Protein AF-0000000075737651 (afdb_homodimer)

Solvent-accessible surface area (backbone atoms only — not comparable to full-atom values): 31346 Å² total; per-residue (Å²): 71,56,25,35,25,21,40,96,92,38,55,42,80,38,82,44,81,72,84,76,48,54,47,42,17,28,21,28,40,34,39,12,26,26,64,50,74,68,43,57,46,27,53,73,56,35,64,58,60,90,32,49,37,83,68,24,45,35,39,46,18,23,6,29,28,32,65,44,68,11,91,55,30,62,97,69,50,74,65,41,49,33,21,21,45,37,66,20,31,37,24,50,51,32,58,30,51,44,50,38,55,42,77,55,50,88,89,58,50,44,63,62,39,10,56,38,42,60,27,51,41,55,27,46,40,44,44,43,72,72,46,56,65,48,64,67,35,31,35,36,30,39,48,17,58,40,56,46,27,36,39,35,36,35,51,40,47,73,54,37,38,65,39,33,34,28,20,26,75,47,65,77,54,31,73,48,39,54,82,36,46,28,76,40,65,41,45,72,80,52,85,62,39,47,57,53,45,17,62,76,42,78,64,49,21,25,44,28,34,43,29,34,24,38,15,84,47,41,50,51,51,52,71,27,32,15,71,64,11,37,35,32,37,62,38,47,76,53,29,50,50,29,67,36,49,52,53,61,35,12,59,26,30,26,43,38,30,22,41,60,73,60,70,52,51,71,68,56,49,26,50,44,43,49,46,40,60,71,70,52,35,70,41,46,67,69,58,70,52,71,75,55,71,55,49,77,33,51,50,92,40,46,69,59,49,52,52,52,55,71,67,67,78,70,56,42,32,42,31,34,36,90,69,57,25,34,25,22,42,96,91,38,57,42,80,38,84,44,82,72,82,77,46,53,46,41,18,28,22,28,40,32,38,12,25,25,65,51,72,67,43,58,45,26,52,74,56,36,66,58,60,91,32,48,36,82,69,24,45,34,38,47,18,24,6,29,28,32,65,43,68,12,90,56,32,62,99,68,51,73,65,41,48,33,22,21,43,38,65,20,32,38,23,50,51,32,58,28,50,44,50,40,54,40,76,55,49,86,90,58,49,45,62,62,39,9,56,38,42,61,26,50,41,54,28,45,39,44,43,42,73,71,46,57,66,47,64,66,37,30,36,34,30,40,48,17,56,40,55,45,28,36,38,36,36,34,50,41,48,74,53,37,39,65,40,34,34,28,20,25,75,47,65,79,53,30,73,49,39,54,82,37,46,29,75,42,66,40,46,70,80,54,85,62,40,47,56,52,45,17,62,76,43,78,65,50,21,24,45,29,34,43,30,34,24,38,14,84,48,41,51,53,52,51,70,26,33,15,71,65,11,37,37,33,38,61,39,48,75,52,30,50,50,29,66,37,49,52,52,61,36,13,61,26,30,26,42,37,29,23,39,60,73,59,70,53,51,71,69,54,48,26,49,43,42,50,46,40,60,71,70,52,36,70,40,46,66,69,58,70,53,72,75,54,70,54,47,78,33,52,49,91,40,46,67,56,50,52,52,52,55,71,66,66,74,70,58,41,32,43,31,33,36,91

InterPro domains:
  IPR011032 GroES-like superfamily [SSF50129] (4-149)
  IPR013149 Alcohol dehydrogenase-like, C-terminal [PF00107] (147-271)
  IPR013154 Alcohol dehydrogenase-like, N-terminal [PF08240] (25-106)
  IPR020843 Enoylreductase domain [SM00829] (7-320)
  IPR036291 NAD(P)-binding domain superfamily [SSF51735] (107-282)

Sequence (644 aa):
MKAYVYGAGGAAITEVDKPAPKGPQVLIRVRACGLNRADLGMTKGHAHGAAGGLGAVLGMEFAGEVEALGDEAYGCKIGDRVMGSTAGAFGEYTLADHGRLLPIPDGLSFEEAATLPVALTTMHNAVVAIGKLRSGQSVLVQGASSGVGLMAMQIAKLKGARKVIGSSTDKSRRDKLHQFGADLAIDSSGDGWVDQVLAATGGAGVDLVIDQVSGKVANQNLAATRVLGRIVNVGRLGGTHADFNFDLHAARRIDYVGVTFRSRSVEEVREIFRQVRGDIWPAVEARSLKLPIDKVFPFAEIGAAFAHMEANRHLGKIVVTIMKAYVYGAGGAAITEVDKPAPKGPQVLIRVRACGLNRADLGMTKGHAHGAAGGLGAVLGMEFAGEVEALGDEAYGCKIGDRVMGSTAGAFGEYTLADHGRLLPIPDGLSFEEAATLPVALTTMHNAVVAIGKLRSGQSVLVQGASSGVGLMAMQIAKLKGARKVIGSSTDKSRRDKLHQFGADLAIDSSGDGWVDQVLAATGGAGVDLVIDQVSGKVANQNLAATRVLGRIVNVGRLGGTHADFNFDLHAARRIDYVGVTFRSRSVEEVREIFRQVRGDIWPAVEARSLKLPIDKVFPFAEIGAAFAHMEANRHLGKIVVTI

Structure (mmCIF, N/CA/C/O backbone):
data_AF-0000000075737651-model_v1
#
loop_
_entity.id
_entity.type
_entity.pdbx_description
1 polymer 'Quinone oxidoreductase'
#
loop_
_atom_site.group_PDB
_atom_site.id
_atom_site.type_symbol
_atom_site.label_atom_id
_atom_site.label_alt_id
_atom_site.label_comp_id
_atom_site.label_asym_id
_atom_site.label_entity_id
_atom_site.label_seq_id
_atom_site.pdbx_PDB_ins_code
_atom_site.Cartn_x
_atom_site.Cartn_y
_atom_site.Cartn_z
_atom_site.occupancy
_atom_site.B_iso_or_equiv
_atom_site.auth_seq_id
_atom_site.auth_comp_id
_atom_site.auth_asym_id
_atom_site.auth_atom_id
_atom_site.pdbx_PDB_model_num
ATOM 1 N N . MET A 1 1 ? -18.625 37.875 17.031 1 97.62 1 MET A N 1
ATOM 2 C CA . MET A 1 1 ? -17.172 37.844 16.922 1 97.62 1 MET A CA 1
ATOM 3 C C . MET A 1 1 ? -16.734 37.938 15.461 1 97.62 1 MET A C 1
ATOM 5 O O . MET A 1 1 ? -17.516 37.594 14.555 1 97.62 1 MET A O 1
ATOM 9 N N . LYS A 1 2 ? -15.547 38.438 15.281 1 98.31 2 LYS A N 1
ATOM 10 C CA . LYS A 1 2 ? -15 38.406 13.93 1 98.31 2 LYS A CA 1
ATOM 11 C C . LYS A 1 2 ? -14.445 37.031 13.57 1 98.31 2 LYS A C 1
ATOM 13 O O . LYS A 1 2 ? -13.812 36.375 14.391 1 98.31 2 LYS A O 1
ATOM 18 N N . ALA A 1 3 ? -14.734 36.562 12.359 1 98.5 3 ALA A N 1
ATOM 19 C CA . ALA A 1 3 ? -14.219 35.281 11.836 1 98.5 3 ALA A CA 1
ATOM 20 C C . ALA A 1 3 ? -14.031 35.375 10.32 1 98.5 3 ALA A C 1
ATOM 22 O O . ALA A 1 3 ? -14.617 36.219 9.656 1 98.5 3 ALA A O 1
ATOM 23 N N . TYR A 1 4 ? -13.133 34.625 9.805 1 98.38 4 TYR A N 1
ATOM 24 C CA . TYR A 1 4 ? -12.93 34.5 8.359 1 98.38 4 TYR A CA 1
ATOM 25 C C . TYR A 1 4 ? -13.812 33.406 7.773 1 98.38 4 TYR A C 1
ATOM 27 O O . TYR A 1 4 ? -13.602 32.219 8.031 1 98.38 4 TYR A O 1
ATOM 35 N N . VAL A 1 5 ? -14.828 33.781 7.02 1 97.88 5 VAL A N 1
ATOM 36 C CA . VAL A 1 5 ? -15.914 32.875 6.617 1 97.88 5 VAL A CA 1
ATOM 37 C C . VAL A 1 5 ? -15.977 32.812 5.09 1 97.88 5 VAL A C 1
ATOM 39 O O . VAL A 1 5 ? -15.805 33.812 4.402 1 97.88 5 VAL A O 1
ATOM 42 N N . TYR A 1 6 ? -16.156 31.594 4.59 1 97.31 6 TYR A N 1
ATOM 43 C CA . TYR A 1 6 ? -16.438 31.469 3.166 1 97.31 6 TYR A CA 1
ATOM 44 C C . TYR A 1 6 ? -17.922 31.688 2.885 1 97.31 6 TYR A C 1
ATOM 46 O O . TYR A 1 6 ? -18.766 30.906 3.32 1 97.31 6 TYR A O 1
ATOM 54 N N . GLY A 1 7 ? -18.172 32.75 2.129 1 94.56 7 GLY A N 1
ATOM 55 C CA . GLY A 1 7 ? -19.531 33.062 1.78 1 94.56 7 GLY A CA 1
ATOM 56 C C . GLY A 1 7 ? -19.781 33.062 0.284 1 94.56 7 GLY A C 1
ATOM 57 O O . GLY A 1 7 ? -18.938 32.656 -0.496 1 94.56 7 GLY A O 1
ATOM 58 N N . ALA A 1 8 ? -20.953 33.438 -0.091 1 92.44 8 ALA A N 1
ATOM 59 C CA . ALA A 1 8 ? -21.375 33.469 -1.489 1 92.44 8 ALA A CA 1
ATOM 60 C C . ALA A 1 8 ? -20.438 34.312 -2.338 1 92.44 8 ALA A C 1
ATOM 62 O O . ALA A 1 8 ? -20.203 34.031 -3.512 1 92.44 8 ALA A O 1
ATOM 63 N N . GLY A 1 9 ? -19.969 35.375 -1.746 1 93.69 9 GLY A N 1
ATOM 64 C CA . GLY A 1 9 ? -19.078 36.281 -2.463 1 93.69 9 GLY A CA 1
ATOM 65 C C . GLY A 1 9 ? -17.609 35.938 -2.26 1 93.69 9 GLY A C 1
ATOM 66 O O . GLY A 1 9 ? -16.734 36.75 -2.6 1 93.69 9 GLY A O 1
ATOM 67 N N . GLY A 1 10 ? -17.312 34.781 -1.653 1 95.31 10 GLY A N 1
ATOM 68 C CA . GLY A 1 10 ? -15.945 34.406 -1.333 1 95.31 10 GLY A CA 1
ATOM 69 C C . GLY A 1 10 ? -15.625 34.531 0.144 1 95.31 10 GLY A C 1
ATOM 70 O O . GLY A 1 10 ? -16.516 34.75 0.962 1 95.31 10 GLY A O 1
ATOM 71 N N . ALA A 1 11 ? -14.414 34.344 0.495 1 97.12 11 ALA A N 1
ATOM 72 C CA . ALA A 1 11 ? -13.984 34.406 1.891 1 97.12 11 ALA A CA 1
ATOM 73 C C . ALA A 1 11 ? -13.812 35.844 2.367 1 97.12 11 ALA A C 1
ATOM 75 O O . ALA A 1 11 ? -13.234 36.656 1.66 1 97.12 11 ALA A O 1
ATOM 76 N N . ALA A 1 12 ? -14.289 36.125 3.506 1 97.38 12 ALA A N 1
ATOM 77 C CA . ALA A 1 12 ? -14.203 37.469 4.062 1 97.38 12 ALA A CA 1
ATOM 78 C C . ALA A 1 12 ? -14.336 37.438 5.582 1 97.38 12 ALA A C 1
ATOM 80 O O . ALA A 1 12 ? -14.891 36.5 6.148 1 97.38 12 ALA A O 1
ATOM 81 N N . ILE A 1 13 ? -13.766 38.438 6.242 1 98.06 13 ILE A N 1
ATOM 82 C CA . ILE A 1 13 ? -14.008 38.594 7.668 1 98.06 13 ILE A CA 1
ATOM 83 C C . ILE A 1 13 ? -15.461 39.031 7.895 1 98.06 13 ILE A C 1
ATOM 85 O O . ILE A 1 13 ? -15.922 40.031 7.32 1 98.06 13 ILE A O 1
ATOM 89 N N . THR A 1 14 ? -16.125 38.312 8.656 1 97.12 14 THR A N 1
ATOM 90 C CA . THR A 1 14 ? -17.547 38.469 8.906 1 97.12 14 THR A CA 1
ATOM 91 C C . THR A 1 14 ? -17.844 38.375 10.406 1 97.12 14 THR A C 1
ATOM 93 O O . THR A 1 14 ? -17.172 37.656 11.141 1 97.12 14 THR A O 1
ATOM 96 N N . GLU A 1 15 ? -18.812 39.25 10.812 1 97.94 15 GLU A N 1
ATOM 97 C CA . GLU A 1 15 ? -19.297 39.094 12.18 1 97.94 15 GLU A CA 1
ATOM 98 C C . GLU A 1 15 ? -20.203 37.875 12.32 1 97.94 15 GLU A C 1
ATOM 100 O O . GLU A 1 15 ? -21.172 37.719 11.562 1 97.94 15 GLU A O 1
ATOM 105 N N . VAL A 1 16 ? -19.844 37 13.211 1 97.69 16 VAL A N 1
ATOM 106 C CA . VAL A 1 16 ? -20.656 35.812 13.477 1 97.69 16 VAL A CA 1
ATOM 107 C C . VAL A 1 16 ? -20.875 35.656 14.977 1 97.69 16 VAL A C 1
ATOM 109 O O . VAL A 1 16 ? -20.281 36.406 15.773 1 97.69 16 VAL A O 1
ATOM 112 N N . ASP A 1 17 ? -21.734 34.781 15.344 1 97.62 17 ASP A N 1
ATOM 113 C CA . ASP A 1 17 ? -21.969 34.531 16.766 1 97.62 17 ASP A CA 1
ATOM 114 C C . ASP A 1 17 ? -20.781 33.875 17.422 1 97.62 17 ASP A C 1
ATOM 116 O O . ASP A 1 17 ? -20.156 32.969 16.828 1 97.62 17 ASP A O 1
ATOM 120 N N . LYS A 1 18 ? -20.438 34.312 18.578 1 97.88 18 LYS A N 1
ATOM 121 C CA . LYS A 1 18 ? -19.453 33.594 19.391 1 97.88 18 LYS A CA 1
ATOM 122 C C . LYS A 1 18 ? -19.969 32.188 19.781 1 97.88 18 LYS A C 1
ATOM 124 O O . LYS A 1 18 ? -21.062 32.062 20.328 1 97.88 18 LYS A O 1
ATOM 129 N N . PRO A 1 19 ? -19.219 31.156 19.516 1 97.38 19 PRO A N 1
ATOM 130 C CA . PRO A 1 19 ? -19.719 29.812 19.875 1 97.38 19 PRO A CA 1
ATOM 131 C C . PRO A 1 19 ? -19.609 29.531 21.375 1 97.38 19 PRO A C 1
ATOM 133 O O . PRO A 1 19 ? -18.812 30.156 22.062 1 97.38 19 PRO A O 1
ATOM 136 N N . ALA A 1 20 ? -20.422 28.641 21.844 1 97.94 20 ALA A N 1
ATOM 137 C CA . ALA A 1 20 ? -20.375 28.141 23.203 1 97.94 20 ALA A CA 1
ATOM 138 C C . ALA A 1 20 ? -20.031 26.656 23.234 1 97.94 20 ALA A C 1
ATOM 140 O O . ALA A 1 20 ? -20.609 25.859 22.469 1 97.94 20 ALA A O 1
ATOM 141 N N . PRO A 1 21 ? -19.125 26.281 24.094 1 98.31 21 PRO A N 1
ATOM 142 C CA . PRO A 1 21 ? -18.688 24.875 24.078 1 98.31 21 PRO A CA 1
ATOM 143 C C . PRO A 1 21 ? -19.719 23.938 24.703 1 98.31 21 PRO A C 1
ATOM 145 O O . PRO A 1 21 ? -20.406 24.312 25.656 1 98.31 21 PRO A O 1
ATOM 148 N N . LYS A 1 22 ? -19.891 22.828 24.125 1 97.88 22 LYS A N 1
ATOM 149 C CA . LYS A 1 22 ? -20.734 21.75 24.656 1 97.88 22 LYS A CA 1
ATOM 150 C C . LYS A 1 22 ? -19.969 20.422 24.703 1 97.88 22 LYS A C 1
ATOM 152 O O . LYS A 1 22 ? -19.047 20.203 23.906 1 97.88 22 LYS A O 1
ATOM 157 N N . GLY A 1 23 ? -20.344 19.562 25.609 1 97.94 23 GLY A N 1
ATOM 158 C CA . GLY A 1 23 ? -19.734 18.234 25.672 1 97.94 23 GLY A CA 1
ATOM 159 C C . GLY A 1 23 ? -18.234 18.281 25.766 1 97.94 23 GLY A C 1
ATOM 160 O O . GLY A 1 23 ? -17.672 18.969 26.625 1 97.94 23 GLY A O 1
ATOM 161 N N . PRO A 1 24 ? -17.5 17.594 24.844 1 98.31 24 PRO A N 1
ATOM 162 C CA . PRO A 1 24 ? -16.031 17.516 24.906 1 98.31 24 PRO A CA 1
ATOM 163 C C . PRO A 1 24 ? -15.359 18.75 24.297 1 98.31 24 PRO A C 1
ATOM 165 O O . PRO A 1 24 ? -14.133 18.797 24.188 1 98.31 24 PRO A O 1
ATOM 168 N N . GLN A 1 25 ? -16.109 19.766 24.016 1 98.5 25 GLN A N 1
ATOM 169 C CA . GLN A 1 25 ? -15.586 20.938 23.312 1 98.5 25 GLN A CA 1
ATOM 170 C C . GLN A 1 25 ? -14.961 21.922 24.297 1 98.5 25 GLN A C 1
ATOM 172 O O . GLN A 1 25 ? -15.398 22.031 25.453 1 98.5 25 GLN A O 1
ATOM 177 N N . VAL A 1 26 ? -13.992 22.625 23.859 1 98.81 26 VAL A N 1
ATOM 178 C CA . VAL A 1 26 ? -13.297 23.688 24.562 1 98.81 26 VAL A CA 1
ATOM 179 C C . VAL A 1 26 ? -13.352 24.984 23.75 1 98.81 26 VAL A C 1
ATOM 181 O O . VAL A 1 26 ? -13.062 24.969 22.547 1 98.81 26 VAL A O 1
ATOM 184 N N . LEU A 1 27 ? -13.773 26.016 24.359 1 98.88 27 LEU A N 1
ATOM 185 C CA . LEU A 1 27 ? -13.727 27.312 23.703 1 98.88 27 LEU A CA 1
ATOM 186 C C . LEU A 1 27 ? -12.352 27.953 23.875 1 98.88 27 LEU A C 1
ATOM 188 O O . LEU A 1 27 ? -11.859 28.094 24.984 1 98.88 27 LEU A O 1
ATOM 192 N N . ILE A 1 28 ? -11.797 28.281 22.828 1 98.94 28 ILE A N 1
ATOM 193 C CA . ILE A 1 28 ? -10.461 28.875 22.812 1 98.94 28 ILE A CA 1
ATOM 194 C C . ILE A 1 28 ? -10.539 30.344 22.406 1 98.94 28 ILE A C 1
ATOM 196 O O . ILE A 1 28 ? -11.211 30.688 21.438 1 98.94 28 ILE A O 1
ATOM 200 N N . ARG A 1 29 ? -9.992 31.188 23.141 1 98.88 29 ARG A N 1
ATOM 201 C CA . ARG A 1 29 ? -9.656 32.531 22.656 1 98.88 29 ARG A CA 1
ATOM 202 C C . ARG A 1 29 ? -8.406 32.5 21.781 1 98.88 29 ARG A C 1
ATOM 204 O O . ARG A 1 29 ? -7.293 32.344 22.281 1 98.88 29 ARG A O 1
ATOM 211 N N . VAL A 1 30 ? -8.617 32.625 20.516 1 98.94 30 VAL A N 1
ATOM 212 C CA . VAL A 1 30 ? -7.527 32.406 19.562 1 98.94 30 VAL A CA 1
ATOM 213 C C . VAL A 1 30 ? -6.57 33.594 19.594 1 98.94 30 VAL A C 1
ATOM 215 O O . VAL A 1 30 ? -7.004 34.75 19.578 1 98.94 30 VAL A O 1
ATOM 218 N N . ARG A 1 31 ? -5.309 33.312 19.672 1 98.94 31 ARG A N 1
ATOM 219 C CA . ARG A 1 31 ? -4.293 34.344 19.656 1 98.94 31 ARG A CA 1
ATOM 220 C C . ARG A 1 31 ? -3.533 34.344 18.328 1 98.94 31 ARG A C 1
ATOM 222 O O . ARG A 1 31 ? -3.15 35.406 17.844 1 98.94 31 ARG A O 1
ATOM 229 N N . ALA A 1 32 ? -3.336 33.25 17.766 1 98.94 32 ALA A N 1
ATOM 230 C CA . ALA A 1 32 ? -2.645 33.094 16.484 1 98.94 32 ALA A CA 1
ATOM 231 C C . ALA A 1 32 ? -3.137 31.844 15.75 1 98.94 32 ALA A C 1
ATOM 233 O O . ALA A 1 32 ? -3.594 30.891 16.375 1 98.94 32 ALA A O 1
ATOM 234 N N . CYS A 1 33 ? -3.111 31.875 14.445 1 98.81 33 CYS A N 1
ATOM 235 C CA . CYS A 1 33 ? -3.449 30.766 13.578 1 98.81 33 CYS A CA 1
ATOM 236 C C . CYS A 1 33 ? -2.354 30.516 12.547 1 98.81 33 CYS A C 1
ATOM 238 O O . CYS A 1 33 ? -1.744 31.469 12.055 1 98.81 33 CYS A O 1
ATOM 240 N N . GLY A 1 34 ? -2.057 29.281 12.328 1 98.62 34 GLY A N 1
ATOM 241 C CA . GLY A 1 34 ? -1.213 28.938 11.195 1 98.62 34 GLY A CA 1
ATOM 242 C C . GLY A 1 34 ? -2 28.641 9.93 1 98.62 34 GLY A C 1
ATOM 243 O O . GLY A 1 34 ? -3.094 28.078 9.992 1 98.62 34 GLY A O 1
ATOM 244 N N . LEU A 1 35 ? -1.446 29.062 8.789 1 98.25 35 LEU A N 1
ATOM 245 C CA . LEU A 1 35 ? -2.072 28.719 7.512 1 98.25 35 LEU A CA 1
ATOM 246 C C . LEU A 1 35 ? -1.551 27.391 6.98 1 98.25 35 LEU A C 1
ATOM 248 O O . LEU A 1 35 ? -0.358 27.109 7.09 1 98.25 35 LEU A O 1
ATOM 252 N N . ASN A 1 36 ? -2.406 26.656 6.43 1 95.81 36 ASN A N 1
ATOM 253 C CA . ASN A 1 36 ? -2.094 25.406 5.727 1 95.81 36 ASN A CA 1
ATOM 254 C C . ASN A 1 36 ? -2.564 25.453 4.277 1 95.81 36 ASN A C 1
ATOM 256 O O . ASN A 1 36 ? -3.488 26.203 3.941 1 95.81 36 ASN A O 1
ATOM 260 N N . ARG A 1 37 ? -1.938 24.656 3.465 1 92.31 37 ARG A N 1
ATOM 261 C CA . ARG A 1 37 ? -2.328 24.625 2.059 1 92.31 37 ARG A CA 1
ATOM 262 C C . ARG A 1 37 ? -3.805 24.266 1.908 1 92.31 37 ARG A C 1
ATOM 264 O O . ARG A 1 37 ? -4.484 24.797 1.024 1 92.31 37 ARG A O 1
ATOM 271 N N . ALA A 1 38 ? -4.297 23.438 2.725 1 92.62 38 ALA A N 1
ATOM 272 C CA . ALA A 1 38 ? -5.707 23.062 2.707 1 92.62 38 ALA A CA 1
ATOM 273 C C . ALA A 1 38 ? -6.602 24.266 2.941 1 92.62 38 ALA A C 1
ATOM 275 O O . ALA A 1 38 ? -7.699 24.359 2.389 1 92.62 38 ALA A O 1
ATOM 276 N N . ASP A 1 39 ? -6.156 25.219 3.701 1 95.81 39 ASP A N 1
ATOM 277 C CA . ASP A 1 39 ? -6.902 26.453 3.922 1 95.81 39 ASP A CA 1
ATOM 278 C C . ASP A 1 39 ? -7.105 27.203 2.613 1 95.81 39 ASP A C 1
ATOM 280 O O . ASP A 1 39 ? -8.188 27.75 2.369 1 95.81 39 ASP A O 1
ATOM 284 N N . LEU A 1 40 ? -6.031 27.25 1.879 1 94 40 LEU A N 1
ATOM 285 C CA . LEU A 1 40 ? -6.094 27.953 0.605 1 94 40 LEU A CA 1
ATOM 286 C C . LEU A 1 40 ? -7.191 27.391 -0.283 1 94 40 LEU A C 1
ATOM 288 O O . LEU A 1 40 ? -7.973 28.141 -0.873 1 94 40 LEU A O 1
ATOM 292 N N . GLY A 1 41 ? -7.254 26.062 -0.344 1 92 41 GLY A N 1
ATOM 293 C CA . GLY A 1 41 ? -8.336 25.438 -1.091 1 92 41 GLY A CA 1
ATOM 294 C C . GLY A 1 41 ? -9.711 25.797 -0.567 1 92 41 GLY A C 1
ATOM 295 O O . GLY A 1 41 ? -10.633 26.031 -1.348 1 92 41 GLY A O 1
ATOM 296 N N . MET A 1 42 ? -9.852 25.891 0.647 1 93.12 42 MET A N 1
ATOM 297 C CA . MET A 1 42 ? -11.141 26.156 1.272 1 93.12 42 MET A CA 1
ATOM 298 C C . MET A 1 42 ? -11.57 27.594 1.039 1 93.12 42 MET A C 1
ATOM 300 O O . MET A 1 42 ? -12.766 27.891 0.975 1 93.12 42 MET A O 1
ATOM 304 N N . THR A 1 43 ? -10.633 28.5 0.917 1 95 43 THR A N 1
ATOM 305 C CA . THR A 1 43 ? -10.977 29.891 0.591 1 95 43 THR A CA 1
ATOM 306 C C . THR A 1 43 ? -11.57 29.984 -0.814 1 95 43 THR A C 1
ATOM 308 O O . THR A 1 43 ? -12.172 30.984 -1.173 1 95 43 THR A O 1
ATOM 311 N N . LYS A 1 44 ? -11.328 28.969 -1.615 1 92.81 44 LYS A N 1
ATOM 312 C CA . LYS A 1 44 ? -11.828 28.922 -2.988 1 92.81 44 LYS A CA 1
ATOM 313 C C . LYS A 1 44 ? -13.078 28.062 -3.094 1 92.81 44 LYS A C 1
ATOM 315 O O . LYS A 1 44 ? -13.523 27.734 -4.195 1 92.81 44 LYS A O 1
ATOM 320 N N . GLY A 1 45 ? -13.508 27.594 -1.968 1 90.5 45 GLY A N 1
ATOM 321 C CA . GLY A 1 45 ? -14.789 26.906 -1.927 1 90.5 45 GLY A CA 1
ATOM 322 C C . GLY A 1 45 ? -14.656 25.391 -1.879 1 90.5 45 GLY A C 1
ATOM 323 O O . GLY A 1 45 ? -15.656 24.672 -1.827 1 90.5 45 GLY A O 1
ATOM 324 N N . HIS A 1 46 ? -13.469 24.906 -1.876 1 87.31 46 HIS A N 1
ATOM 325 C CA . HIS A 1 46 ? -13.273 23.469 -1.798 1 87.31 46 HIS A CA 1
ATOM 326 C C . HIS A 1 46 ? -13.461 22.969 -0.372 1 87.31 46 HIS A C 1
ATOM 328 O O . HIS A 1 46 ? -13.156 23.672 0.589 1 87.31 46 HIS A O 1
ATOM 334 N N . ALA A 1 47 ? -13.977 21.781 -0.33 1 84.38 47 ALA A N 1
ATOM 335 C CA . ALA A 1 47 ? -14.102 21.156 0.979 1 84.38 47 ALA A CA 1
ATOM 336 C C . ALA A 1 47 ? -12.836 20.375 1.34 1 84.38 47 ALA A C 1
ATOM 338 O O . ALA A 1 47 ? -12.125 19.906 0.458 1 84.38 47 ALA A O 1
ATOM 339 N N . HIS A 1 48 ? -12.562 20.25 2.523 1 88 48 HIS A N 1
ATOM 340 C CA . HIS A 1 48 ? -11.531 19.406 3.121 1 88 48 HIS A CA 1
ATOM 341 C C . HIS A 1 48 ? -12.109 18.531 4.227 1 88 48 HIS A C 1
ATOM 343 O O . HIS A 1 48 ? -12.125 18.922 5.395 1 88 48 HIS A O 1
ATOM 349 N N . GLY A 1 49 ? -12.5 17.312 3.809 1 83.25 49 GLY A N 1
ATOM 350 C CA . GLY A 1 49 ? -13.289 16.516 4.73 1 83.25 49 GLY A CA 1
ATOM 351 C C . GLY A 1 49 ? -14.594 17.188 5.129 1 83.25 49 GLY A C 1
ATOM 352 O O . GLY A 1 49 ? -15.367 17.609 4.27 1 83.25 49 GLY A O 1
ATOM 353 N N . ALA A 1 50 ? -14.75 17.281 6.484 1 79.88 50 ALA A N 1
ATOM 354 C CA . ALA A 1 50 ? -15.977 17.891 7.02 1 79.88 50 ALA A CA 1
ATOM 355 C C . ALA A 1 50 ? -15.836 19.406 7.133 1 79.88 50 ALA A C 1
ATOM 357 O O . ALA A 1 50 ? -16.797 20.094 7.5 1 79.88 50 ALA A O 1
ATOM 358 N N . ALA A 1 51 ? -14.695 19.891 6.758 1 83.56 51 ALA A N 1
ATOM 359 C CA . ALA A 1 51 ? -14.453 21.328 6.891 1 83.56 51 ALA A CA 1
ATOM 360 C C . ALA A 1 51 ? -14.688 22.047 5.562 1 83.56 51 ALA A C 1
ATOM 362 O O . ALA A 1 51 ? -14.477 21.469 4.492 1 83.56 51 ALA A O 1
ATOM 363 N N . GLY A 1 52 ? -15.148 23.328 5.699 1 86.38 52 GLY A N 1
ATOM 364 C CA . GLY A 1 52 ? -15.336 24.156 4.516 1 86.38 52 GLY A CA 1
ATOM 365 C C . GLY A 1 52 ? -16.766 24.188 4.035 1 86.38 52 GLY A C 1
ATOM 366 O O . GLY A 1 52 ? -17.688 23.781 4.754 1 86.38 52 GLY A O 1
ATOM 367 N N . GLY A 1 53 ? -16.984 24.75 2.84 1 89.31 53 GLY A N 1
ATOM 368 C CA . GLY A 1 53 ? -18.312 24.938 2.277 1 89.31 53 GLY A CA 1
ATOM 369 C C . GLY A 1 53 ? -18.906 26.297 2.58 1 89.31 53 GLY A C 1
ATOM 370 O O . GLY A 1 53 ? -18.328 27.078 3.334 1 89.31 53 GLY A O 1
ATOM 371 N N . LEU A 1 54 ? -20 26.531 2.033 1 92.25 54 LEU A N 1
ATOM 372 C CA . LEU A 1 54 ? -20.656 27.828 2.182 1 92.25 54 LEU A CA 1
ATOM 373 C C . LEU A 1 54 ? -21.047 28.078 3.637 1 92.25 54 LEU A C 1
ATOM 375 O O . LEU A 1 54 ? -21.656 27.219 4.273 1 92.25 54 LEU A O 1
ATOM 379 N N . GLY A 1 55 ? -20.594 29.234 4.133 1 93.62 55 GLY A N 1
ATOM 380 C CA . GLY A 1 55 ? -20.953 29.656 5.477 1 93.62 55 GLY A CA 1
ATOM 381 C C . GLY A 1 55 ? -19.969 29.188 6.531 1 93.62 55 GLY A C 1
ATOM 382 O O . GLY A 1 55 ? -20.062 29.578 7.699 1 93.62 55 GLY A O 1
ATOM 383 N N . ALA A 1 56 ? -19.016 28.453 6.191 1 94.88 56 ALA A N 1
ATOM 384 C CA . ALA A 1 56 ? -18.094 27.859 7.16 1 94.88 56 ALA A CA 1
ATOM 385 C C . ALA A 1 56 ? -17.031 28.875 7.598 1 94.88 56 ALA A C 1
ATOM 387 O O . ALA A 1 56 ? -16.516 29.641 6.777 1 94.88 56 ALA A O 1
ATOM 388 N N . VAL A 1 57 ? -16.781 28.922 8.938 1 97.38 57 VAL A N 1
ATOM 389 C CA . VAL A 1 57 ? -15.57 29.578 9.406 1 97.38 57 VAL A CA 1
ATOM 390 C C . VAL A 1 57 ? -14.352 28.75 9 1 97.38 57 VAL A C 1
ATOM 392 O O . VAL A 1 57 ? -14.32 27.531 9.203 1 97.38 57 VAL A O 1
ATOM 395 N N . LEU A 1 58 ? -13.328 29.406 8.398 1 97.75 58 LEU A N 1
ATOM 396 C CA . LEU A 1 58 ? -12.18 28.703 7.836 1 97.75 58 LEU A CA 1
ATOM 397 C C . LEU A 1 58 ? -11.055 28.594 8.859 1 97.75 58 LEU A C 1
ATOM 399 O O . LEU A 1 58 ? -11.172 29.109 9.977 1 97.75 58 LEU A O 1
ATOM 403 N N . GLY A 1 59 ? -10.023 27.828 8.438 1 97.88 59 GLY A N 1
ATOM 404 C CA . GLY A 1 59 ? -8.867 27.641 9.305 1 97.88 59 GLY A CA 1
ATOM 405 C C . GLY A 1 59 ? -8.82 26.281 9.953 1 97.88 59 GLY A C 1
ATOM 406 O O . GLY A 1 59 ? -9.852 25.734 10.359 1 97.88 59 GLY A O 1
ATOM 407 N N . MET A 1 60 ? -7.551 25.797 10.242 1 97.5 60 MET A N 1
ATOM 408 C CA . MET A 1 60 ? -7.453 24.406 10.68 1 97.5 60 MET A CA 1
ATOM 409 C C . MET A 1 60 ? -6.586 24.281 11.93 1 97.5 60 MET A C 1
ATOM 411 O O . MET A 1 60 ? -6.543 23.234 12.57 1 97.5 60 MET A O 1
ATOM 415 N N . GLU A 1 61 ? -5.84 25.297 12.289 1 97.75 61 GLU A N 1
ATOM 416 C CA . GLU A 1 61 ? -4.922 25.172 13.422 1 97.75 61 GLU A CA 1
ATOM 417 C C . GLU A 1 61 ? -4.738 26.516 14.133 1 97.75 61 GLU A C 1
ATOM 419 O O . GLU A 1 61 ? -4.836 27.578 13.508 1 97.75 61 GLU A O 1
ATOM 424 N N . PHE A 1 62 ? -4.461 26.484 15.422 1 98.81 62 PHE A N 1
ATOM 425 C CA . PHE A 1 62 ? -4.477 27.703 16.234 1 98.81 62 PHE A CA 1
ATOM 426 C C . PHE A 1 62 ? -3.588 27.531 17.469 1 98.81 62 PHE A C 1
ATOM 428 O O . PHE A 1 62 ? -3.156 26.422 17.781 1 98.81 62 PHE A O 1
ATOM 435 N N . ALA A 1 63 ? -3.275 28.594 18.062 1 98.94 63 ALA A N 1
ATOM 436 C CA . ALA A 1 63 ? -2.785 28.703 19.438 1 98.94 63 ALA A CA 1
ATOM 437 C C . ALA A 1 63 ? -3.529 29.797 20.203 1 98.94 63 ALA A C 1
ATOM 439 O O . ALA A 1 63 ? -3.838 30.859 19.641 1 98.94 63 ALA A O 1
ATOM 440 N N . GLY A 1 64 ? -3.834 29.531 21.406 1 98.88 64 GLY A N 1
ATOM 441 C CA . GLY A 1 64 ? -4.574 30.5 22.188 1 98.88 64 GLY A CA 1
ATOM 442 C C . GLY A 1 64 ? -4.746 30.094 23.641 1 98.88 64 GLY A C 1
ATOM 443 O O . GLY A 1 64 ? -3.867 29.438 24.219 1 98.88 64 GLY A O 1
ATOM 444 N N . GLU A 1 65 ? -5.824 30.609 24.188 1 98.88 65 GLU A N 1
ATOM 445 C CA . GLU A 1 65 ? -6.098 30.359 25.594 1 98.88 65 GLU A CA 1
ATOM 446 C C . GLU A 1 65 ? -7.484 29.75 25.797 1 98.88 65 GLU A C 1
ATOM 448 O O . GLU A 1 65 ? -8.438 30.156 25.125 1 98.88 65 GLU A O 1
ATOM 453 N N . VAL A 1 66 ? -7.543 28.828 26.734 1 98.81 66 VAL A N 1
ATOM 454 C CA . VAL A 1 66 ? -8.836 28.234 27.062 1 98.81 66 VAL A CA 1
ATOM 455 C C . VAL A 1 66 ? -9.734 29.281 27.703 1 98.81 66 VAL A C 1
ATOM 457 O O . VAL A 1 66 ? -9.367 29.875 28.734 1 98.81 66 VAL A O 1
ATOM 460 N N . GLU A 1 67 ? -10.844 29.516 27.125 1 98.75 67 GLU A N 1
ATOM 461 C CA . GLU A 1 67 ? -11.781 30.531 27.594 1 98.75 67 GLU A CA 1
ATOM 462 C C . GLU A 1 67 ? -12.93 29.906 28.375 1 98.75 67 GLU A C 1
ATOM 464 O O . GLU A 1 67 ? -13.406 30.484 29.359 1 98.75 67 GLU A O 1
ATOM 469 N N . ALA A 1 68 ? -13.43 28.781 27.938 1 98.62 68 ALA A N 1
ATOM 470 C CA . ALA A 1 68 ? -14.539 28.062 28.547 1 98.62 68 ALA A CA 1
ATOM 471 C C . ALA A 1 68 ? -14.492 26.562 28.203 1 98.62 68 ALA A C 1
ATOM 473 O O . ALA A 1 68 ? -13.812 26.172 27.25 1 98.62 68 ALA A O 1
ATOM 474 N N . LEU A 1 69 ? -15.203 25.797 29.031 1 98.44 69 LEU A N 1
ATOM 475 C CA . LEU A 1 69 ? -15.188 24.344 28.859 1 98.44 69 LEU A CA 1
ATOM 476 C C . LEU A 1 69 ? -16.609 23.797 28.734 1 98.44 69 LEU A C 1
ATOM 478 O O . LEU A 1 69 ? -17.516 24.25 29.422 1 98.44 69 LEU A O 1
ATOM 482 N N . GLY A 1 70 ? -16.734 22.859 27.797 1 98.19 70 GLY A N 1
ATOM 483 C CA . GLY A 1 70 ? -17.922 22.031 27.844 1 98.19 70 GLY A CA 1
ATOM 484 C C . GLY A 1 70 ? -17.953 21.078 29.016 1 98.19 70 GLY A C 1
ATOM 485 O O . GLY A 1 70 ? -16.922 20.859 29.672 1 98.19 70 GLY A O 1
ATOM 486 N N . ASP A 1 71 ? -19.062 20.422 29.266 1 96.94 71 ASP A N 1
ATOM 487 C CA . ASP A 1 71 ? -19.281 19.656 30.484 1 96.94 71 ASP A CA 1
ATOM 488 C C . ASP A 1 71 ? -18.531 18.328 30.438 1 96.94 71 ASP A C 1
ATOM 490 O O . ASP A 1 71 ? -18.359 17.672 31.469 1 96.94 71 ASP A O 1
ATOM 494 N N . GLU A 1 72 ? -17.984 17.953 29.266 1 97.5 72 GLU A N 1
ATOM 495 C CA . GLU A 1 72 ? -17.234 16.703 29.141 1 97.5 72 GLU A CA 1
ATOM 496 C C . GLU A 1 72 ? -15.797 16.969 28.672 1 97.5 72 GLU A C 1
ATOM 498 O O . GLU A 1 72 ? -15.125 16.062 28.172 1 97.5 72 GLU A O 1
ATOM 503 N N . ALA A 1 73 ? -15.422 18.234 28.672 1 97.25 73 ALA A N 1
ATOM 504 C CA . ALA A 1 73 ? -14.047 18.578 28.297 1 97.25 73 ALA A CA 1
ATOM 505 C C . ALA A 1 73 ? -13.086 18.312 29.438 1 97.25 73 ALA A C 1
ATOM 507 O O . ALA A 1 73 ? -12.93 19.156 30.328 1 97.25 73 ALA A O 1
ATOM 508 N N . TYR A 1 74 ? -12.391 17.234 29.453 1 93.12 74 TYR A N 1
ATOM 509 C CA . TYR A 1 74 ? -11.516 16.844 30.547 1 93.12 74 TYR A CA 1
ATOM 510 C C . TYR A 1 74 ? -10.07 17.203 30.25 1 93.12 74 TYR A C 1
ATOM 512 O O . TYR A 1 74 ? -9.688 17.375 29.094 1 93.12 74 TYR A O 1
ATOM 520 N N . GLY A 1 75 ? -9.266 17.453 31.297 1 93.06 75 GLY A N 1
ATOM 521 C CA . GLY A 1 75 ? -7.836 17.641 31.141 1 93.06 75 GLY A CA 1
ATOM 522 C C . GLY A 1 75 ? -7.449 19.062 30.781 1 93.06 75 GLY A C 1
ATOM 523 O O . GLY A 1 75 ? -6.297 19.328 30.438 1 93.06 75 GLY A O 1
ATOM 524 N N . CYS A 1 76 ? -8.406 20.016 30.75 1 94.81 76 CYS A N 1
ATOM 525 C CA . CYS A 1 76 ? -8.172 21.422 30.422 1 94.81 76 CYS A CA 1
ATOM 526 C C . CYS A 1 76 ? -8.641 22.328 31.547 1 94.81 76 CYS A C 1
ATOM 528 O O . CYS A 1 76 ? -9.555 21.969 32.312 1 94.81 76 CYS A O 1
ATOM 530 N N . LYS A 1 77 ? -8.047 23.453 31.656 1 97.31 77 LYS A N 1
ATOM 531 C CA . LYS A 1 77 ? -8.445 24.5 32.594 1 97.31 77 LYS A CA 1
ATOM 532 C C . LYS A 1 77 ? -8.547 25.859 31.922 1 97.31 77 LYS A C 1
ATOM 534 O O . LYS A 1 77 ? -7.742 26.172 31.047 1 97.31 77 LYS A O 1
ATOM 539 N N . ILE A 1 78 ? -9.508 26.594 32.375 1 98.38 78 ILE A N 1
ATOM 540 C CA . ILE A 1 78 ? -9.633 27.953 31.875 1 98.38 78 ILE A CA 1
ATOM 541 C C . ILE A 1 78 ? -8.328 28.719 32.094 1 98.38 78 ILE A C 1
ATOM 543 O O . ILE A 1 78 ? -7.742 28.641 33.188 1 98.38 78 ILE A O 1
ATOM 547 N N . GLY A 1 79 ? -7.84 29.344 31.094 1 98.5 79 GLY A N 1
ATOM 548 C CA . GLY A 1 79 ? -6.598 30.094 31.203 1 98.5 79 GLY A CA 1
ATOM 549 C C . GLY A 1 79 ? -5.398 29.359 30.641 1 98.5 79 GLY A C 1
ATOM 550 O O . GLY A 1 79 ? -4.352 29.953 30.391 1 98.5 79 GLY A O 1
ATOM 551 N N . ASP A 1 80 ? -5.516 28.016 30.438 1 98.44 80 ASP A N 1
ATOM 552 C CA . ASP A 1 80 ? -4.43 27.234 29.844 1 98.44 80 ASP A CA 1
ATOM 553 C C . ASP A 1 80 ? -4.031 27.797 28.484 1 98.44 80 ASP A C 1
ATOM 555 O O . ASP A 1 80 ? -4.891 28.172 27.672 1 98.44 80 ASP A O 1
ATOM 559 N N . ARG A 1 81 ? -2.715 27.922 28.219 1 98.75 81 ARG A N 1
ATOM 560 C CA . ARG A 1 81 ? -2.201 28.188 26.875 1 98.75 81 ARG A CA 1
ATOM 561 C C . ARG A 1 81 ? -2.104 26.891 26.062 1 98.75 81 ARG A C 1
ATOM 563 O O . ARG A 1 81 ? -1.359 25.984 26.438 1 98.75 81 ARG A O 1
ATOM 570 N N . VAL A 1 82 ? -2.85 26.797 24.969 1 98.88 82 VAL A N 1
ATOM 571 C CA . VAL A 1 82 ? -2.91 25.547 24.219 1 98.88 82 VAL A CA 1
ATOM 572 C C . VAL A 1 82 ? -2.752 25.828 22.734 1 98.88 82 VAL A C 1
ATOM 574 O O . VAL A 1 82 ? -2.963 26.953 22.281 1 98.88 82 VAL A O 1
ATOM 577 N N . MET A 1 83 ? -2.311 24.938 22 1 98.88 83 MET A N 1
ATOM 578 C CA . MET A 1 83 ? -2.311 24.875 20.547 1 98.88 83 MET A CA 1
ATOM 579 C C . MET A 1 83 ? -3.049 23.625 20.047 1 98.88 83 MET A C 1
ATOM 581 O O . MET A 1 83 ? -3.148 22.641 20.781 1 98.88 83 MET A O 1
ATOM 585 N N . GLY A 1 84 ? -3.627 23.672 18.922 1 98.75 84 GLY A N 1
ATOM 586 C CA . GLY A 1 84 ? -4.383 22.531 18.422 1 98.75 84 GLY A CA 1
ATOM 587 C C . GLY A 1 84 ? -4.879 22.719 17 1 98.75 84 GLY A C 1
ATOM 588 O O . GLY A 1 84 ? -4.477 23.656 16.312 1 98.75 84 GLY A O 1
ATOM 589 N N . SER A 1 85 ? -5.578 21.75 16.531 1 98.12 85 SER A N 1
ATOM 590 C CA . SER A 1 85 ? -6.23 21.781 15.227 1 98.12 85 SER A CA 1
ATOM 591 C C . SER A 1 85 ? -7.746 21.703 15.367 1 98.12 85 SER A C 1
ATOM 593 O O . SER A 1 85 ? -8.258 21.25 16.391 1 98.12 85 SER A O 1
ATOM 595 N N . THR A 1 86 ? -8.445 22.203 14.461 1 97.19 86 THR A N 1
ATOM 596 C CA . THR A 1 86 ? -9.898 22.188 14.414 1 97.19 86 THR A CA 1
ATOM 597 C C . THR A 1 86 ? -10.406 22.656 13.055 1 97.19 86 THR A C 1
ATOM 599 O O . THR A 1 86 ? -9.609 22.969 12.164 1 97.19 86 THR A O 1
ATOM 602 N N . ALA A 1 87 ? -11.742 22.594 12.891 1 94.88 87 ALA A N 1
ATOM 603 C CA . ALA A 1 87 ? -12.391 23.359 11.82 1 94.88 87 ALA A CA 1
ATOM 604 C C . ALA A 1 87 ? -12.805 24.734 12.305 1 94.88 87 ALA A C 1
ATOM 606 O O . ALA A 1 87 ? -13.328 24.875 13.414 1 94.88 87 ALA A O 1
ATOM 607 N N . GLY A 1 88 ? -12.477 25.781 11.625 1 96.69 88 GLY A N 1
ATOM 608 C CA . GLY A 1 88 ? -12.938 27.125 11.945 1 96.69 88 GLY A CA 1
ATOM 609 C C . GLY A 1 88 ? -12.008 27.859 12.883 1 96.69 88 GLY A C 1
ATOM 610 O O . GLY A 1 88 ? -12.469 28.531 13.82 1 96.69 88 GLY A O 1
ATOM 611 N N . ALA A 1 89 ? -10.742 27.719 12.664 1 98.12 89 ALA A N 1
ATOM 612 C CA . ALA A 1 89 ? -9.75 28.312 13.555 1 98.12 89 ALA A CA 1
ATOM 613 C C . ALA A 1 89 ? -9.602 29.812 13.297 1 98.12 89 ALA A C 1
ATOM 615 O O . ALA A 1 89 ? -9.109 30.547 14.156 1 98.12 89 ALA A O 1
ATOM 616 N N . PHE A 1 90 ? -10 30.266 12.109 1 98.5 90 PHE A N 1
ATOM 617 C CA . PHE A 1 90 ? -9.828 31.672 11.766 1 98.5 90 PHE A CA 1
ATOM 618 C C . PHE A 1 90 ? -10.938 32.531 12.359 1 98.5 90 PHE A C 1
ATOM 620 O O . PHE A 1 90 ? -11.766 33.062 11.625 1 98.5 90 PHE A O 1
ATOM 627 N N . GLY A 1 91 ? -10.945 32.75 13.594 1 98.44 91 GLY A N 1
ATOM 628 C CA . GLY A 1 91 ? -11.867 33.594 14.352 1 98.44 91 GLY A CA 1
ATOM 629 C C . GLY A 1 91 ? -11.312 34.031 15.695 1 98.44 91 GLY A C 1
ATOM 630 O O . GLY A 1 91 ? -10.336 33.469 16.172 1 98.44 91 GLY A O 1
ATOM 631 N N . GLU A 1 92 ? -11.93 35 16.234 1 98.81 92 GLU A N 1
ATOM 632 C CA . GLU A 1 92 ? -11.5 35.438 17.562 1 98.81 92 GLU A CA 1
ATOM 633 C C . GLU A 1 92 ? -11.617 34.344 18.594 1 98.81 92 GLU A C 1
ATOM 635 O O . GLU A 1 92 ? -10.844 34.281 19.547 1 98.81 92 GLU A O 1
ATOM 640 N N . TYR A 1 93 ? -12.609 33.5 18.359 1 98.81 93 TYR A N 1
ATOM 641 C CA . TYR A 1 93 ? -12.82 32.281 19.172 1 98.81 93 TYR A CA 1
ATOM 642 C C . TYR A 1 93 ? -13.062 31.078 18.281 1 98.81 93 TYR A C 1
ATOM 644 O O . TYR A 1 93 ? -13.578 31.203 17.172 1 98.81 93 TYR A O 1
ATOM 652 N N . THR A 1 94 ? -12.719 29.906 18.75 1 98.56 94 THR A N 1
ATOM 653 C CA . THR A 1 94 ? -13.008 28.656 18.062 1 98.56 94 THR A CA 1
ATOM 654 C C . THR A 1 94 ? -13.305 27.531 19.062 1 98.56 94 THR A C 1
ATOM 656 O O . THR A 1 94 ? -13.031 27.688 20.266 1 98.56 94 THR A O 1
ATOM 659 N N . LEU A 1 95 ? -13.977 26.547 18.641 1 98.44 95 LEU A N 1
ATOM 660 C CA . LEU A 1 95 ? -14.211 25.328 19.422 1 98.44 95 LEU A CA 1
ATOM 661 C C . LEU A 1 95 ? -13.273 24.219 18.984 1 98.44 95 LEU A C 1
ATOM 663 O O . LEU A 1 95 ? -13.055 24.016 17.781 1 98.44 95 LEU A O 1
ATOM 667 N N . ALA A 1 96 ? -12.672 23.578 19.938 1 98.25 96 ALA A N 1
ATOM 668 C CA . ALA A 1 96 ? -11.852 22.391 19.656 1 98.25 96 ALA A CA 1
ATOM 669 C C . ALA A 1 96 ? -12.219 21.234 20.578 1 98.25 96 ALA A C 1
ATOM 671 O O . ALA A 1 96 ? -12.711 21.469 21.688 1 98.25 96 ALA A O 1
ATOM 672 N N . ASP A 1 97 ? -12.039 20.031 20.062 1 98.31 97 ASP A N 1
ATOM 673 C CA . ASP A 1 97 ? -12.148 18.859 20.938 1 98.31 97 ASP A CA 1
ATOM 674 C C . ASP A 1 97 ? -11.047 18.859 22 1 98.31 97 ASP A C 1
ATOM 676 O O . ASP A 1 97 ? -9.891 19.156 21.688 1 98.31 97 ASP A O 1
ATOM 680 N N . HIS A 1 98 ? -11.383 18.5 23.203 1 98.19 98 HIS A N 1
ATOM 681 C CA . HIS A 1 98 ? -10.406 18.547 24.281 1 98.19 98 HIS A CA 1
ATOM 682 C C . HIS A 1 98 ? -9.219 17.641 23.984 1 98.19 98 HIS A C 1
ATOM 684 O O . HIS A 1 98 ? -8.102 17.906 24.438 1 98.19 98 HIS A O 1
ATOM 690 N N . GLY A 1 99 ? -9.398 16.578 23.156 1 97.94 99 GLY A N 1
ATOM 691 C CA . GLY A 1 99 ? -8.344 15.633 22.844 1 97.94 99 GLY A CA 1
ATOM 692 C C . GLY A 1 99 ? -7.469 16.062 21.688 1 97.94 99 GLY A C 1
ATOM 693 O O . GLY A 1 99 ? -6.516 15.367 21.328 1 97.94 99 GLY A O 1
ATOM 694 N N . ARG A 1 100 ? -7.785 17.219 21.109 1 97.56 100 ARG A N 1
ATOM 695 C CA . ARG A 1 100 ? -7.016 17.75 19.984 1 97.56 100 ARG A CA 1
ATOM 696 C C . ARG A 1 100 ? -6.211 18.969 20.406 1 97.56 100 ARG A C 1
ATOM 698 O O . ARG A 1 100 ? -5.977 19.875 19.594 1 97.56 100 ARG A O 1
ATOM 705 N N . LEU A 1 101 ? -5.895 19.047 21.688 1 98.5 101 LEU A N 1
ATOM 706 C CA . LEU A 1 101 ? -5.145 20.172 22.234 1 98.5 101 LEU A CA 1
ATOM 707 C C . LEU A 1 101 ? -3.807 19.719 22.797 1 98.5 101 LEU A C 1
ATOM 709 O O . LEU A 1 101 ? -3.723 18.656 23.406 1 98.5 101 LEU A O 1
ATOM 713 N N . LEU A 1 102 ? -2.814 20.484 22.594 1 98.69 102 LEU A N 1
ATOM 714 C CA . LEU A 1 102 ? -1.49 20.359 23.188 1 98.69 102 LEU A CA 1
ATOM 715 C C . LEU A 1 102 ? -1.137 21.594 24 1 98.69 102 LEU A C 1
ATOM 717 O O . LEU A 1 102 ? -1.433 22.719 23.594 1 98.69 102 LEU A O 1
ATOM 721 N N . PRO A 1 103 ? -0.526 21.359 25.141 1 98.44 103 PRO A N 1
ATOM 722 C CA . PRO A 1 103 ? -0.093 22.531 25.906 1 98.44 103 PRO A CA 1
ATOM 723 C C . PRO A 1 103 ? 1.033 23.297 25.219 1 98.44 103 PRO A C 1
ATOM 725 O O . PRO A 1 103 ? 1.905 22.688 24.594 1 98.44 103 PRO A O 1
ATOM 728 N N . ILE A 1 104 ? 1.035 24.578 25.328 1 98.62 104 ILE A N 1
ATOM 729 C CA . ILE A 1 104 ? 2.135 25.375 24.797 1 98.62 104 ILE A CA 1
ATOM 730 C C . ILE A 1 104 ? 3.271 25.422 25.828 1 98.62 104 ILE A C 1
ATOM 732 O O . ILE A 1 104 ? 3.094 25.922 26.938 1 98.62 104 ILE A O 1
ATOM 736 N N . PRO A 1 105 ? 4.418 24.922 25.453 1 97.88 105 PRO A N 1
ATOM 737 C CA . PRO A 1 105 ? 5.551 24.984 26.375 1 97.88 105 PRO A CA 1
ATOM 738 C C . PRO A 1 105 ? 5.906 26.422 26.766 1 97.88 105 PRO A C 1
ATOM 740 O O . PRO A 1 105 ? 5.652 27.359 26 1 97.88 105 PRO A O 1
ATOM 743 N N . ASP A 1 106 ? 6.586 26.5 27.875 1 94.69 106 ASP A N 1
ATOM 744 C CA . ASP A 1 106 ? 7.055 27.812 28.328 1 94.69 106 ASP A CA 1
ATOM 745 C C . ASP A 1 106 ? 8.055 28.406 27.344 1 94.69 106 ASP A C 1
ATOM 747 O O . ASP A 1 106 ? 8.906 27.688 26.797 1 94.69 106 ASP A O 1
ATOM 751 N N . GLY A 1 107 ? 7.84 29.641 27.047 1 94.38 107 GLY A N 1
ATOM 752 C CA . GLY A 1 107 ? 8.789 30.328 26.188 1 94.38 107 GLY A CA 1
ATOM 753 C C . GLY A 1 107 ? 8.359 30.344 24.734 1 94.38 107 GLY A C 1
ATOM 754 O O . GLY A 1 107 ? 8.906 31.109 23.938 1 94.38 107 GLY A O 1
ATOM 755 N N . LEU A 1 108 ? 7.441 29.5 24.375 1 97.12 108 LEU A N 1
ATOM 756 C CA . LEU A 1 108 ? 6.941 29.5 23.016 1 97.12 108 LEU A CA 1
ATOM 757 C C . LEU A 1 108 ? 5.855 30.562 22.828 1 97.12 108 LEU A C 1
ATOM 759 O O . LEU A 1 108 ? 4.891 30.594 23.609 1 97.12 108 LEU A O 1
ATOM 763 N N . SER A 1 109 ? 6.035 31.422 21.891 1 98.62 109 SER A N 1
ATOM 764 C CA . SER A 1 109 ? 5.004 32.406 21.562 1 98.62 109 SER A CA 1
ATOM 765 C C . SER A 1 109 ? 3.779 31.75 20.953 1 98.62 109 SER A C 1
ATOM 767 O O . SER A 1 109 ? 3.848 30.594 20.5 1 98.62 109 SER A O 1
ATOM 769 N N . PHE A 1 110 ? 2.664 32.406 20.984 1 98.88 110 PHE A N 1
ATOM 770 C CA . PHE A 1 110 ? 1.467 31.906 20.328 1 98.88 110 PHE A CA 1
ATOM 771 C C . PHE A 1 110 ? 1.707 31.719 18.844 1 98.88 110 PHE A C 1
ATOM 773 O O . PHE A 1 110 ? 1.203 30.766 18.234 1 98.88 110 PHE A O 1
ATOM 780 N N . GLU A 1 111 ? 2.488 32.656 18.25 1 98.81 111 GLU A N 1
ATOM 781 C CA . GLU A 1 111 ? 2.803 32.562 16.828 1 98.81 111 GLU A CA 1
ATOM 782 C C . GLU A 1 111 ? 3.578 31.297 16.516 1 98.81 111 GLU A C 1
ATOM 784 O O . GLU A 1 111 ? 3.236 30.562 15.57 1 98.81 111 GLU A O 1
ATOM 789 N N . GLU A 1 112 ? 4.574 31.016 17.281 1 98.62 112 GLU A N 1
ATOM 790 C CA . GLU A 1 112 ? 5.363 29.797 17.094 1 98.62 112 GLU A CA 1
ATOM 791 C C . GLU A 1 112 ? 4.52 28.547 17.344 1 98.62 112 GLU A C 1
ATOM 793 O O . GLU A 1 112 ? 4.578 27.594 16.562 1 98.62 112 GLU A O 1
ATOM 798 N N . ALA A 1 113 ? 3.734 28.578 18.359 1 98.81 113 ALA A N 1
ATOM 799 C CA . ALA A 1 113 ? 2.908 27.438 18.75 1 98.81 113 ALA A CA 1
ATOM 800 C C . ALA A 1 113 ? 1.891 27.109 17.656 1 98.81 113 ALA A C 1
ATOM 802 O O . ALA A 1 113 ? 1.644 25.938 17.359 1 98.81 113 ALA A O 1
ATOM 803 N N . ALA A 1 114 ? 1.36 28.109 17 1 98.81 114 ALA A N 1
ATOM 804 C CA . ALA A 1 114 ? 0.303 27.938 16 1 98.81 114 ALA A CA 1
ATOM 805 C C . ALA A 1 114 ? 0.824 27.203 14.766 1 98.81 114 ALA A C 1
ATOM 807 O O . ALA A 1 114 ? 0.04 26.719 13.945 1 98.81 114 ALA A O 1
ATOM 808 N N . THR A 1 115 ? 2.146 27.125 14.617 1 98.69 115 THR A N 1
ATOM 809 C CA . THR A 1 115 ? 2.723 26.516 13.422 1 98.69 115 THR A CA 1
ATOM 810 C C . THR A 1 115 ? 2.85 25 13.586 1 98.69 115 THR A C 1
ATOM 812 O O . THR A 1 115 ? 3.127 24.281 12.625 1 98.69 115 THR A O 1
ATOM 815 N N . LEU A 1 116 ? 2.553 24.453 14.75 1 98.81 116 LEU A N 1
ATOM 816 C CA . LEU A 1 116 ? 3.109 23.141 15.086 1 98.81 116 LEU A CA 1
ATOM 817 C C . LEU A 1 116 ? 2.039 22.062 15.016 1 98.81 116 LEU A C 1
ATOM 819 O O . LEU A 1 116 ? 2.305 20.953 14.562 1 98.81 116 LEU A O 1
ATOM 823 N N . PRO A 1 117 ? 0.776 22.266 15.461 1 98.69 117 PRO A N 1
ATOM 824 C CA . PRO A 1 117 ? -0.155 21.172 15.695 1 98.69 117 PRO A CA 1
ATOM 825 C C . PRO A 1 117 ? -0.352 20.281 14.469 1 98.69 117 PRO A C 1
ATOM 827 O O . PRO A 1 117 ? -0.167 19.062 14.539 1 98.69 117 PRO A O 1
ATOM 830 N N . VAL A 1 118 ? -0.662 20.859 13.336 1 98.38 118 VAL A N 1
ATOM 831 C CA . VAL A 1 118 ? -0.934 20.078 12.133 1 98.38 118 VAL A CA 1
ATOM 832 C C . VAL A 1 118 ? 0.34 19.359 11.68 1 98.38 118 VAL A C 1
ATOM 834 O O . VAL A 1 118 ? 0.313 18.172 11.352 1 98.38 118 VAL A O 1
ATOM 837 N N . ALA A 1 119 ? 1.443 20.047 11.695 1 98.62 119 ALA A N 1
ATOM 838 C CA . ALA A 1 119 ? 2.707 19.469 11.25 1 98.62 119 ALA A CA 1
ATOM 839 C C . ALA A 1 119 ? 3.121 18.312 12.156 1 98.62 119 ALA A C 1
ATOM 841 O O . ALA A 1 119 ? 3.523 17.25 11.672 1 98.62 119 ALA A O 1
ATOM 842 N N . LEU A 1 120 ? 3.023 18.5 13.477 1 98.88 120 LEU A N 1
ATOM 843 C CA . LEU A 1 120 ? 3.428 17.469 14.438 1 98.88 120 LEU A CA 1
ATOM 844 C C . LEU A 1 120 ? 2.566 16.219 14.289 1 98.88 120 LEU A C 1
ATOM 846 O O . LEU A 1 120 ? 3.088 15.117 14.188 1 98.88 120 LEU A O 1
ATOM 850 N N . THR A 1 121 ? 1.271 16.406 14.273 1 98.81 121 THR A N 1
ATOM 851 C CA . THR A 1 121 ? 0.359 15.266 14.289 1 98.81 121 THR A CA 1
ATOM 852 C C . THR A 1 121 ? 0.379 14.539 12.953 1 98.81 121 THR A C 1
ATOM 854 O O . THR A 1 121 ? 0.44 13.305 12.906 1 98.81 121 THR A O 1
ATOM 857 N N . THR A 1 122 ? 0.394 15.289 11.867 1 98.56 122 THR A N 1
ATOM 858 C CA . THR A 1 122 ? 0.41 14.688 10.539 1 98.56 122 THR A CA 1
ATOM 859 C C . THR A 1 122 ? 1.697 13.898 10.32 1 98.56 122 THR A C 1
ATOM 861 O O . THR A 1 122 ? 1.661 12.766 9.844 1 98.56 122 THR A O 1
ATOM 864 N N . MET A 1 123 ? 2.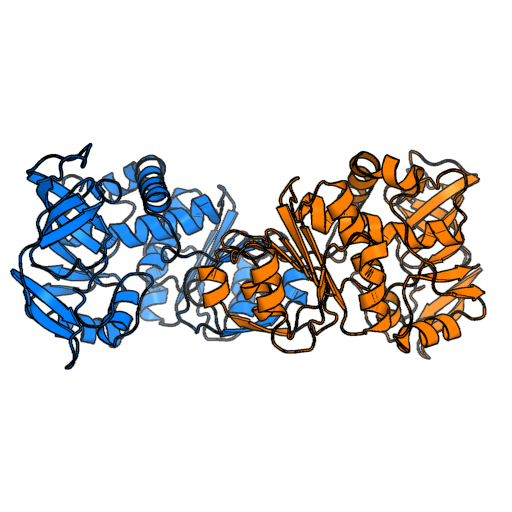807 14.422 10.742 1 98.88 123 MET A N 1
ATOM 865 C CA . MET A 1 123 ? 4.07 13.797 10.352 1 98.88 123 MET A CA 1
ATOM 866 C C . MET A 1 123 ? 4.508 12.758 11.375 1 98.88 123 MET A C 1
ATOM 868 O O . MET A 1 123 ? 5.227 11.82 11.047 1 98.88 123 MET A O 1
ATOM 872 N N . HIS A 1 124 ? 4.094 12.969 12.672 1 98.94 124 HIS A N 1
ATOM 873 C CA . HIS A 1 124 ? 4.262 11.836 13.57 1 98.94 124 HIS A CA 1
ATOM 874 C C . HIS A 1 124 ? 3.498 10.609 13.07 1 98.94 124 HIS A C 1
ATOM 876 O O . HIS A 1 124 ? 4.023 9.5 13.086 1 98.94 124 HIS A O 1
ATOM 882 N N . ASN A 1 125 ? 2.283 10.844 12.68 1 98.88 125 ASN A N 1
ATOM 883 C CA . ASN A 1 125 ? 1.483 9.75 12.133 1 98.88 125 ASN A CA 1
ATOM 884 C C . ASN A 1 125 ? 2.133 9.148 10.891 1 98.88 125 ASN A C 1
ATOM 886 O O . ASN A 1 125 ? 2.271 7.93 10.789 1 98.88 125 ASN A O 1
ATOM 890 N N . ALA A 1 126 ? 2.582 9.945 9.938 1 98.88 126 ALA A N 1
ATOM 891 C CA . ALA A 1 126 ? 3.104 9.484 8.656 1 98.88 126 ALA A CA 1
ATOM 892 C C . ALA A 1 126 ? 4.457 8.797 8.828 1 98.88 126 ALA A C 1
ATOM 894 O O . ALA A 1 126 ? 4.699 7.738 8.25 1 98.88 126 ALA A O 1
ATOM 895 N N . VAL A 1 127 ? 5.328 9.375 9.625 1 98.94 127 VAL A N 1
ATOM 896 C CA . VAL A 1 127 ? 6.703 8.906 9.719 1 98.94 127 VAL A CA 1
ATOM 897 C C . VAL A 1 127 ? 6.781 7.73 10.695 1 98.94 127 VAL A C 1
ATOM 899 O O . VAL A 1 127 ? 7.461 6.738 10.43 1 98.94 127 VAL A O 1
ATOM 902 N N . VAL A 1 128 ? 6.074 7.848 11.773 1 98.81 128 VAL A N 1
ATOM 903 C CA . VAL A 1 128 ? 6.285 6.906 12.867 1 98.81 128 VAL A CA 1
ATOM 904 C C . VAL A 1 128 ? 5.164 5.871 12.883 1 98.81 128 VAL A C 1
ATOM 906 O O . VAL A 1 128 ? 5.406 4.68 12.672 1 98.81 128 VAL A O 1
ATOM 909 N N . ALA A 1 129 ? 3.922 6.328 13.07 1 98.75 129 ALA A N 1
ATOM 910 C CA . ALA A 1 129 ? 2.834 5.383 13.305 1 98.75 129 ALA A CA 1
ATOM 911 C C . ALA A 1 129 ? 2.561 4.543 12.062 1 98.75 129 ALA A C 1
ATOM 913 O O . ALA A 1 129 ? 2.422 3.32 12.148 1 98.75 129 ALA A O 1
ATOM 914 N N . ILE A 1 130 ? 2.48 5.184 10.891 1 98.69 130 ILE A N 1
ATOM 915 C CA . ILE A 1 130 ? 2.162 4.488 9.648 1 98.69 130 ILE A CA 1
ATOM 916 C C . ILE A 1 130 ? 3.449 4.133 8.906 1 98.69 130 ILE A C 1
ATOM 918 O O . ILE A 1 130 ? 3.574 3.037 8.359 1 98.69 130 ILE A O 1
ATOM 922 N N . GLY A 1 131 ? 4.398 5.082 8.914 1 98.81 131 GLY A N 1
ATOM 923 C CA . GLY A 1 131 ? 5.664 4.883 8.227 1 98.81 131 GLY A CA 1
ATOM 924 C C . GLY A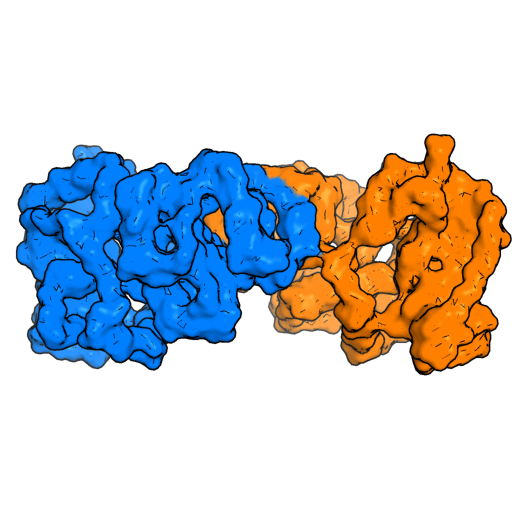 1 131 ? 6.547 3.842 8.891 1 98.81 131 GLY A C 1
ATOM 925 O O . GLY A 1 131 ? 7.422 3.26 8.25 1 98.81 131 GLY A O 1
ATOM 926 N N . LYS A 1 132 ? 6.398 3.691 10.234 1 98.69 132 LYS A N 1
ATOM 927 C CA . LYS A 1 132 ? 7.113 2.695 11.023 1 98.69 132 LYS A CA 1
ATOM 928 C C . LYS A 1 132 ? 8.625 2.865 10.891 1 98.69 132 LYS A C 1
ATOM 930 O O . LYS A 1 132 ? 9.359 1.88 10.797 1 98.69 132 LYS A O 1
ATOM 935 N N . LEU A 1 133 ? 9.055 4.059 10.75 1 98.81 133 LEU A N 1
ATOM 936 C CA . LEU A 1 133 ? 10.484 4.336 10.641 1 98.81 133 LEU A CA 1
ATOM 937 C C . LEU A 1 133 ? 11.242 3.74 11.82 1 98.81 133 LEU A C 1
ATOM 939 O O . LEU A 1 133 ? 10.82 3.887 12.969 1 98.81 133 LEU A O 1
ATOM 943 N N . ARG A 1 134 ? 12.344 3.039 11.547 1 98.44 134 ARG A N 1
ATOM 944 C CA . ARG A 1 134 ? 13.258 2.51 12.555 1 98.44 134 ARG A CA 1
ATOM 945 C C . ARG A 1 134 ? 14.617 3.195 12.477 1 98.44 134 ARG A C 1
ATOM 947 O O . ARG A 1 134 ? 15.047 3.611 11.398 1 98.44 134 ARG A O 1
ATOM 954 N N . SER A 1 135 ? 15.133 3.334 13.688 1 98.69 135 SER A N 1
ATOM 955 C CA . SER A 1 135 ? 16.484 3.865 13.719 1 98.69 135 SER A CA 1
ATOM 956 C C . SER A 1 135 ? 17.391 3.143 12.727 1 98.69 135 SER A C 1
ATOM 958 O O . SER A 1 135 ? 17.312 1.92 12.586 1 98.69 135 SER A O 1
ATOM 960 N N . GLY A 1 136 ? 18.25 3.93 12.016 1 98.75 136 GLY A N 1
ATOM 961 C CA . GLY A 1 136 ? 19.203 3.355 11.078 1 98.75 136 GLY A CA 1
ATOM 962 C C . GLY A 1 136 ? 18.672 3.289 9.656 1 98.75 136 GLY A C 1
ATOM 963 O O . GLY A 1 136 ? 19.422 2.992 8.727 1 98.75 136 GLY A O 1
ATOM 964 N N . GLN A 1 137 ? 17.422 3.576 9.375 1 98.88 137 GLN A N 1
ATOM 965 C CA . GLN A 1 137 ? 16.812 3.514 8.047 1 98.88 137 GLN A CA 1
ATOM 966 C C . GLN A 1 137 ? 16.938 4.848 7.32 1 98.88 137 GLN A C 1
ATOM 968 O O . GLN A 1 137 ? 17.297 5.859 7.93 1 98.88 137 GLN A O 1
ATOM 973 N N . SER A 1 138 ? 16.75 4.828 6.047 1 98.94 138 SER A N 1
ATOM 974 C CA . SER A 1 138 ? 16.766 6.023 5.211 1 98.94 138 SER A CA 1
ATOM 975 C C . SER A 1 138 ? 15.359 6.461 4.824 1 98.94 138 SER A C 1
ATOM 977 O O . SER A 1 138 ? 14.469 5.621 4.652 1 98.94 138 SER A O 1
ATOM 979 N N . VAL A 1 139 ? 15.195 7.805 4.719 1 98.94 139 VAL A N 1
ATOM 980 C CA . VAL A 1 139 ? 13.883 8.367 4.422 1 98.94 139 VAL A CA 1
ATOM 981 C C . VAL A 1 139 ? 14.016 9.422 3.324 1 98.94 139 VAL A C 1
ATOM 983 O O . VAL A 1 139 ? 14.961 10.211 3.32 1 98.94 139 VAL A O 1
ATOM 986 N N . LEU A 1 140 ? 13.133 9.359 2.359 1 98.94 140 LEU A N 1
ATOM 987 C CA . LEU A 1 140 ? 12.93 10.445 1.4 1 98.94 140 LEU A CA 1
ATOM 988 C C . LEU A 1 140 ? 11.648 11.203 1.702 1 98.94 140 LEU A C 1
ATOM 990 O O . LEU A 1 140 ? 10.562 10.617 1.73 1 98.94 140 LEU A O 1
ATOM 994 N N . VAL A 1 141 ? 11.766 12.438 1.995 1 98.94 141 VAL A N 1
ATOM 995 C CA . VAL A 1 141 ? 10.609 13.32 2.131 1 98.94 141 VAL A CA 1
ATOM 996 C C . VAL A 1 141 ? 10.383 14.086 0.827 1 98.94 141 VAL A C 1
ATOM 998 O O . VAL A 1 141 ? 11.102 15.047 0.534 1 98.94 141 VAL A O 1
ATOM 1001 N N . GLN A 1 142 ? 9.43 13.648 0.046 1 98.69 142 GLN A N 1
ATOM 1002 C CA . GLN A 1 142 ? 9.062 14.273 -1.219 1 98.69 142 GLN A CA 1
ATOM 1003 C C . GLN A 1 142 ? 8.203 15.516 -0.988 1 98.69 142 GLN A C 1
ATOM 1005 O O . GLN A 1 142 ? 7.121 15.43 -0.405 1 98.69 142 GLN A O 1
ATOM 1010 N N . GLY A 1 143 ? 8.633 16.672 -1.444 1 97.62 143 GLY A N 1
ATOM 1011 C CA . GLY A 1 143 ? 8.016 17.938 -1.043 1 97.62 143 GLY A CA 1
ATOM 1012 C C . GLY A 1 143 ? 8.469 18.406 0.325 1 97.62 143 GLY A C 1
ATOM 1013 O O . GLY A 1 143 ? 7.645 18.797 1.154 1 97.62 143 GLY A O 1
ATOM 1014 N N . ALA A 1 144 ? 9.758 18.438 0.518 1 98.5 144 ALA A N 1
ATOM 1015 C CA . ALA A 1 144 ? 10.336 18.594 1.852 1 98.5 144 ALA A CA 1
ATOM 1016 C C . ALA A 1 144 ? 10.273 20.047 2.311 1 98.5 144 ALA A C 1
ATOM 1018 O O . ALA A 1 144 ? 10.367 20.344 3.506 1 98.5 144 ALA A O 1
ATOM 1019 N N . SER A 1 145 ? 10.125 21 1.389 1 97.5 145 SER A N 1
ATOM 1020 C CA . SER A 1 145 ? 10.203 22.406 1.775 1 97.5 145 SER A CA 1
ATOM 1021 C C . SER A 1 145 ? 8.852 22.906 2.266 1 97.5 145 SER A C 1
ATOM 1023 O O . SER A 1 145 ? 8.727 24.078 2.662 1 97.5 145 SER A O 1
ATOM 1025 N N . SER A 1 146 ? 7.824 22.078 2.25 1 96.25 146 SER A N 1
ATOM 1026 C CA . SER A 1 146 ? 6.562 22.438 2.885 1 96.25 146 SER A CA 1
ATOM 1027 C C . SER A 1 146 ? 6.691 22.438 4.406 1 96.25 146 SER A C 1
ATOM 1029 O O . SER A 1 146 ? 7.652 21.906 4.953 1 96.25 146 SER A O 1
ATOM 1031 N N . GLY A 1 147 ? 5.707 23.109 5.098 1 96.31 147 GLY A N 1
ATOM 1032 C CA . GLY A 1 147 ? 5.707 23.078 6.551 1 96.31 147 GLY A CA 1
ATOM 1033 C C . GLY A 1 147 ? 5.727 21.672 7.121 1 96.31 147 GLY A C 1
ATOM 1034 O O . GLY A 1 147 ? 6.547 21.359 7.984 1 96.31 147 GLY A O 1
ATOM 1035 N N . VAL A 1 148 ? 4.867 20.797 6.621 1 97.75 148 VAL A N 1
ATOM 1036 C CA . VAL A 1 148 ? 4.82 19.422 7.105 1 97.75 148 VAL A CA 1
ATOM 1037 C C . VAL A 1 148 ? 6.062 18.656 6.641 1 97.75 148 VAL A C 1
ATOM 1039 O O . VAL A 1 148 ? 6.57 17.797 7.352 1 97.75 148 VAL A O 1
ATOM 1042 N N . GLY A 1 149 ? 6.594 19.016 5.48 1 98.56 149 GLY A N 1
ATOM 1043 C CA . GLY A 1 149 ? 7.82 18.375 5.012 1 98.56 149 GLY A CA 1
ATOM 1044 C C . GLY A 1 149 ? 9.016 18.656 5.898 1 98.56 149 GLY A C 1
ATOM 1045 O O . GLY A 1 149 ? 9.797 17.766 6.207 1 98.56 149 GLY A O 1
ATOM 1046 N N . LEU A 1 150 ? 9.148 19.938 6.254 1 98.81 150 LEU A N 1
ATOM 1047 C CA . LEU A 1 150 ? 10.211 20.312 7.176 1 98.81 150 LEU A CA 1
ATOM 1048 C C . LEU A 1 150 ? 10.109 19.531 8.484 1 98.81 150 LEU A C 1
ATOM 1050 O O . LEU A 1 150 ? 11.117 19.047 9 1 98.81 150 LEU A O 1
ATOM 1054 N N . MET A 1 151 ? 8.93 19.391 8.977 1 98.88 151 MET A N 1
ATOM 1055 C CA . MET A 1 151 ? 8.703 18.672 10.234 1 98.88 151 MET A CA 1
ATOM 1056 C C . MET A 1 151 ? 8.992 17.188 10.07 1 98.88 151 MET A C 1
ATOM 1058 O O . MET A 1 151 ? 9.531 16.547 10.969 1 98.88 151 MET A O 1
ATOM 1062 N N . ALA A 1 152 ? 8.648 16.609 8.914 1 98.94 152 ALA A N 1
ATOM 1063 C CA . ALA A 1 152 ? 8.914 15.195 8.656 1 98.94 152 ALA A CA 1
ATOM 1064 C C . ALA A 1 152 ? 10.406 14.891 8.766 1 98.94 152 ALA A C 1
ATOM 1066 O O . ALA A 1 152 ? 10.797 13.883 9.359 1 98.94 152 ALA A O 1
ATOM 1067 N N . MET A 1 153 ? 11.227 15.766 8.148 1 98.94 153 MET A N 1
ATOM 1068 C CA . MET A 1 153 ? 12.672 15.547 8.195 1 98.94 153 MET A CA 1
ATOM 1069 C C . MET A 1 153 ? 13.18 15.609 9.633 1 98.94 153 MET A C 1
ATOM 1071 O O . MET A 1 153 ? 14 14.781 10.039 1 98.94 153 MET A O 1
ATOM 1075 N N . GLN A 1 154 ? 12.672 16.531 10.398 1 98.94 154 GLN A N 1
ATOM 1076 C CA . GLN A 1 154 ? 13.102 16.688 11.781 1 98.94 154 GLN A CA 1
ATOM 1077 C C . GLN A 1 154 ? 12.688 15.484 12.625 1 98.94 154 GLN A C 1
ATOM 1079 O O . GLN A 1 154 ? 13.484 14.977 13.43 1 98.94 154 GLN A O 1
ATOM 1084 N N . ILE A 1 155 ? 11.461 14.992 12.445 1 98.94 155 ILE A N 1
ATOM 1085 C CA . ILE A 1 155 ? 10.992 13.828 13.18 1 98.94 155 ILE A CA 1
ATOM 1086 C C . ILE A 1 155 ? 11.805 12.602 12.773 1 98.94 155 ILE A C 1
ATOM 1088 O O . ILE A 1 155 ? 12.164 11.773 13.617 1 98.94 155 ILE A O 1
ATOM 1092 N N . ALA A 1 156 ? 12.086 12.469 11.477 1 98.94 156 ALA A N 1
ATOM 1093 C CA . ALA A 1 156 ? 12.906 11.352 11.016 1 98.94 156 ALA A CA 1
ATOM 1094 C C . ALA A 1 156 ? 14.266 11.352 11.703 1 98.94 156 ALA A C 1
ATOM 1096 O O . ALA A 1 156 ? 14.727 10.305 12.172 1 98.94 156 ALA A O 1
ATOM 1097 N N . LYS A 1 157 ? 14.883 12.562 11.789 1 98.81 157 LYS A N 1
ATOM 1098 C CA . LYS A 1 157 ? 16.172 12.68 12.469 1 98.81 157 LYS A CA 1
ATOM 1099 C C . LYS A 1 157 ? 16.031 12.32 13.953 1 98.81 157 LYS A C 1
ATOM 1101 O O . LYS A 1 157 ? 16.875 11.594 14.492 1 98.81 157 LYS A O 1
ATOM 1106 N N . LEU A 1 158 ? 15.039 12.828 14.562 1 98.81 158 LEU A N 1
ATOM 1107 C CA . LEU A 1 158 ? 14.781 12.57 15.977 1 98.81 158 LEU A CA 1
ATOM 1108 C C . LEU A 1 158 ? 14.656 11.07 16.234 1 98.81 158 LEU A C 1
ATOM 1110 O O . LEU A 1 158 ? 15.094 10.586 17.281 1 98.81 158 LEU A O 1
ATOM 1114 N N . LYS A 1 159 ? 14.086 10.328 15.266 1 98.75 159 LYS A N 1
ATOM 1115 C CA . LYS A 1 159 ? 13.812 8.898 15.445 1 98.75 159 LYS A CA 1
ATOM 1116 C C . LYS A 1 159 ? 14.992 8.055 14.969 1 98.75 159 LYS A C 1
ATOM 1118 O O . LYS A 1 159 ? 14.891 6.828 14.906 1 98.75 159 LYS A O 1
ATOM 1123 N N . GLY A 1 160 ? 16.062 8.68 14.547 1 98.69 160 GLY A N 1
ATOM 1124 C CA . GLY A 1 160 ? 17.312 7.965 14.344 1 98.69 160 GLY A CA 1
ATOM 1125 C C . GLY A 1 160 ? 17.531 7.555 12.898 1 98.69 160 GLY A C 1
ATOM 1126 O O . GLY A 1 160 ? 18.297 6.629 12.617 1 98.69 160 GLY A O 1
ATOM 1127 N N . ALA A 1 161 ? 16.891 8.195 11.969 1 98.81 161 ALA A N 1
ATOM 1128 C CA . ALA A 1 161 ? 17.172 7.918 10.562 1 98.81 161 ALA A CA 1
ATOM 1129 C C . ALA A 1 161 ? 18.641 8.117 10.242 1 98.81 161 ALA A C 1
ATOM 1131 O O . ALA A 1 161 ? 19.25 9.117 10.656 1 98.81 161 ALA A O 1
ATOM 1132 N N . ARG A 1 162 ? 19.188 7.188 9.539 1 98.31 162 ARG A N 1
ATOM 1133 C CA . ARG A 1 162 ? 20.594 7.27 9.164 1 98.31 162 ARG A CA 1
ATOM 1134 C C . ARG A 1 162 ? 20.797 8.25 8.008 1 98.31 162 ARG A C 1
ATOM 1136 O O . ARG A 1 162 ? 21.828 8.922 7.93 1 98.31 162 ARG A O 1
ATOM 1143 N N . LYS A 1 163 ? 19.922 8.273 7.129 1 98.69 163 LYS A N 1
ATOM 1144 C CA . LYS A 1 163 ? 19.953 9.141 5.953 1 98.69 163 LYS A CA 1
ATOM 1145 C C . LYS A 1 163 ? 18.578 9.773 5.707 1 98.69 163 LYS A C 1
ATOM 1147 O O . LYS A 1 163 ? 17.578 9.062 5.551 1 98.69 163 LYS A O 1
ATOM 1152 N N . VAL A 1 164 ? 18.5 11.086 5.73 1 98.94 164 VAL A N 1
ATOM 1153 C CA . VAL A 1 164 ? 17.297 11.844 5.426 1 98.94 164 VAL A CA 1
ATOM 1154 C C . VAL A 1 164 ? 17.5 12.648 4.141 1 98.94 164 VAL A C 1
ATOM 1156 O O . VAL A 1 164 ? 18.391 13.5 4.07 1 98.94 164 VAL A O 1
ATOM 1159 N N . ILE A 1 165 ? 16.719 12.359 3.125 1 98.94 165 ILE A N 1
ATOM 1160 C CA . ILE A 1 165 ? 16.75 13.055 1.839 1 98.94 165 ILE A CA 1
ATOM 1161 C C . ILE A 1 165 ? 15.484 13.898 1.676 1 98.94 165 ILE A C 1
ATOM 1163 O O . ILE A 1 165 ? 14.375 13.422 1.925 1 98.94 165 ILE A O 1
ATOM 1167 N N . GLY A 1 166 ? 15.633 15.164 1.351 1 98.81 166 GLY A N 1
ATOM 1168 C CA . GLY A 1 166 ? 14.508 16.047 1.112 1 98.81 166 GLY A CA 1
ATOM 1169 C C . GLY A 1 166 ? 14.477 16.609 -0.294 1 98.81 166 GLY A C 1
ATOM 1170 O O . GLY A 1 166 ? 15.516 16.953 -0.852 1 98.81 166 GLY A O 1
ATOM 1171 N N . SER A 1 167 ? 13.281 16.703 -0.852 1 98.56 167 SER A N 1
ATOM 1172 C CA . SER A 1 167 ? 13.188 17.281 -2.191 1 98.56 167 SER A CA 1
ATOM 1173 C C . SER A 1 167 ? 12.516 18.641 -2.162 1 98.56 167 SER A C 1
ATOM 1175 O O . SER A 1 167 ? 11.633 18.891 -1.337 1 98.56 167 SER A O 1
ATOM 1177 N N . SER A 1 168 ? 12.922 19.547 -2.965 1 97.5 168 SER A N 1
ATOM 1178 C CA . SER A 1 168 ? 12.312 20.828 -3.283 1 97.5 168 SER A CA 1
ATOM 1179 C C . SER A 1 168 ? 12.688 21.281 -4.688 1 97.5 168 SER A C 1
ATOM 1181 O O . SER A 1 168 ? 13.852 21.203 -5.086 1 97.5 168 SER A O 1
ATOM 1183 N N . THR A 1 169 ? 11.68 21.766 -5.414 1 95.88 169 THR A N 1
ATOM 1184 C CA . THR A 1 169 ? 11.969 22.203 -6.773 1 95.88 169 THR A CA 1
ATOM 1185 C C . THR A 1 169 ? 12.531 23.609 -6.777 1 95.88 169 THR A C 1
ATOM 1187 O O . THR A 1 169 ? 13.078 24.062 -7.785 1 95.88 169 THR A O 1
ATOM 1190 N N . ASP A 1 170 ? 12.391 24.344 -5.691 1 95.94 170 ASP A N 1
ATOM 1191 C CA . ASP A 1 170 ? 12.938 25.688 -5.547 1 95.94 170 ASP A CA 1
ATOM 1192 C C . ASP A 1 170 ? 14.344 25.641 -4.949 1 95.94 170 ASP A C 1
ATOM 1194 O O . ASP A 1 170 ? 14.539 25.156 -3.836 1 95.94 170 ASP A O 1
ATOM 1198 N N . LYS A 1 171 ? 15.273 26.203 -5.652 1 96.31 171 LYS A N 1
ATOM 1199 C CA . LYS A 1 171 ? 16.672 26.109 -5.246 1 96.31 171 LYS A CA 1
ATOM 1200 C C . LYS A 1 171 ? 16.906 26.797 -3.91 1 96.31 171 LYS A C 1
ATOM 1202 O O . LYS A 1 171 ? 17.641 26.297 -3.059 1 96.31 171 LYS A O 1
ATOM 1207 N N . SER A 1 172 ? 16.328 27.969 -3.787 1 97.44 172 SER A N 1
ATOM 1208 C CA . SER A 1 172 ? 16.547 28.734 -2.566 1 97.44 172 SER A CA 1
ATOM 1209 C C . SER A 1 172 ? 16.047 27.984 -1.34 1 97.44 172 SER A C 1
ATOM 1211 O O . SER A 1 172 ? 16.703 27.984 -0.296 1 97.44 172 SER A O 1
ATOM 1213 N N . ARG A 1 173 ? 14.945 27.281 -1.456 1 97.69 173 ARG A N 1
ATOM 1214 C CA . ARG A 1 173 ? 14.398 26.484 -0.361 1 97.69 173 ARG A CA 1
ATOM 1215 C C . ARG A 1 173 ? 15.18 25.188 -0.177 1 97.69 173 ARG A C 1
ATOM 1217 O O . ARG A 1 173 ? 15.477 24.797 0.952 1 97.69 173 ARG A O 1
ATOM 1224 N N . ARG A 1 174 ? 15.469 24.609 -1.292 1 97 174 ARG A N 1
ATOM 1225 C CA . ARG A 1 174 ? 16.219 23.359 -1.271 1 97 174 ARG A CA 1
ATOM 1226 C C . ARG A 1 174 ? 17.547 23.516 -0.54 1 97 174 ARG A C 1
ATOM 1228 O O . ARG A 1 174 ? 17.938 22.641 0.235 1 97 174 ARG A O 1
ATOM 1235 N N . ASP A 1 175 ? 18.219 24.656 -0.703 1 97.94 175 ASP A N 1
ATOM 1236 C CA . ASP A 1 175 ? 19.516 24.938 -0.113 1 97.94 175 ASP A CA 1
ATOM 1237 C C . ASP A 1 175 ? 19.422 25.062 1.407 1 97.94 175 ASP A C 1
ATOM 1239 O O . ASP A 1 175 ? 20.438 24.984 2.105 1 97.94 175 ASP A O 1
ATOM 1243 N N . LYS A 1 176 ? 18.219 25.203 1.913 1 98.31 176 LYS A N 1
ATOM 1244 C CA . LYS A 1 176 ? 18.031 25.422 3.346 1 98.31 176 LYS A CA 1
ATOM 1245 C C . LYS A 1 176 ? 17.562 24.141 4.035 1 98.31 176 LYS A C 1
ATOM 1247 O O . LYS A 1 176 ? 17.453 24.094 5.262 1 98.31 176 LYS A O 1
ATOM 1252 N N . LEU A 1 177 ? 17.344 23.062 3.312 1 98.69 177 LEU A N 1
ATOM 1253 C CA . LEU A 1 177 ? 16.734 21.875 3.873 1 98.69 177 LEU A CA 1
ATOM 1254 C C . LEU A 1 177 ? 17.641 21.219 4.902 1 98.69 177 LEU A C 1
ATOM 1256 O O . LEU A 1 177 ? 17.172 20.562 5.836 1 98.69 177 LEU A O 1
ATOM 1260 N N . HIS A 1 178 ? 18.953 21.422 4.785 1 98.38 178 HIS A N 1
ATOM 1261 C CA . HIS A 1 178 ? 19.906 20.859 5.734 1 98.38 178 HIS A CA 1
ATOM 1262 C C . HIS A 1 178 ? 19.688 21.406 7.137 1 98.38 178 HIS A C 1
ATOM 1264 O O . HIS A 1 178 ? 19.953 20.734 8.125 1 98.38 178 HIS A O 1
ATOM 1270 N N . GLN A 1 179 ? 19.109 22.594 7.223 1 98.12 179 GLN A N 1
ATOM 1271 C CA . GLN A 1 179 ? 18.828 23.219 8.508 1 98.12 179 GLN A CA 1
ATOM 1272 C C . GLN A 1 179 ? 17.734 22.484 9.25 1 98.12 179 GLN A C 1
ATOM 1274 O O . GLN A 1 179 ? 17.547 22.672 10.453 1 98.12 179 GLN A O 1
ATOM 1279 N N . PHE A 1 180 ? 17.078 21.656 8.516 1 98.19 180 PHE A N 1
ATOM 1280 C CA . PHE A 1 180 ? 15.922 20.984 9.102 1 98.19 180 PHE A CA 1
ATOM 1281 C C . PHE A 1 180 ? 16.109 19.469 9.102 1 98.19 180 PHE A C 1
ATOM 1283 O O . PHE A 1 180 ? 15.156 18.703 9.242 1 98.19 180 PHE A O 1
ATOM 1290 N N . GLY A 1 181 ? 17.312 19.016 8.859 1 98.12 181 GLY A N 1
ATOM 1291 C CA . GLY A 1 181 ? 17.609 17.609 9.086 1 98.12 181 GLY A CA 1
ATOM 1292 C C . GLY A 1 181 ? 18.016 16.859 7.828 1 98.12 181 GLY A C 1
ATOM 1293 O O . GLY A 1 181 ? 18.453 15.711 7.891 1 98.12 181 GLY A O 1
ATOM 1294 N N . ALA A 1 182 ? 17.953 17.469 6.664 1 98.75 182 ALA A N 1
ATOM 1295 C CA . ALA A 1 182 ? 18.297 16.781 5.426 1 98.75 182 ALA A CA 1
ATOM 1296 C C . ALA A 1 182 ? 19.797 16.516 5.324 1 98.75 182 ALA A C 1
ATOM 1298 O O . ALA A 1 182 ? 20.594 17.438 5.488 1 98.75 182 ALA A O 1
ATOM 1299 N N . ASP A 1 183 ? 20.109 15.32 5.066 1 98.81 183 ASP A N 1
ATOM 1300 C CA . ASP A 1 183 ? 21.5 14.984 4.738 1 98.81 183 ASP A CA 1
ATOM 1301 C C . ASP A 1 183 ? 21.797 15.25 3.266 1 98.81 183 ASP A C 1
ATOM 1303 O O . ASP A 1 183 ? 22.953 15.492 2.895 1 98.81 183 ASP A O 1
ATOM 1307 N N . LEU A 1 184 ? 20.781 15.141 2.471 1 98.69 184 LEU A N 1
ATOM 1308 C CA . LEU A 1 184 ? 20.828 15.367 1.03 1 98.69 184 LEU A CA 1
ATOM 1309 C C . LEU A 1 184 ? 19.562 16.062 0.546 1 98.69 184 LEU A C 1
ATOM 1311 O O . LEU A 1 184 ? 18.453 15.703 0.973 1 98.69 184 LEU A O 1
ATOM 1315 N N . ALA A 1 185 ? 19.719 17.094 -0.226 1 98.5 185 ALA A N 1
ATOM 1316 C CA . ALA A 1 185 ? 18.594 17.781 -0.854 1 98.5 185 ALA A CA 1
ATOM 1317 C C . ALA A 1 185 ? 18.594 17.578 -2.367 1 98.5 185 ALA A C 1
ATOM 1319 O O . ALA A 1 185 ? 19.641 17.703 -3.008 1 98.5 185 ALA A O 1
ATOM 1320 N N . ILE A 1 186 ? 17.453 17.25 -2.918 1 98.38 186 ILE A N 1
ATOM 1321 C CA . ILE A 1 186 ? 17.406 16.953 -4.344 1 98.38 186 ILE A CA 1
ATOM 1322 C C . ILE A 1 186 ? 16.297 17.766 -5.008 1 98.38 186 ILE A C 1
ATOM 1324 O O . ILE A 1 186 ? 15.375 18.234 -4.336 1 98.38 186 ILE A O 1
ATOM 1328 N N . ASP A 1 187 ? 16.422 18.016 -6.32 1 98 187 ASP A N 1
ATOM 1329 C CA . ASP A 1 187 ? 15.406 18.625 -7.168 1 98 187 ASP A CA 1
ATOM 1330 C C . ASP A 1 187 ? 14.602 17.547 -7.906 1 98 187 ASP A C 1
ATOM 1332 O O . ASP A 1 187 ? 15.094 16.953 -8.859 1 98 187 ASP A O 1
ATOM 1336 N N . SER A 1 188 ? 13.375 17.344 -7.492 1 95.94 188 SER A N 1
ATOM 1337 C CA . SER A 1 188 ? 12.586 16.25 -8.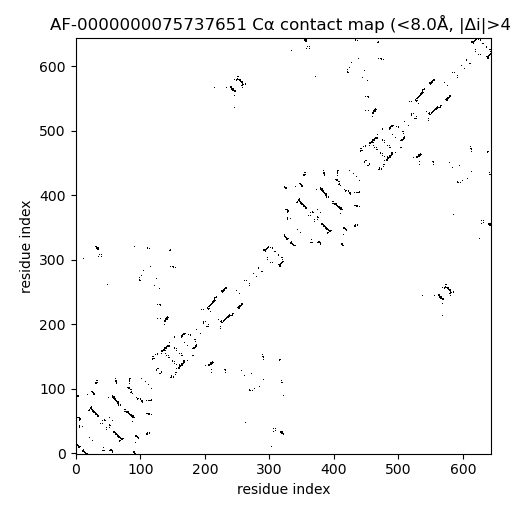047 1 95.94 188 SER A CA 1
ATOM 1338 C C . SER A 1 188 ? 11.836 16.688 -9.297 1 95.94 188 SER A C 1
ATOM 1340 O O . SER A 1 188 ? 10.969 15.969 -9.789 1 95.94 188 SER A O 1
ATOM 1342 N N . SER A 1 189 ? 12.047 17.922 -9.797 1 91.81 189 SER A N 1
ATOM 1343 C CA . SER A 1 189 ? 11.406 18.375 -11.031 1 91.81 189 SER A CA 1
ATOM 1344 C C . SER A 1 189 ? 12.141 17.859 -12.258 1 91.81 189 SER A C 1
ATOM 1346 O O . SER A 1 189 ? 11.578 17.828 -13.359 1 91.81 189 SER A O 1
ATOM 1348 N N . GLY A 1 190 ? 13.367 17.547 -12.102 1 79.69 190 GLY A N 1
ATOM 1349 C CA . GLY A 1 190 ? 14.156 17.141 -13.258 1 79.69 190 GLY A CA 1
ATOM 1350 C C . GLY A 1 190 ? 14.469 15.656 -13.273 1 79.69 190 GLY A C 1
ATOM 1351 O O . GLY A 1 190 ? 13.922 14.891 -12.469 1 79.69 190 GLY A O 1
ATOM 1352 N N . ASP A 1 191 ? 15.227 15.375 -14.312 1 85.06 191 ASP A N 1
ATOM 1353 C CA . ASP A 1 191 ? 15.656 13.992 -14.484 1 85.06 191 ASP A CA 1
ATOM 1354 C C . ASP A 1 191 ? 16.812 13.656 -13.547 1 85.06 191 ASP A C 1
ATOM 1356 O O . ASP A 1 191 ? 17.5 14.547 -13.055 1 85.06 191 ASP A O 1
ATOM 1360 N N . GLY A 1 192 ? 16.922 12.5 -13.047 1 94.19 192 GLY A N 1
ATOM 1361 C CA . GLY A 1 192 ? 18.141 11.984 -12.43 1 94.19 192 GLY A CA 1
ATOM 1362 C C . GLY A 1 192 ? 18.062 11.945 -10.914 1 94.19 192 GLY A C 1
ATOM 1363 O O . GLY A 1 192 ? 18.969 11.43 -10.258 1 94.19 192 GLY A O 1
ATOM 1364 N N . TRP A 1 193 ? 17.016 12.578 -10.297 1 97.44 193 TRP A N 1
ATOM 1365 C CA . TRP A 1 193 ? 17.016 12.656 -8.836 1 97.44 193 TRP A CA 1
ATOM 1366 C C . TRP A 1 193 ? 16.875 11.266 -8.219 1 97.44 193 TRP A C 1
ATOM 1368 O O . TRP A 1 193 ? 17.359 11.031 -7.109 1 97.44 193 TRP A O 1
ATOM 1378 N N . VAL A 1 194 ? 16.25 10.328 -8.961 1 98.56 194 VAL A N 1
ATOM 1379 C CA . VAL A 1 194 ? 16.156 8.961 -8.469 1 98.56 194 VAL A CA 1
ATOM 1380 C C . VAL A 1 194 ? 17.562 8.359 -8.352 1 98.56 194 VAL A C 1
ATOM 1382 O O . VAL A 1 194 ? 17.875 7.691 -7.367 1 98.56 194 VAL A O 1
ATOM 1385 N N . ASP A 1 195 ? 18.375 8.586 -9.367 1 98.5 195 ASP A N 1
ATOM 1386 C CA . ASP A 1 195 ? 19.75 8.094 -9.352 1 98.5 195 ASP A CA 1
ATOM 1387 C C . ASP A 1 195 ? 20.516 8.648 -8.148 1 98.5 195 ASP A C 1
ATOM 1389 O O . ASP A 1 195 ? 21.344 7.949 -7.551 1 98.5 195 ASP A O 1
ATOM 1393 N N . GLN A 1 196 ? 20.297 9.922 -7.812 1 98.44 196 GLN A N 1
ATOM 1394 C CA . GLN A 1 196 ? 20.938 10.523 -6.645 1 98.44 196 GLN A CA 1
ATOM 1395 C C . GLN A 1 196 ? 20.516 9.805 -5.363 1 98.44 196 GLN A C 1
ATOM 1397 O O . GLN A 1 196 ? 21.359 9.547 -4.496 1 98.44 196 GLN A O 1
ATOM 1402 N N . VAL A 1 197 ? 19.281 9.461 -5.254 1 98.75 197 VAL A N 1
ATOM 1403 C CA . VAL A 1 197 ? 18.766 8.734 -4.09 1 98.75 197 VAL A CA 1
ATOM 1404 C C . VAL A 1 197 ? 19.406 7.355 -4.02 1 98.75 197 VAL A C 1
ATOM 1406 O O . VAL A 1 197 ? 19.859 6.926 -2.955 1 98.75 197 VAL A O 1
ATOM 1409 N N . LEU A 1 198 ? 19.406 6.637 -5.168 1 98.69 198 LEU A N 1
ATOM 1410 C CA . LEU A 1 198 ? 20 5.305 -5.211 1 98.69 198 LEU A CA 1
ATOM 1411 C C . LEU A 1 198 ? 21.484 5.359 -4.84 1 98.69 198 LEU A C 1
ATOM 1413 O O . LEU A 1 198 ? 21.969 4.527 -4.07 1 98.69 198 LEU A O 1
ATOM 1417 N N . ALA A 1 199 ? 22.188 6.34 -5.387 1 98.56 199 ALA A N 1
ATOM 1418 C CA . ALA A 1 199 ? 23.609 6.504 -5.051 1 98.56 199 ALA A CA 1
ATOM 1419 C C . ALA A 1 199 ? 23.797 6.742 -3.557 1 98.56 199 ALA A C 1
ATOM 1421 O O . ALA A 1 199 ? 24.688 6.168 -2.938 1 98.56 199 ALA A O 1
ATOM 1422 N N . ALA A 1 200 ? 22.922 7.516 -2.953 1 98.56 200 ALA A N 1
ATOM 1423 C CA . ALA A 1 200 ? 23.031 7.895 -1.546 1 98.56 200 ALA A CA 1
ATOM 1424 C C . ALA A 1 200 ? 22.672 6.723 -0.637 1 98.56 200 ALA A C 1
ATOM 1426 O O . ALA A 1 200 ? 22.922 6.762 0.569 1 98.56 200 ALA A O 1
ATOM 1427 N N . THR A 1 201 ? 22.078 5.703 -1.178 1 98.5 201 THR A N 1
ATOM 1428 C CA . THR A 1 201 ? 21.609 4.578 -0.376 1 98.5 201 THR A CA 1
ATOM 1429 C C . THR A 1 201 ? 22.266 3.279 -0.832 1 98.5 201 THR A C 1
ATOM 1431 O O . THR A 1 201 ? 21.703 2.195 -0.644 1 98.5 201 THR A O 1
ATOM 1434 N N . GLY A 1 202 ? 23.391 3.402 -1.527 1 98 202 GLY A N 1
ATOM 1435 C CA . GLY A 1 202 ? 24.141 2.234 -1.944 1 98 202 GLY A CA 1
ATOM 1436 C C . GLY A 1 202 ? 23.453 1.42 -3.016 1 98 202 GLY A C 1
ATOM 1437 O O . GLY A 1 202 ? 23.609 0.201 -3.088 1 98 202 GLY A O 1
ATOM 1438 N N . GLY A 1 203 ? 22.578 2.025 -3.723 1 98.31 203 GLY A N 1
ATOM 1439 C CA . GLY A 1 203 ? 21.891 1.383 -4.836 1 98.31 203 GLY A CA 1
ATOM 1440 C C . GLY A 1 203 ? 20.578 0.742 -4.445 1 98.31 203 GLY A C 1
ATOM 1441 O O . GLY A 1 203 ? 19.797 0.343 -5.309 1 98.31 203 GLY A O 1
ATOM 1442 N N . ALA A 1 204 ? 20.188 0.673 -3.223 1 97.69 204 ALA A N 1
ATOM 1443 C CA . ALA A 1 204 ? 19.031 -0.098 -2.74 1 97.69 204 ALA A CA 1
ATOM 1444 C C . ALA A 1 204 ? 17.75 0.722 -2.811 1 97.69 204 ALA A C 1
ATOM 1446 O O . ALA A 1 204 ? 16.672 0.17 -2.988 1 97.69 204 ALA A O 1
ATOM 1447 N N . GLY A 1 205 ? 17.844 2.082 -2.623 1 98.81 205 GLY A N 1
ATOM 1448 C CA . GLY A 1 205 ? 16.703 2.949 -2.404 1 98.81 205 GLY A CA 1
ATOM 1449 C C . GLY A 1 205 ? 16.422 3.201 -0.935 1 98.81 205 GLY A C 1
ATOM 1450 O O . GLY A 1 205 ? 17.047 2.605 -0.062 1 98.81 205 GLY A O 1
ATOM 1451 N N . VAL A 1 206 ? 15.516 4.055 -0.696 1 98.94 206 VAL A N 1
ATOM 1452 C CA . VAL A 1 206 ? 15.211 4.422 0.683 1 98.94 206 VAL A CA 1
ATOM 1453 C C . VAL A 1 206 ? 14.242 3.406 1.284 1 98.94 206 VAL A C 1
ATOM 1455 O O . VAL A 1 206 ? 13.477 2.76 0.559 1 98.94 206 VAL A O 1
ATOM 1458 N N . ASP A 1 207 ? 14.25 3.326 2.621 1 98.94 207 ASP A N 1
ATOM 1459 C CA . ASP A 1 207 ? 13.344 2.451 3.361 1 98.94 207 ASP A CA 1
ATOM 1460 C C . ASP A 1 207 ? 11.93 3.016 3.377 1 98.94 207 ASP A C 1
ATOM 1462 O O . ASP A 1 207 ? 10.953 2.262 3.35 1 98.94 207 ASP A O 1
ATOM 1466 N N . LEU A 1 208 ? 11.82 4.355 3.404 1 98.94 208 LEU A N 1
ATOM 1467 C CA . LEU A 1 208 ? 10.547 5.035 3.59 1 98.94 208 LEU A CA 1
ATOM 1468 C C . LEU A 1 208 ? 10.477 6.305 2.742 1 98.94 208 LEU A C 1
ATOM 1470 O O . LEU A 1 208 ? 11.438 7.074 2.689 1 98.94 208 LEU A O 1
ATOM 1474 N N . VAL A 1 209 ? 9.414 6.453 2.033 1 98.94 209 VAL A N 1
ATOM 1475 C CA . VAL A 1 209 ? 9.094 7.715 1.375 1 98.94 209 VAL A CA 1
ATOM 1476 C C . VAL A 1 209 ? 7.871 8.352 2.027 1 98.94 209 VAL A C 1
ATOM 1478 O O . VAL A 1 209 ? 6.848 7.688 2.215 1 98.94 209 VAL A O 1
ATOM 1481 N N . ILE A 1 210 ? 8 9.555 2.459 1 98.94 210 ILE A N 1
ATOM 1482 C CA . ILE A 1 210 ? 6.863 10.406 2.803 1 98.94 210 ILE A CA 1
ATOM 1483 C C . ILE A 1 210 ? 6.508 11.297 1.615 1 98.94 210 ILE A C 1
ATOM 1485 O O . ILE A 1 210 ? 7.242 12.234 1.295 1 98.94 210 ILE A O 1
ATOM 1489 N N . ASP A 1 211 ? 5.402 11.047 1.034 1 98.88 211 ASP A N 1
ATOM 1490 C CA . ASP A 1 211 ? 5.094 11.672 -0.249 1 98.88 211 ASP A CA 1
ATOM 1491 C C . ASP A 1 211 ? 4.031 12.758 -0.089 1 98.88 211 ASP A C 1
ATOM 1493 O O . ASP A 1 211 ? 2.854 12.453 0.111 1 98.88 211 ASP A O 1
ATOM 1497 N N . GLN A 1 212 ? 4.434 14.008 -0.248 1 97.69 212 GLN A N 1
ATOM 1498 C CA . GLN A 1 212 ? 3.514 15.141 -0.187 1 97.69 212 GLN A CA 1
ATOM 1499 C C . GLN A 1 212 ? 3.084 15.57 -1.585 1 97.69 212 GLN A C 1
ATOM 1501 O O . GLN A 1 212 ? 2.281 16.5 -1.733 1 97.69 212 GLN A O 1
ATOM 1506 N N . VAL A 1 213 ? 3.564 14.93 -2.586 1 97 213 VAL A N 1
ATOM 1507 C CA . VAL A 1 213 ? 3.463 15.477 -3.932 1 97 213 VAL A CA 1
ATOM 1508 C C . VAL A 1 213 ? 2.523 14.617 -4.773 1 97 213 VAL A C 1
ATOM 1510 O O . VAL A 1 213 ? 1.578 15.133 -5.379 1 97 213 VAL A O 1
ATOM 1513 N N . SER A 1 214 ? 2.688 13.305 -4.781 1 97.38 214 SER A N 1
ATOM 1514 C CA . SER A 1 214 ? 1.976 12.383 -5.656 1 97.38 214 SER A CA 1
ATOM 1515 C C . SER A 1 214 ? 2.174 12.75 -7.125 1 97.38 214 SER A C 1
ATOM 1517 O O . SER A 1 214 ? 3.271 13.141 -7.527 1 97.38 214 SER A O 1
ATOM 1519 N N . GLY A 1 215 ? 1.177 12.484 -7.941 1 95.06 215 GLY A N 1
ATOM 1520 C CA . GLY A 1 215 ? 1.2 12.93 -9.328 1 95.06 215 GLY A CA 1
ATOM 1521 C C . GLY A 1 215 ? 2.408 12.422 -10.094 1 95.06 215 GLY A C 1
ATOM 1522 O O . GLY A 1 215 ? 2.691 11.219 -10.094 1 95.06 215 GLY A O 1
ATOM 1523 N N . LYS A 1 216 ? 3.145 13.336 -10.672 1 91.38 216 LYS A N 1
ATOM 1524 C CA . LYS A 1 216 ? 4.152 13.008 -11.68 1 91.38 216 LYS A CA 1
ATOM 1525 C C . LYS A 1 216 ? 5.336 12.281 -11.055 1 91.38 216 LYS A C 1
ATOM 1527 O O . LYS A 1 216 ? 6.105 11.617 -11.75 1 91.38 216 LYS A O 1
ATOM 1532 N N . VAL A 1 217 ? 5.484 12.375 -9.742 1 96.88 217 VAL A N 1
ATOM 1533 C CA . VAL A 1 217 ? 6.668 11.773 -9.148 1 96.88 217 VAL A CA 1
ATOM 1534 C C . VAL A 1 217 ? 6.332 10.375 -8.625 1 96.88 217 VAL A C 1
ATOM 1536 O O . VAL A 1 217 ? 7.199 9.68 -8.094 1 96.88 217 VAL A O 1
ATOM 1539 N N . ALA A 1 218 ? 5.102 9.977 -8.789 1 97.25 218 ALA A N 1
ATOM 1540 C CA . ALA A 1 218 ? 4.633 8.742 -8.172 1 97.25 218 ALA A CA 1
ATOM 1541 C C . ALA A 1 218 ? 5.512 7.559 -8.57 1 97.25 218 ALA A C 1
ATOM 1543 O O . ALA A 1 218 ? 6.012 6.828 -7.711 1 97.25 218 ALA A O 1
ATOM 1544 N N . ASN A 1 219 ? 5.75 7.363 -9.836 1 98.06 219 ASN A N 1
ATOM 1545 C CA . ASN A 1 219 ? 6.523 6.223 -10.312 1 98.06 219 ASN A CA 1
ATOM 1546 C C . ASN A 1 219 ? 8.008 6.371 -9.977 1 98.06 219 ASN A C 1
ATOM 1548 O O . ASN A 1 219 ? 8.695 5.383 -9.727 1 98.06 219 ASN A O 1
ATOM 1552 N N . GLN A 1 220 ? 8.5 7.574 -9.977 1 98.44 220 GLN A N 1
ATOM 1553 C CA . GLN A 1 220 ? 9.875 7.82 -9.555 1 98.44 220 GLN A CA 1
ATOM 1554 C C . GLN A 1 220 ? 10.055 7.523 -8.062 1 98.44 220 GLN A C 1
ATOM 1556 O O . GLN A 1 220 ? 11.102 7.039 -7.645 1 98.44 220 GLN A O 1
ATOM 1561 N N . ASN A 1 221 ? 9.023 7.848 -7.238 1 98.75 221 ASN A N 1
ATOM 1562 C CA . ASN A 1 221 ? 9.047 7.438 -5.84 1 98.75 221 ASN A CA 1
ATOM 1563 C C . ASN A 1 221 ? 9.172 5.926 -5.699 1 98.75 221 ASN A C 1
ATOM 1565 O O . ASN A 1 221 ? 9.914 5.434 -4.852 1 98.75 221 ASN A O 1
ATOM 1569 N N . LEU A 1 222 ? 8.438 5.18 -6.535 1 98.75 222 LEU A N 1
ATOM 1570 C CA . LEU A 1 222 ? 8.57 3.727 -6.52 1 98.75 222 LEU A CA 1
ATOM 1571 C C . LEU A 1 222 ? 10.008 3.307 -6.797 1 98.75 222 LEU A C 1
ATOM 1573 O O . LEU A 1 222 ? 10.562 2.467 -6.082 1 98.75 222 LEU A O 1
ATOM 1577 N N . ALA A 1 223 ? 10.602 3.898 -7.789 1 98.56 223 ALA A N 1
ATOM 1578 C CA . ALA A 1 223 ? 11.945 3.545 -8.234 1 98.56 223 ALA A CA 1
ATOM 1579 C C . ALA A 1 223 ? 12.984 3.9 -7.168 1 98.56 223 ALA A C 1
ATOM 1581 O O . ALA A 1 223 ? 14.039 3.268 -7.086 1 98.56 223 ALA A O 1
ATOM 1582 N N . ALA A 1 224 ? 12.664 4.871 -6.309 1 98.81 224 ALA A N 1
ATOM 1583 C CA . ALA A 1 224 ? 13.594 5.355 -5.293 1 98.81 224 ALA A CA 1
ATOM 1584 C C . ALA A 1 224 ? 13.422 4.59 -3.984 1 98.81 224 ALA A C 1
ATOM 1586 O O . ALA A 1 224 ? 14.164 4.816 -3.023 1 98.81 224 ALA A O 1
ATOM 1587 N N . THR A 1 225 ? 12.453 3.74 -3.936 1 98.88 225 THR A N 1
ATOM 1588 C CA . THR A 1 225 ? 12.156 2.977 -2.727 1 98.88 225 THR A CA 1
ATOM 1589 C C . THR A 1 225 ? 12.758 1.576 -2.812 1 98.88 225 THR A C 1
ATOM 1591 O O . THR A 1 225 ? 12.688 0.926 -3.857 1 98.88 225 THR A O 1
ATOM 1594 N N . ARG A 1 226 ? 13.391 1.102 -1.783 1 98.69 226 ARG A N 1
ATOM 1595 C CA . ARG A 1 226 ? 14.023 -0.214 -1.812 1 98.69 226 ARG A CA 1
ATOM 1596 C C . ARG A 1 226 ? 12.977 -1.323 -1.838 1 98.69 226 ARG A C 1
ATOM 1598 O O . ARG A 1 226 ? 11.812 -1.098 -1.489 1 98.69 226 ARG A O 1
ATOM 1605 N N . VAL A 1 227 ? 13.344 -2.531 -2.209 1 98.44 227 VAL A N 1
ATOM 1606 C CA . VAL A 1 227 ? 12.477 -3.701 -2.117 1 98.44 227 VAL A CA 1
ATOM 1607 C C . VAL A 1 227 ? 11.969 -3.854 -0.688 1 98.44 227 VAL A C 1
ATOM 1609 O O . VAL A 1 227 ? 12.734 -3.75 0.269 1 98.44 227 VAL A O 1
ATOM 1612 N N . LEU A 1 228 ? 10.672 -3.984 -0.512 1 98.44 228 LEU A N 1
ATOM 1613 C CA . LEU A 1 228 ? 9.977 -4.148 0.76 1 98.44 228 LEU A CA 1
ATOM 1614 C C . LEU A 1 228 ? 9.906 -2.824 1.516 1 98.44 228 LEU A C 1
ATOM 1616 O O . LEU A 1 228 ? 9.586 -2.801 2.707 1 98.44 228 LEU A O 1
ATOM 1620 N N . GLY A 1 229 ? 10.297 -1.713 0.81 1 98.81 229 GLY A N 1
ATOM 1621 C CA . GLY A 1 229 ? 10.148 -0.403 1.425 1 98.81 229 GLY A CA 1
ATOM 1622 C C . GLY A 1 229 ? 8.703 0.036 1.55 1 98.81 229 GLY A C 1
ATOM 1623 O O . GLY A 1 229 ? 7.789 -0.701 1.17 1 98.81 229 GLY A O 1
ATOM 1624 N N . ARG A 1 230 ? 8.555 1.19 2.07 1 98.81 230 ARG A N 1
ATOM 1625 C CA . ARG A 1 230 ? 7.223 1.726 2.344 1 98.81 230 ARG A CA 1
ATOM 1626 C C . ARG A 1 230 ? 7.086 3.15 1.819 1 98.81 230 ARG A C 1
ATOM 1628 O O . ARG A 1 230 ? 8.008 3.957 1.951 1 98.81 230 ARG A O 1
ATOM 1635 N N . ILE A 1 231 ? 5.969 3.492 1.229 1 98.94 231 ILE A N 1
ATOM 1636 C CA . ILE A 1 231 ? 5.605 4.848 0.836 1 98.94 231 ILE A CA 1
ATOM 1637 C C . ILE A 1 231 ? 4.316 5.262 1.544 1 98.94 231 ILE A C 1
ATOM 1639 O O . ILE A 1 231 ? 3.299 4.574 1.449 1 98.94 231 ILE A O 1
ATOM 1643 N N . VAL A 1 232 ? 4.371 6.297 2.271 1 98.94 232 VAL A N 1
ATOM 1644 C CA . VAL A 1 232 ? 3.191 6.902 2.881 1 98.94 232 VAL A CA 1
ATOM 1645 C C . VAL A 1 232 ? 2.758 8.117 2.066 1 98.94 232 VAL A C 1
ATOM 1647 O O . VAL A 1 232 ? 3.465 9.133 2.021 1 98.94 232 VAL A O 1
ATOM 1650 N N . ASN A 1 233 ? 1.651 7.984 1.419 1 98.69 233 ASN A N 1
ATOM 1651 C CA . ASN A 1 233 ? 1.102 9.047 0.587 1 98.69 233 ASN A CA 1
ATOM 1652 C C . ASN A 1 233 ? 0.247 10.016 1.404 1 98.69 233 ASN A C 1
ATOM 1654 O O . ASN A 1 233 ? -0.843 9.656 1.854 1 98.69 233 ASN A O 1
ATOM 1658 N N . VAL A 1 234 ? 0.729 11.242 1.537 1 98 234 VAL A N 1
ATOM 1659 C CA . VAL A 1 234 ? 0.119 12.219 2.436 1 98 234 VAL A CA 1
ATOM 1660 C C . VAL A 1 234 ? -0.542 13.328 1.62 1 98 234 VAL A C 1
ATOM 1662 O O . VAL A 1 234 ? -1.696 13.688 1.868 1 98 234 VAL A O 1
ATOM 1665 N N . GLY A 1 235 ? 0.186 13.875 0.686 1 96.56 235 GLY A N 1
ATOM 1666 C CA . GLY A 1 235 ? -0.318 15.055 -0.006 1 96.56 235 GLY A CA 1
ATOM 1667 C C . GLY A 1 235 ? -0.478 14.844 -1.5 1 96.56 235 GLY A C 1
ATOM 1668 O O . GLY A 1 235 ? -0.186 13.758 -2.016 1 96.56 235 GLY A O 1
ATOM 1669 N N . ARG A 1 236 ? -1.009 15.875 -2.195 1 95.75 236 ARG A N 1
ATOM 1670 C CA . ARG A 1 236 ? -1.323 15.859 -3.621 1 95.75 236 ARG A CA 1
ATOM 1671 C C . ARG A 1 236 ? -0.809 17.125 -4.309 1 95.75 236 ARG A C 1
ATOM 1673 O O . ARG A 1 236 ? -1.479 17.672 -5.18 1 95.75 236 ARG A O 1
ATOM 1680 N N . LEU A 1 237 ? 0.312 17.625 -3.854 1 92.81 237 LEU A N 1
ATOM 1681 C CA . LEU A 1 237 ? 0.831 18.875 -4.379 1 92.81 237 LEU A CA 1
ATOM 1682 C C . LEU A 1 237 ? 1.032 18.797 -5.887 1 92.81 237 LEU A C 1
ATOM 1684 O O . LEU A 1 237 ? 0.905 19.797 -6.59 1 92.81 237 LEU A O 1
ATOM 1688 N N . GLY A 1 238 ? 1.352 17.578 -6.348 1 92.88 238 GLY A N 1
ATOM 1689 C CA . GLY A 1 238 ? 1.599 17.391 -7.77 1 92.88 238 GLY A CA 1
ATOM 1690 C C . GLY A 1 238 ? 0.378 16.906 -8.531 1 92.88 238 GLY A C 1
ATOM 1691 O O . GLY A 1 238 ? 0.451 16.656 -9.734 1 92.88 238 GLY A O 1
ATOM 1692 N N . GLY A 1 239 ? -0.723 16.688 -7.797 1 94.31 239 GLY A N 1
ATOM 1693 C CA . GLY A 1 239 ? -1.946 16.234 -8.438 1 94.31 239 GLY A CA 1
ATOM 1694 C C . GLY A 1 239 ? -2.57 15.031 -7.762 1 94.31 239 GLY A C 1
ATOM 1695 O O . GLY A 1 239 ? -1.871 14.227 -7.133 1 94.31 239 GLY A O 1
ATOM 1696 N N . THR A 1 240 ? -3.875 14.906 -8.039 1 96.06 240 THR A N 1
ATOM 1697 C CA . THR A 1 240 ? -4.637 13.844 -7.379 1 96.06 240 THR A CA 1
ATOM 1698 C C . THR A 1 240 ? -4.598 12.562 -8.203 1 96.06 240 THR A C 1
ATOM 1700 O O . THR A 1 240 ? -4.965 11.492 -7.711 1 96.06 240 THR A O 1
ATOM 1703 N N . HIS A 1 241 ? -4.137 12.664 -9.461 1 97.44 241 HIS A N 1
ATOM 1704 C CA . HIS A 1 241 ? -4.066 11.523 -10.375 1 97.44 241 HIS A CA 1
ATOM 1705 C C . HIS A 1 241 ? -2.744 11.508 -11.133 1 97.44 241 HIS A C 1
ATOM 1707 O O . HIS A 1 241 ? -2.156 12.562 -11.383 1 97.44 241 HIS A O 1
ATOM 1713 N N . ALA A 1 242 ? -2.367 10.336 -11.492 1 98 242 ALA A N 1
ATOM 1714 C CA . ALA A 1 242 ? -1.263 10.156 -12.438 1 98 242 ALA A CA 1
ATOM 1715 C C . ALA A 1 242 ? -1.136 8.703 -12.867 1 98 242 ALA A C 1
ATOM 1717 O O . ALA A 1 242 ? -1.85 7.832 -12.359 1 98 242 ALA A O 1
ATOM 1718 N N . ASP A 1 243 ? -0.312 8.516 -13.844 1 97.88 243 ASP A N 1
ATOM 1719 C CA . ASP A 1 243 ? 0.072 7.16 -14.234 1 97.88 243 ASP A CA 1
ATOM 1720 C C . ASP A 1 243 ? 0.711 6.414 -13.062 1 97.88 243 ASP A C 1
ATOM 1722 O O . ASP A 1 243 ? 1.505 6.984 -12.312 1 97.88 243 ASP A O 1
ATOM 1726 N N . PHE A 1 244 ? 0.363 5.199 -12.859 1 98.5 244 PHE A N 1
ATOM 1727 C CA . PHE A 1 244 ? 0.937 4.344 -11.828 1 98.5 244 PHE A CA 1
ATOM 1728 C C . PHE A 1 244 ? 1.465 3.047 -12.43 1 98.5 244 PHE A C 1
ATOM 1730 O O . PHE A 1 244 ? 0.753 2.365 -13.172 1 98.5 244 PHE A O 1
ATOM 1737 N N . ASN A 1 245 ? 2.717 2.699 -12.156 1 98.62 245 ASN A N 1
ATOM 1738 C CA . ASN A 1 245 ? 3.385 1.503 -12.656 1 98.62 245 ASN A CA 1
ATOM 1739 C C . ASN A 1 245 ? 3.211 0.324 -11.703 1 98.62 245 ASN A C 1
ATOM 1741 O O . ASN A 1 245 ? 4.031 0.121 -10.805 1 98.62 245 ASN A O 1
ATOM 1745 N N . PHE A 1 246 ? 2.219 -0.521 -11.977 1 98.44 246 PHE A N 1
ATOM 1746 C CA . PHE A 1 246 ? 1.881 -1.641 -11.102 1 98.44 246 PHE A CA 1
ATOM 1747 C C . PHE A 1 246 ? 2.994 -2.682 -11.102 1 98.44 246 PHE A C 1
ATOM 1749 O O . PHE A 1 246 ? 3.199 -3.377 -10.109 1 98.44 246 PHE A O 1
ATOM 1756 N N . ASP A 1 247 ? 3.668 -2.828 -12.18 1 96.94 247 ASP A N 1
ATOM 1757 C CA . ASP A 1 247 ? 4.727 -3.826 -12.289 1 96.94 247 ASP A CA 1
ATOM 1758 C C . ASP A 1 247 ? 5.93 -3.445 -11.422 1 96.94 247 ASP A C 1
ATOM 1760 O O . ASP A 1 247 ? 6.488 -4.289 -10.719 1 96.94 247 ASP A O 1
ATOM 1764 N N . LEU A 1 248 ? 6.312 -2.162 -11.492 1 98 248 LEU A N 1
ATOM 1765 C CA . LEU A 1 248 ? 7.41 -1.685 -10.664 1 98 248 LEU A CA 1
ATOM 1766 C C . LEU A 1 248 ? 7.039 -1.756 -9.18 1 98 248 LEU A C 1
ATOM 1768 O O . LEU A 1 248 ? 7.859 -2.162 -8.352 1 98 248 LEU A O 1
ATOM 1772 N N . HIS A 1 249 ? 5.82 -1.406 -8.859 1 98.62 249 HIS A N 1
ATOM 1773 C CA . HIS A 1 249 ? 5.309 -1.5 -7.496 1 98.62 249 HIS A CA 1
ATOM 1774 C C . HIS A 1 249 ? 5.418 -2.924 -6.965 1 98.62 249 HIS A C 1
ATOM 1776 O O . HIS A 1 249 ? 5.93 -3.141 -5.863 1 98.62 249 HIS A O 1
ATOM 1782 N N . ALA A 1 250 ? 5.008 -3.885 -7.727 1 97.88 250 ALA A N 1
ATOM 1783 C CA . ALA A 1 250 ? 5.059 -5.293 -7.34 1 97.88 250 ALA A CA 1
ATOM 1784 C C . ALA A 1 250 ? 6.5 -5.793 -7.289 1 97.88 250 ALA A C 1
ATOM 1786 O O . ALA A 1 250 ? 6.879 -6.527 -6.371 1 97.88 250 ALA A O 1
ATOM 1787 N N . ALA A 1 251 ? 7.312 -5.387 -8.273 1 96.88 251 ALA A N 1
ATOM 1788 C CA . ALA A 1 251 ? 8.703 -5.828 -8.344 1 96.88 251 ALA A CA 1
ATOM 1789 C C . ALA A 1 251 ? 9.477 -5.41 -7.098 1 96.88 251 ALA A C 1
ATOM 1791 O O . ALA A 1 251 ? 10.367 -6.133 -6.645 1 96.88 251 ALA A O 1
ATOM 1792 N N . ARG A 1 252 ? 9.047 -4.266 -6.562 1 98.06 252 ARG A N 1
ATOM 1793 C CA . ARG A 1 252 ? 9.719 -3.752 -5.375 1 98.06 252 ARG A CA 1
ATOM 1794 C C . ARG A 1 252 ? 8.992 -4.184 -4.105 1 98.06 252 ARG A C 1
ATOM 1796 O O . ARG A 1 252 ? 9.492 -3.979 -2.996 1 98.06 252 ARG A O 1
ATOM 1803 N N . ARG A 1 253 ? 7.84 -4.77 -4.289 1 98.56 253 ARG A N 1
ATOM 1804 C CA . ARG A 1 253 ? 7.062 -5.281 -3.166 1 98.56 253 ARG A CA 1
ATOM 1805 C C . ARG A 1 253 ? 6.859 -4.203 -2.107 1 98.56 253 ARG A C 1
ATOM 1807 O O . ARG A 1 253 ? 7.074 -4.445 -0.917 1 98.56 253 ARG A O 1
ATOM 1814 N N . ILE A 1 254 ? 6.41 -3.041 -2.547 1 98.81 254 ILE A N 1
ATOM 1815 C CA . ILE A 1 254 ? 6.289 -1.845 -1.72 1 98.81 254 ILE A CA 1
ATOM 1816 C C . ILE A 1 254 ? 4.941 -1.848 -1.002 1 98.81 254 ILE A C 1
ATOM 1818 O O . ILE A 1 254 ? 3.916 -2.184 -1.597 1 98.81 254 ILE A O 1
ATOM 1822 N N . ASP A 1 255 ? 4.938 -1.5 0.281 1 98.75 255 ASP A N 1
ATOM 1823 C CA . ASP A 1 255 ? 3.73 -1.111 1.008 1 98.75 255 ASP A CA 1
ATOM 1824 C C . ASP A 1 255 ? 3.387 0.355 0.756 1 98.75 255 ASP A C 1
ATOM 1826 O O . ASP A 1 255 ? 4.078 1.253 1.243 1 98.75 255 ASP A O 1
ATOM 1830 N N . TYR A 1 256 ? 2.457 0.587 -0.055 1 98.88 256 TYR A N 1
ATOM 1831 C CA . TYR A 1 256 ? 1.994 1.922 -0.414 1 98.88 256 TYR A CA 1
ATOM 1832 C C . TYR A 1 256 ? 0.735 2.291 0.362 1 98.88 256 TYR A C 1
ATOM 1834 O O . TYR A 1 256 ? -0.348 1.771 0.083 1 98.88 256 TYR A O 1
ATOM 1842 N N . VAL A 1 257 ? 0.797 3.248 1.341 1 98.88 257 VAL A N 1
ATOM 1843 C CA . VAL A 1 257 ? -0.3 3.5 2.27 1 98.88 257 VAL A CA 1
ATOM 1844 C C . VAL A 1 257 ? -0.814 4.926 2.088 1 98.88 257 VAL A C 1
ATOM 1846 O O . VAL A 1 257 ? -0.028 5.875 2.043 1 98.88 257 VAL A O 1
ATOM 1849 N N . GLY A 1 258 ? -2.09 5.031 1.911 1 98.31 258 GLY A N 1
ATOM 1850 C CA . GLY A 1 258 ? -2.709 6.348 1.918 1 98.31 258 GLY A CA 1
ATOM 1851 C C . GLY A 1 258 ? -3.057 6.836 3.312 1 98.31 258 GLY A C 1
ATOM 1852 O O . GLY A 1 258 ? -3.553 6.066 4.137 1 98.31 258 GLY A O 1
ATOM 1853 N N . VAL A 1 259 ? -2.787 8.133 3.57 1 97.5 259 VAL A N 1
ATOM 1854 C CA . VAL A 1 259 ? -3.148 8.664 4.879 1 97.5 259 VAL A CA 1
ATOM 1855 C C . VAL A 1 259 ? -3.867 10 4.715 1 97.5 259 VAL A C 1
ATOM 1857 O O . VAL A 1 259 ? -3.605 10.742 3.766 1 97.5 259 VAL A O 1
ATOM 1860 N N . THR A 1 260 ? -4.746 10.258 5.562 1 96.75 260 THR A N 1
ATOM 1861 C CA . THR A 1 260 ? -5.457 11.531 5.656 1 96.75 260 THR A CA 1
ATOM 1862 C C . THR A 1 260 ? -6.086 11.695 7.039 1 96.75 260 THR A C 1
ATOM 1864 O O . THR A 1 260 ? -6.285 10.711 7.758 1 96.75 260 THR A O 1
ATOM 1867 N N . PHE A 1 261 ? -6.285 12.875 7.422 1 95.69 261 PHE A N 1
ATOM 1868 C CA . PHE A 1 261 ? -7.055 13.141 8.633 1 95.69 261 PHE A CA 1
ATOM 1869 C C . PHE A 1 261 ? -8.539 13.305 8.312 1 95.69 261 PHE A C 1
ATOM 1871 O O . PHE A 1 261 ? -9.383 13.289 9.211 1 95.69 261 PHE A O 1
ATOM 1878 N N . ARG A 1 262 ? -8.906 13.406 7.055 1 93.25 262 ARG A N 1
ATOM 1879 C CA . ARG A 1 262 ? -10.242 13.805 6.598 1 93.25 262 ARG A CA 1
ATOM 1880 C C . ARG A 1 262 ? -11.258 12.703 6.875 1 93.25 262 ARG A C 1
ATOM 1882 O O . ARG A 1 262 ? -12.461 12.977 6.977 1 93.25 262 ARG A O 1
ATOM 1889 N N . SER A 1 263 ? -10.781 11.477 6.973 1 94 263 SER A N 1
ATOM 1890 C CA . SER A 1 263 ? -11.711 10.367 7.164 1 94 263 SER A CA 1
ATOM 1891 C C . SER A 1 263 ? -11.539 9.734 8.539 1 94 263 SER A C 1
ATOM 1893 O O . SER A 1 263 ? -11.969 8.602 8.766 1 94 263 SER A O 1
ATOM 1895 N N . ARG A 1 264 ? -10.898 10.477 9.422 1 96.81 264 ARG A N 1
ATOM 1896 C CA . ARG A 1 264 ? -10.664 9.922 10.75 1 96.81 264 ARG A CA 1
ATOM 1897 C C . ARG A 1 264 ? -11.773 10.336 11.719 1 96.81 264 ARG A C 1
ATOM 1899 O O . ARG A 1 264 ? -12.273 11.461 11.648 1 96.81 264 ARG A O 1
ATOM 1906 N N . SER A 1 265 ? -12.094 9.469 12.625 1 96.62 265 SER A N 1
ATOM 1907 C CA . SER A 1 265 ? -13.023 9.766 13.711 1 96.62 265 SER A CA 1
ATOM 1908 C C . SER A 1 265 ? -12.375 10.672 14.75 1 96.62 265 SER A C 1
ATOM 1910 O O . SER A 1 265 ? -11.148 10.828 14.773 1 96.62 265 SER A O 1
ATOM 1912 N N . VAL A 1 266 ? -13.188 11.219 15.57 1 96.81 266 VAL A N 1
ATOM 1913 C CA . VAL A 1 266 ? -12.703 12.055 16.672 1 96.81 266 VAL A CA 1
ATOM 1914 C C . VAL A 1 266 ? -11.75 11.25 17.547 1 96.81 266 VAL A C 1
ATOM 1916 O O . VAL A 1 266 ? -10.703 11.742 17.953 1 96.81 266 VAL A O 1
ATOM 1919 N N . GLU A 1 267 ? -12.117 9.977 17.766 1 98 267 GLU A N 1
ATOM 1920 C CA . GLU A 1 267 ? -11.305 9.117 18.625 1 98 267 GLU A CA 1
ATOM 1921 C C . GLU A 1 267 ? -9.945 8.836 18 1 98 267 GLU A C 1
ATOM 1923 O O . GLU A 1 267 ? -8.93 8.797 18.703 1 98 267 GLU A O 1
ATOM 1928 N N . GLU A 1 268 ? -9.93 8.625 16.719 1 98.06 268 GLU A N 1
ATOM 1929 C CA . GLU A 1 268 ? -8.672 8.391 16.031 1 98.06 268 GLU A CA 1
ATOM 1930 C C . GLU A 1 268 ? -7.758 9.617 16.125 1 98.06 268 GLU A C 1
ATOM 1932 O O . GLU A 1 268 ? -6.555 9.484 16.344 1 98.06 268 GLU A O 1
ATOM 1937 N N . VAL A 1 269 ? -8.336 10.789 15.922 1 98.06 269 VAL A N 1
ATOM 1938 C CA . VAL A 1 269 ? -7.555 12.016 15.984 1 98.06 269 VAL A CA 1
ATOM 1939 C C . VAL A 1 269 ? -7.035 12.227 17.406 1 98.06 269 VAL A C 1
ATOM 1941 O O . VAL A 1 269 ? -5.871 12.586 17.594 1 98.06 269 VAL A O 1
ATOM 1944 N N . ARG A 1 270 ? -7.895 11.969 18.438 1 98.38 270 ARG A N 1
ATOM 1945 C CA . ARG A 1 270 ? -7.453 12.047 19.828 1 98.38 270 ARG A CA 1
ATOM 1946 C C . ARG A 1 270 ? -6.23 11.164 20.062 1 98.38 270 ARG A C 1
ATOM 1948 O O . ARG A 1 270 ? -5.277 11.578 20.719 1 98.38 270 ARG A O 1
ATOM 1955 N N . GLU A 1 271 ? -6.293 9.992 19.516 1 98.69 271 GLU A N 1
ATOM 1956 C CA . GLU A 1 271 ? -5.203 9.047 19.703 1 98.69 271 GLU A CA 1
ATOM 1957 C C . GLU A 1 271 ? -3.91 9.555 19.062 1 98.69 271 GLU A C 1
ATOM 1959 O O . GLU A 1 271 ? -2.826 9.383 19.625 1 98.69 271 GLU A O 1
ATOM 1964 N N . ILE A 1 272 ? -3.994 10.172 17.922 1 98.75 272 ILE A N 1
ATOM 1965 C CA . ILE A 1 272 ? -2.816 10.727 17.25 1 98.75 272 ILE A CA 1
ATOM 1966 C C . ILE A 1 272 ? -2.201 11.82 18.125 1 98.75 272 ILE A C 1
ATOM 1968 O O . ILE A 1 272 ? -0.982 11.867 18.297 1 98.75 272 ILE A O 1
ATOM 1972 N N . PHE A 1 273 ? -3.023 12.703 18.656 1 98.69 273 PHE A N 1
ATOM 1973 C CA . PHE A 1 273 ? -2.531 13.75 19.547 1 98.69 273 PHE A CA 1
ATOM 1974 C C . PHE A 1 273 ? -1.886 13.141 20.781 1 98.69 273 PHE A C 1
ATOM 1976 O O . PHE A 1 273 ? -0.843 13.617 21.234 1 98.69 273 PHE A O 1
ATOM 1983 N N . ARG A 1 274 ? -2.514 12.117 21.312 1 98.5 274 ARG A N 1
ATOM 1984 C CA . ARG A 1 274 ? -1.939 11.422 22.453 1 98.5 274 ARG A CA 1
ATOM 1985 C C . ARG A 1 274 ? -0.569 10.844 22.109 1 98.5 274 ARG A C 1
ATOM 1987 O O . ARG A 1 274 ? 0.359 10.914 22.922 1 98.5 274 ARG A O 1
ATOM 1994 N N . GLN A 1 275 ? -0.409 10.297 20.969 1 98.81 275 GLN A N 1
ATOM 1995 C CA . GLN A 1 275 ? 0.857 9.711 20.531 1 98.81 275 GLN A CA 1
ATOM 1996 C C . GLN A 1 275 ? 1.936 10.781 20.391 1 98.81 275 GLN A C 1
ATOM 1998 O O . GLN A 1 275 ? 3.084 10.57 20.781 1 98.81 275 GLN A O 1
ATOM 2003 N N . VAL A 1 276 ? 1.561 11.883 19.844 1 98.81 276 VAL A N 1
ATOM 2004 C CA . VAL A 1 276 ? 2.498 13 19.719 1 98.81 276 VAL A CA 1
ATOM 2005 C C . VAL A 1 276 ? 2.975 13.43 21.109 1 98.81 276 VAL A C 1
ATOM 2007 O O . VAL A 1 276 ? 4.18 13.547 21.344 1 98.81 276 VAL A O 1
ATOM 2010 N N . ARG A 1 277 ? 2.076 13.594 22 1 97.94 277 ARG A N 1
ATOM 2011 C CA . ARG A 1 277 ? 2.387 14.008 23.359 1 97.94 277 ARG A CA 1
ATOM 2012 C C . ARG A 1 277 ? 3.26 12.977 24.062 1 97.94 277 ARG A C 1
ATOM 2014 O O . ARG A 1 277 ? 4.164 13.328 24.812 1 97.94 277 ARG A O 1
ATOM 2021 N N . GLY A 1 278 ? 2.99 11.742 23.781 1 98.06 278 GLY A N 1
ATOM 2022 C CA . GLY A 1 278 ? 3.674 10.672 24.484 1 98.06 278 GLY A CA 1
ATOM 2023 C C . GLY A 1 278 ? 5.023 10.328 23.875 1 98.06 278 GLY A C 1
ATOM 2024 O O . GLY A 1 278 ? 5.906 9.82 24.562 1 98.06 278 GLY A O 1
ATOM 2025 N N . ASP A 1 279 ? 5.219 10.648 22.656 1 98.69 279 ASP A N 1
ATOM 2026 C CA . ASP A 1 279 ? 6.371 10.094 21.953 1 98.69 279 ASP A CA 1
ATOM 2027 C C . ASP A 1 279 ? 7.406 11.18 21.656 1 98.69 279 ASP A C 1
ATOM 2029 O O . ASP A 1 279 ? 8.586 11.016 21.969 1 98.69 279 ASP A O 1
ATOM 2033 N N . ILE A 1 280 ? 6.977 12.391 21.141 1 98.69 280 ILE A N 1
ATOM 2034 C CA . ILE A 1 280 ? 7.988 13.312 20.641 1 98.69 280 ILE A CA 1
ATOM 2035 C C . ILE A 1 280 ? 7.867 14.648 21.375 1 98.69 280 ILE A C 1
ATOM 2037 O O . ILE A 1 280 ? 8.578 15.609 21.047 1 98.69 280 ILE A O 1
ATOM 2041 N N . TRP A 1 281 ? 7.133 14.789 22.375 1 98.44 281 TRP A N 1
ATOM 2042 C CA . TRP A 1 281 ? 6.805 16.047 23.031 1 98.44 281 TRP A CA 1
ATOM 2043 C C . TRP A 1 281 ? 8.039 16.656 23.688 1 98.44 281 TRP A C 1
ATOM 2045 O O . TRP A 1 281 ? 8.219 17.891 23.672 1 98.44 281 TRP A O 1
ATOM 2055 N N . PRO A 1 282 ? 8.953 15.844 24.312 1 98.38 282 PRO A N 1
ATOM 2056 C CA . PRO A 1 282 ? 10.156 16.453 24.875 1 98.38 282 PRO A CA 1
ATOM 2057 C C . PRO A 1 282 ? 10.961 17.25 23.844 1 98.38 282 PRO A C 1
ATOM 2059 O O . PRO A 1 282 ? 11.57 18.266 24.188 1 98.38 282 PRO A O 1
ATOM 2062 N N . ALA A 1 283 ? 10.938 16.797 22.625 1 98.56 283 ALA A N 1
ATOM 2063 C CA . ALA A 1 283 ? 11.656 17.5 21.562 1 98.56 283 ALA A CA 1
ATOM 2064 C C . ALA A 1 283 ? 10.984 18.828 21.234 1 98.56 283 ALA A C 1
ATOM 2066 O O . ALA A 1 283 ? 11.648 19.781 20.828 1 98.56 283 ALA A O 1
ATOM 2067 N N . VAL A 1 284 ? 9.664 18.906 21.359 1 98.5 284 VAL A N 1
ATOM 2068 C CA . VAL A 1 284 ? 8.938 20.172 21.172 1 98.5 284 VAL A CA 1
ATOM 2069 C C . VAL A 1 284 ? 9.281 21.141 22.312 1 98.5 284 VAL A C 1
ATOM 2071 O O . VAL A 1 284 ? 9.562 22.312 22.062 1 98.5 284 VAL A O 1
ATOM 2074 N N . GLU A 1 285 ? 9.328 20.625 23.516 1 97.94 285 GLU A N 1
ATOM 2075 C CA . GLU A 1 285 ? 9.68 21.438 24.672 1 97.94 285 GLU A CA 1
ATOM 2076 C C . GLU A 1 285 ? 11.102 21.953 24.578 1 97.94 285 GLU A C 1
ATOM 2078 O O . GLU A 1 285 ? 11.383 23.094 24.969 1 97.94 285 GLU A O 1
ATOM 2083 N N . ALA A 1 286 ? 11.961 21.141 24.047 1 97.38 286 ALA A N 1
ATOM 2084 C CA . ALA A 1 286 ? 13.367 21.516 23.906 1 97.38 286 ALA A CA 1
ATOM 2085 C C . ALA A 1 286 ? 13.586 22.359 22.656 1 97.38 286 ALA A C 1
ATOM 2087 O O . ALA A 1 286 ? 14.703 22.797 22.375 1 97.38 286 ALA A O 1
ATOM 2088 N N . ARG A 1 287 ? 12.562 22.578 21.828 1 96.31 287 ARG A N 1
ATOM 2089 C CA . ARG A 1 287 ? 12.547 23.391 20.609 1 96.31 287 ARG A CA 1
ATOM 2090 C C . ARG A 1 287 ? 13.445 22.781 19.531 1 96.31 287 ARG A C 1
ATOM 2092 O O . ARG A 1 287 ? 14.039 23.516 18.734 1 96.31 287 ARG A O 1
ATOM 2099 N N . SER A 1 288 ? 13.586 21.484 19.656 1 96.88 288 SER A N 1
ATOM 2100 C CA . SER A 1 288 ? 14.305 20.812 18.578 1 96.88 288 SER A CA 1
ATOM 2101 C C . SER A 1 288 ? 13.383 20.469 17.422 1 96.88 288 SER A C 1
ATOM 2103 O O . SER A 1 288 ? 13.836 20.25 16.297 1 96.88 288 SER A O 1
ATOM 2105 N N . LEU A 1 289 ? 12.141 20.359 17.672 1 98.56 289 LEU A N 1
ATOM 2106 C CA . LEU A 1 289 ? 11.117 20.344 16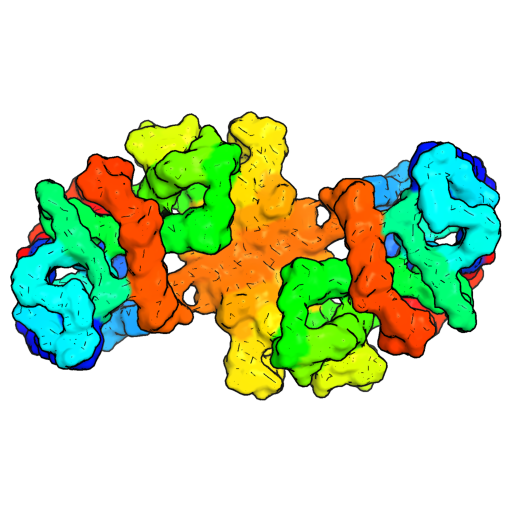.625 1 98.56 289 LEU A CA 1
ATOM 2107 C C . LEU A 1 289 ? 10.461 21.719 16.5 1 98.56 289 LEU A C 1
ATOM 2109 O O . LEU A 1 289 ? 9.742 22.156 17.391 1 98.56 289 LEU A O 1
ATOM 2113 N N . LYS A 1 290 ? 10.703 22.344 15.438 1 97.88 290 LYS A N 1
ATOM 2114 C CA . LYS A 1 290 ? 10.227 23.703 15.242 1 97.88 290 LYS A CA 1
ATOM 2115 C C . LYS A 1 290 ? 10.094 24.031 13.758 1 97.88 290 LYS A C 1
ATOM 2117 O O . LYS A 1 290 ? 10.711 23.391 12.914 1 97.88 290 LYS A O 1
ATOM 2122 N N . LEU A 1 291 ? 9.305 24.984 13.453 1 98.5 291 LEU A N 1
ATOM 2123 C CA . LEU A 1 291 ? 9.125 25.453 12.086 1 98.5 291 LEU A CA 1
ATOM 2124 C C . LEU A 1 291 ? 9.445 26.953 11.992 1 98.5 291 LEU A C 1
ATOM 2126 O O . LEU A 1 291 ? 9.109 27.719 12.891 1 98.5 291 LEU A O 1
ATOM 2130 N N . PRO A 1 292 ? 10.117 27.297 10.938 1 98 292 PRO A N 1
ATOM 2131 C CA . PRO A 1 292 ? 10.305 28.75 10.734 1 98 292 PRO A CA 1
ATOM 2132 C C . PRO A 1 292 ? 9.008 29.469 10.375 1 98 292 PRO A C 1
ATOM 2134 O O . PRO A 1 292 ? 8.156 28.906 9.688 1 98 292 PRO A O 1
ATOM 2137 N N . ILE A 1 293 ? 8.859 30.641 10.883 1 98.62 293 ILE A N 1
ATOM 2138 C CA . ILE A 1 293 ? 7.77 31.516 10.469 1 98.62 293 ILE A CA 1
ATOM 2139 C C . ILE A 1 293 ? 8.234 32.406 9.32 1 98.62 293 ILE A C 1
ATOM 2141 O O . ILE A 1 293 ? 9.18 33.188 9.477 1 98.62 293 ILE A O 1
ATOM 2145 N N . ASP A 1 294 ? 7.637 32.25 8.203 1 98.56 294 ASP A N 1
ATOM 2146 C CA . ASP A 1 294 ? 7.969 33.062 7.047 1 98.56 294 ASP A CA 1
ATOM 2147 C C . ASP A 1 294 ? 7.508 34.531 7.258 1 98.56 294 ASP A C 1
ATOM 2149 O O . ASP A 1 294 ? 8.281 35.469 7.047 1 98.56 294 ASP A O 1
ATOM 2153 N N . LYS A 1 295 ? 6.25 34.719 7.688 1 98.62 295 LYS A N 1
ATOM 2154 C CA . LYS A 1 295 ? 5.668 36.031 7.891 1 98.62 295 LYS A CA 1
ATOM 2155 C C . LYS A 1 295 ? 4.461 35.969 8.82 1 98.62 295 LYS A C 1
ATOM 2157 O O . LYS A 1 295 ? 3.754 34.969 8.859 1 98.62 295 LYS A O 1
ATOM 2162 N N . VAL A 1 296 ? 4.266 37.031 9.609 1 98.88 296 VAL A N 1
ATOM 2163 C CA . VAL A 1 296 ? 3.111 37.188 10.484 1 98.88 296 VAL A CA 1
ATOM 2164 C C . VAL A 1 296 ? 2.23 38.312 9.977 1 98.88 296 VAL A C 1
ATOM 2166 O O . VAL A 1 296 ? 2.73 39.406 9.648 1 98.88 296 VAL A O 1
ATOM 2169 N N . PHE A 1 297 ? 0.976 38.094 9.844 1 98.88 297 PHE A N 1
ATOM 2170 C CA . PHE A 1 297 ? -0.01 39.094 9.453 1 98.88 297 PHE A CA 1
ATOM 2171 C C . PHE A 1 297 ? -1.021 39.344 10.57 1 98.88 297 PHE A C 1
ATOM 2173 O O . PHE A 1 297 ? -1.368 38.406 11.305 1 98.88 297 PHE A O 1
ATOM 2180 N N . PRO A 1 298 ? -1.544 40.531 10.688 1 98.69 298 PRO A N 1
ATOM 2181 C CA . PRO A 1 298 ? -2.723 40.688 11.547 1 98.69 298 PRO A CA 1
ATOM 2182 C C . PRO A 1 298 ? -3.984 40.094 10.922 1 98.69 298 PRO A C 1
ATOM 2184 O O . PRO A 1 298 ? -4.102 40.031 9.695 1 98.69 298 PRO A O 1
ATOM 2187 N N . PHE A 1 299 ? -4.867 39.719 11.742 1 98.56 299 PHE A N 1
ATOM 2188 C CA . PHE A 1 299 ? -6.094 39.094 11.305 1 98.56 299 PHE A CA 1
ATOM 2189 C C . PHE A 1 299 ? -6.809 39.938 10.258 1 98.56 299 PHE A C 1
ATOM 2191 O O . PHE A 1 299 ? -7.344 39.406 9.281 1 98.56 299 PHE A O 1
ATOM 2198 N N . ALA A 1 300 ? -6.762 41.156 10.422 1 98.19 300 ALA A N 1
ATOM 2199 C CA . ALA A 1 300 ? -7.43 42.062 9.508 1 98.19 300 ALA A CA 1
ATOM 2200 C C . ALA A 1 300 ? -6.875 41.938 8.094 1 98.19 300 ALA A C 1
ATOM 2202 O O . ALA A 1 300 ? -7.531 42.312 7.121 1 98.19 300 ALA A O 1
ATOM 2203 N N . GLU A 1 301 ? -5.668 41.406 7.969 1 98.5 301 GLU A N 1
ATOM 2204 C CA . GLU A 1 301 ? -5 41.281 6.68 1 98.5 301 GLU A CA 1
ATOM 2205 C C . GLU A 1 301 ? -4.902 39.812 6.262 1 98.5 301 GLU A C 1
ATOM 2207 O O . GLU A 1 301 ? -3.949 39.406 5.586 1 98.5 301 GLU A O 1
ATOM 2212 N N . ILE A 1 302 ? -5.805 39 6.672 1 98.56 302 ILE A N 1
ATOM 2213 C CA . ILE A 1 302 ? -5.738 37.562 6.391 1 98.56 302 ILE A CA 1
ATOM 2214 C C . ILE A 1 302 ? -5.812 37.312 4.887 1 98.56 302 ILE A C 1
ATOM 2216 O O . ILE A 1 302 ? -5.199 36.375 4.367 1 98.56 302 ILE A O 1
ATOM 2220 N N . GLY A 1 303 ? -6.539 38.125 4.172 1 97.69 303 GLY A N 1
ATOM 2221 C CA . GLY A 1 303 ? -6.527 38.031 2.719 1 97.69 303 GLY A CA 1
ATOM 2222 C C . GLY A 1 303 ? -5.137 38.156 2.125 1 97.69 303 GLY A C 1
ATOM 2223 O O . GLY A 1 303 ? -4.777 37.438 1.207 1 97.69 303 GLY A O 1
ATOM 2224 N N . ALA A 1 304 ? -4.379 39.125 2.656 1 98.19 304 ALA A N 1
ATOM 2225 C CA . ALA A 1 304 ? -2.998 39.312 2.221 1 98.19 304 ALA A CA 1
ATOM 2226 C C . ALA A 1 304 ? -2.141 38.094 2.576 1 98.19 304 ALA A C 1
ATOM 2228 O O . ALA A 1 304 ? -1.221 37.75 1.836 1 98.19 304 ALA A O 1
ATOM 2229 N N . ALA A 1 305 ? -2.416 37.5 3.715 1 98.56 305 ALA A N 1
ATOM 2230 C CA . ALA A 1 305 ? -1.706 36.281 4.113 1 98.56 305 ALA A CA 1
ATOM 2231 C C . ALA A 1 305 ? -1.918 35.156 3.098 1 98.56 305 ALA A C 1
ATOM 2233 O O . ALA A 1 305 ? -0.967 34.469 2.709 1 98.56 305 ALA A O 1
ATOM 2234 N N . PHE A 1 306 ? -3.145 34.969 2.629 1 98.06 306 PHE A N 1
ATOM 2235 C CA . PHE A 1 306 ? -3.443 33.938 1.656 1 98.06 306 PHE A CA 1
ATOM 2236 C C . PHE A 1 306 ? -2.838 34.281 0.298 1 98.06 306 PHE A C 1
ATOM 2238 O O . PHE A 1 306 ? -2.402 33.375 -0.429 1 98.06 306 PHE A O 1
ATOM 2245 N N . ALA A 1 307 ? -2.83 35.562 -0.067 1 98 307 ALA A N 1
ATOM 2246 C CA . ALA A 1 307 ? -2.146 35.969 -1.294 1 98 307 ALA A CA 1
ATOM 2247 C C . ALA A 1 307 ? -0.659 35.625 -1.229 1 98 307 ALA A C 1
ATOM 2249 O O . ALA A 1 307 ? -0.075 35.188 -2.215 1 98 307 ALA A O 1
ATOM 2250 N N . HIS A 1 308 ? -0.109 35.906 -0.058 1 98.06 308 HIS A N 1
ATOM 2251 C CA . HIS A 1 308 ? 1.291 35.562 0.176 1 98.06 308 HIS A CA 1
ATOM 2252 C C . HIS A 1 308 ? 1.532 34.062 0.024 1 98.06 308 HIS A C 1
ATOM 2254 O O . HIS A 1 308 ? 2.506 33.656 -0.609 1 98.06 308 HIS A O 1
ATOM 2260 N N . MET A 1 309 ? 0.695 33.219 0.533 1 97 309 MET A N 1
ATOM 2261 C CA . MET A 1 309 ? 0.796 31.781 0.402 1 97 309 MET A CA 1
ATOM 2262 C C . MET A 1 309 ? 0.672 31.359 -1.058 1 97 309 MET A C 1
ATOM 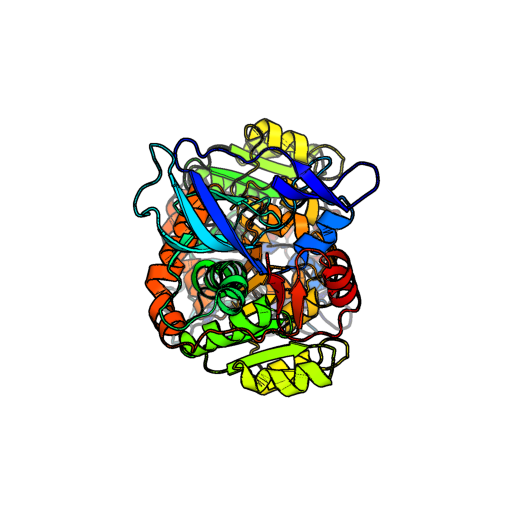2264 O O . MET A 1 309 ? 1.444 30.531 -1.534 1 97 309 MET A O 1
ATOM 2268 N N . GLU A 1 310 ? -0.264 31.906 -1.753 1 95.56 310 GLU A N 1
ATOM 2269 C CA . GLU A 1 310 ? -0.552 31.562 -3.139 1 95.56 310 GLU A CA 1
ATOM 2270 C C . GLU A 1 310 ? 0.643 31.844 -4.043 1 95.56 310 GLU A C 1
ATOM 2272 O O . GLU A 1 310 ? 0.867 31.141 -5.027 1 95.56 310 GLU A O 1
ATOM 2277 N N . ALA A 1 311 ? 1.365 32.906 -3.676 1 95.38 311 ALA A N 1
ATOM 2278 C CA . ALA A 1 311 ? 2.555 33.25 -4.441 1 95.38 311 ALA A CA 1
ATOM 2279 C C . ALA A 1 311 ? 3.607 32.156 -4.371 1 95.38 311 ALA A C 1
ATOM 2281 O O . ALA A 1 311 ? 4.523 32.094 -5.195 1 95.38 311 ALA A O 1
ATOM 2282 N N . ASN A 1 312 ? 3.541 31.25 -3.316 1 92.06 312 ASN A N 1
ATOM 2283 C CA . ASN A 1 312 ? 4.332 30.047 -3.172 1 92.06 312 ASN A CA 1
ATOM 2284 C C . ASN A 1 312 ? 5.828 30.344 -3.176 1 92.06 312 ASN A C 1
ATOM 2286 O O . ASN A 1 312 ? 6.613 29.609 -3.775 1 92.06 312 ASN A O 1
ATOM 2290 N N . ARG A 1 313 ? 6.301 31.469 -2.541 1 92.19 313 ARG A N 1
ATOM 2291 C CA . ARG A 1 313 ? 7.707 31.859 -2.459 1 92.19 313 ARG A CA 1
ATOM 2292 C C . ARG A 1 313 ? 8.211 31.781 -1.022 1 92.19 313 ARG A C 1
ATOM 2294 O O . ARG A 1 313 ? 9.398 32 -0.763 1 92.19 313 ARG A O 1
ATOM 2301 N N . HIS A 1 314 ? 7.324 31.391 -0.184 1 94.94 314 HIS A N 1
ATOM 2302 C CA . HIS A 1 314 ? 7.672 31.406 1.231 1 94.94 314 HIS A CA 1
ATOM 2303 C C . HIS A 1 314 ? 8.336 30.109 1.66 1 94.94 314 HIS A C 1
ATOM 2305 O O . HIS A 1 314 ? 8.164 29.078 1.003 1 94.94 314 HIS A O 1
ATOM 2311 N N . LEU A 1 315 ? 9.117 30.172 2.67 1 96.75 315 LEU A N 1
ATOM 2312 C CA . LEU A 1 315 ? 9.609 29.031 3.418 1 96.75 315 LEU A CA 1
ATOM 2313 C C . LEU A 1 315 ? 9.172 29.094 4.875 1 96.75 315 LEU A C 1
ATOM 2315 O O . LEU A 1 315 ? 9.438 30.078 5.562 1 96.75 315 LEU A O 1
ATOM 2319 N N . GLY A 1 316 ? 8.547 28.062 5.266 1 97 316 GLY A N 1
ATOM 2320 C CA . GLY A 1 316 ? 8.016 28.047 6.617 1 97 316 GLY A CA 1
ATOM 2321 C C . GLY A 1 316 ? 6.543 28.422 6.68 1 97 316 GLY A C 1
ATOM 2322 O O . GLY A 1 316 ? 5.855 28.422 5.66 1 97 316 GLY A O 1
ATOM 2323 N N . LYS A 1 317 ? 6.059 28.672 7.828 1 98.5 317 LYS A N 1
ATOM 2324 C CA . LYS A 1 317 ? 4.633 28.859 8.078 1 98.5 317 LYS A CA 1
ATOM 2325 C C . LYS A 1 317 ? 4.266 30.344 8.016 1 98.5 317 LYS A C 1
ATOM 2327 O O . LYS A 1 317 ? 5.062 31.203 8.383 1 98.5 317 LYS A O 1
ATOM 2332 N N . ILE A 1 318 ? 3.164 30.594 7.484 1 98.81 318 ILE A N 1
ATOM 2333 C CA . ILE A 1 318 ? 2.537 31.906 7.547 1 98.81 318 ILE A CA 1
ATOM 2334 C C . ILE A 1 318 ? 1.536 31.938 8.703 1 98.81 318 ILE A C 1
ATOM 2336 O O . ILE A 1 318 ? 0.732 31.016 8.867 1 98.81 318 ILE A O 1
ATOM 2340 N N . VAL A 1 319 ? 1.634 32.969 9.508 1 98.88 319 VAL A N 1
ATOM 2341 C CA . VAL A 1 319 ? 0.846 33.031 10.734 1 98.88 319 VAL A CA 1
ATOM 2342 C C . VAL A 1 319 ? -0.019 34.312 10.719 1 98.88 319 VAL A C 1
ATOM 2344 O O . VAL A 1 319 ? 0.395 35.344 10.195 1 98.88 319 VAL A O 1
ATOM 2347 N N . VAL A 1 320 ? -1.178 34.156 11.234 1 98.81 320 VAL A N 1
ATOM 2348 C CA . VAL A 1 320 ? -2.086 35.281 11.438 1 98.81 320 VAL A CA 1
ATOM 2349 C C . VAL A 1 320 ? -2.332 35.469 12.93 1 98.81 320 VAL A C 1
ATOM 2351 O O . VAL A 1 320 ? -2.629 34.531 13.648 1 98.81 320 VAL A O 1
ATOM 2354 N N . THR A 1 321 ? -2.209 36.656 13.391 1 98.75 321 THR A N 1
ATOM 2355 C CA . THR A 1 321 ? -2.473 36.969 14.789 1 98.75 321 THR A CA 1
ATOM 2356 C C . THR A 1 321 ? -3.852 37.594 14.953 1 98.75 321 THR A C 1
ATOM 2358 O O . THR A 1 321 ? -4.281 38.406 14.117 1 98.75 321 THR A O 1
ATOM 2361 N N . ILE A 1 322 ? -4.512 37.219 16 1 97.12 322 ILE A N 1
ATOM 2362 C CA . ILE A 1 322 ? -5.859 37.719 16.266 1 97.12 322 ILE A CA 1
ATOM 2363 C C . ILE A 1 322 ? -5.836 38.656 17.484 1 97.12 322 ILE A C 1
ATOM 2365 O O . ILE A 1 322 ? -5.18 38.344 18.484 1 97.12 322 ILE A O 1
ATOM 2369 N N . MET B 1 1 ? 18.062 -34.875 -23.234 1 97.56 1 MET B N 1
ATOM 2370 C CA . MET B 1 1 ? 16.641 -34.938 -22.891 1 97.56 1 MET B CA 1
ATOM 2371 C C . MET B 1 1 ? 15.828 -33.969 -23.719 1 97.56 1 MET B C 1
ATOM 2373 O O . MET B 1 1 ? 16.359 -32.969 -24.219 1 97.56 1 MET B O 1
ATOM 2377 N N . LYS B 1 2 ? 14.578 -34.281 -23.891 1 98.31 2 LYS B N 1
ATOM 2378 C CA . LYS B 1 2 ? 13.688 -33.344 -24.547 1 98.31 2 LYS B CA 1
ATOM 2379 C C . LYS B 1 2 ? 13.242 -32.25 -23.578 1 98.31 2 LYS B C 1
ATOM 2381 O O . LYS B 1 2 ? 12.938 -32.531 -22.422 1 98.31 2 LYS B O 1
ATOM 2386 N N . ALA B 1 3 ? 13.25 -31 -24.016 1 98.56 3 ALA B N 1
ATOM 2387 C CA . ALA B 1 3 ? 12.773 -29.844 -23.25 1 98.56 3 ALA B CA 1
ATOM 2388 C C . ALA B 1 3 ? 12.18 -28.781 -24.156 1 98.56 3 ALA B C 1
ATOM 2390 O O . ALA B 1 3 ? 12.453 -28.766 -25.359 1 98.56 3 ALA B O 1
ATOM 2391 N N . TYR B 1 4 ? 11.273 -28.031 -23.688 1 98.44 4 TYR B N 1
ATOM 2392 C CA . TYR B 1 4 ? 10.703 -26.891 -24.406 1 98.44 4 TYR B CA 1
ATOM 2393 C C . TYR B 1 4 ? 11.523 -25.625 -24.172 1 98.44 4 TYR B C 1
ATOM 2395 O O . TYR B 1 4 ? 11.539 -25.078 -23.062 1 98.44 4 TYR B O 1
ATOM 2403 N N . VAL B 1 5 ? 12.25 -25.156 -25.156 1 98 5 VAL B N 1
ATOM 2404 C CA . VAL B 1 5 ? 13.289 -24.141 -25.016 1 98 5 VAL B CA 1
ATOM 2405 C C . VAL B 1 5 ? 12.953 -22.938 -25.891 1 98 5 VAL B C 1
ATOM 2407 O O . VAL B 1 5 ? 12.484 -23.078 -27.016 1 98 5 VAL B O 1
ATOM 2410 N N . TYR B 1 6 ? 13.133 -21.75 -25.344 1 97.5 6 TYR B N 1
ATOM 2411 C CA . TYR B 1 6 ? 13.047 -20.562 -26.172 1 97.5 6 TYR B CA 1
ATOM 2412 C C . TYR B 1 6 ? 14.359 -20.312 -26.906 1 97.5 6 TYR B C 1
ATOM 2414 O O . TYR B 1 6 ? 15.383 -20.031 -26.281 1 97.5 6 TYR B O 1
ATOM 2422 N N . GLY B 1 7 ? 14.25 -20.391 -28.219 1 94.81 7 GLY B N 1
ATOM 2423 C CA . GLY B 1 7 ? 15.43 -20.172 -29.047 1 94.81 7 GLY B CA 1
ATOM 2424 C C . GLY B 1 7 ? 15.273 -19.016 -30.016 1 94.81 7 GLY B C 1
ATOM 2425 O O . GLY B 1 7 ? 14.297 -18.266 -29.938 1 94.81 7 GLY B O 1
ATOM 2426 N N . ALA B 1 8 ? 16.234 -18.828 -30.828 1 92.69 8 ALA B N 1
ATOM 2427 C CA . ALA B 1 8 ? 16.266 -17.734 -31.797 1 92.69 8 ALA B CA 1
ATOM 2428 C C . ALA B 1 8 ? 15.031 -17.766 -32.688 1 92.69 8 ALA B C 1
ATOM 2430 O O . ALA B 1 8 ? 14.539 -16.719 -33.125 1 92.69 8 ALA B O 1
ATOM 2431 N N . GLY B 1 9 ? 14.609 -18.953 -33.031 1 93.88 9 GLY B N 1
ATOM 2432 C CA . GLY B 1 9 ? 13.453 -19.109 -33.875 1 93.88 9 GLY B CA 1
ATOM 2433 C C . GLY B 1 9 ? 12.148 -19.219 -33.125 1 93.88 9 GLY B C 1
ATOM 2434 O O . GLY B 1 9 ? 11.117 -19.594 -33.688 1 93.88 9 GLY B O 1
ATOM 2435 N N . GLY B 1 10 ? 12.172 -18.969 -31.797 1 95.56 10 GLY B N 1
ATOM 2436 C CA . GLY B 1 10 ? 11 -19.141 -30.953 1 95.56 10 GLY B CA 1
ATOM 2437 C C . GLY B 1 10 ? 11.07 -20.375 -30.078 1 95.56 10 GLY B C 1
ATOM 2438 O O . GLY B 1 10 ? 12.109 -21.031 -30 1 95.56 10 GLY B O 1
ATOM 2439 N N . ALA B 1 11 ? 10.039 -20.672 -29.406 1 97.31 11 ALA B N 1
ATOM 2440 C CA . ALA B 1 11 ? 9.992 -21.812 -28.484 1 97.31 11 ALA B CA 1
ATOM 2441 C C . ALA B 1 11 ? 9.781 -23.125 -29.234 1 97.31 11 ALA B C 1
ATOM 2443 O O . ALA B 1 11 ? 8.938 -23.188 -30.141 1 97.31 11 ALA B O 1
ATOM 2444 N N . ALA B 1 12 ? 10.508 -24.094 -28.875 1 97.5 12 ALA B N 1
ATOM 2445 C CA . ALA B 1 12 ? 10.406 -25.391 -29.531 1 97.5 12 ALA B CA 1
ATOM 2446 C C . ALA B 1 12 ? 10.945 -26.5 -28.641 1 97.5 12 ALA B C 1
ATOM 2448 O O . ALA B 1 12 ? 11.742 -26.25 -27.734 1 97.5 12 ALA B O 1
ATOM 2449 N N . ILE B 1 13 ? 10.461 -27.719 -28.844 1 98.12 13 ILE B N 1
ATOM 2450 C CA . ILE B 1 13 ? 11.055 -28.875 -28.188 1 98.12 13 ILE B CA 1
ATOM 2451 C C . ILE B 1 13 ? 12.445 -29.125 -28.75 1 98.12 13 ILE B C 1
ATOM 2453 O O . ILE B 1 13 ? 12.609 -29.281 -29.969 1 98.12 13 ILE B O 1
ATOM 2457 N N . THR B 1 14 ? 13.367 -29.141 -27.922 1 97.19 14 THR B N 1
ATOM 2458 C CA . THR B 1 14 ? 14.781 -29.266 -28.266 1 97.19 14 THR B CA 1
ATOM 2459 C C . THR B 1 14 ? 15.477 -30.297 -27.391 1 97.19 14 THR B C 1
ATOM 2461 O O . THR B 1 14 ? 15.109 -30.469 -26.219 1 97.19 14 THR B O 1
ATOM 2464 N N . GLU B 1 15 ? 16.406 -31.031 -28.047 1 97.94 15 GLU B N 1
ATOM 2465 C CA . GLU B 1 15 ? 17.25 -31.922 -27.234 1 97.94 15 GLU B CA 1
ATOM 2466 C C . GLU B 1 15 ? 18.312 -31.125 -26.484 1 97.94 15 GLU B C 1
ATOM 2468 O O . GLU B 1 15 ? 19.047 -30.328 -27.094 1 97.94 15 GLU B O 1
ATOM 2473 N N . VAL B 1 16 ? 18.312 -31.266 -25.219 1 97.75 16 VAL B N 1
ATOM 2474 C CA . VAL B 1 16 ? 19.312 -30.594 -24.375 1 97.75 16 VAL B CA 1
ATOM 2475 C C . VAL B 1 16 ? 19.938 -31.594 -23.422 1 97.75 16 VAL B C 1
ATOM 2477 O O . VAL B 1 16 ? 19.5 -32.75 -23.328 1 97.75 16 VAL B O 1
ATOM 2480 N N . ASP B 1 17 ? 20.969 -31.188 -22.75 1 97.69 17 ASP B N 1
ATOM 2481 C CA . ASP B 1 17 ? 21.609 -32.062 -21.781 1 97.69 17 ASP B CA 1
ATOM 2482 C C . ASP B 1 17 ? 20.734 -32.281 -20.562 1 97.69 17 ASP B C 1
ATOM 2484 O O . ASP B 1 17 ? 20.078 -31.344 -20.078 1 97.69 17 ASP B O 1
ATOM 2488 N N . LYS B 1 18 ? 20.656 -33.469 -20.109 1 97.88 18 LYS B N 1
ATOM 2489 C CA . LYS B 1 18 ? 20.031 -33.75 -18.812 1 97.88 18 LYS B CA 1
ATOM 2490 C C . LYS B 1 18 ? 20.797 -33.062 -17.672 1 97.88 18 LYS B C 1
ATOM 2492 O O . LYS B 1 18 ? 22 -33.281 -17.531 1 97.88 18 LYS B O 1
ATOM 2497 N N . PRO B 1 19 ? 20.156 -32.312 -16.844 1 97.38 19 PRO B N 1
ATOM 2498 C CA . PRO B 1 19 ? 20.891 -31.641 -15.766 1 97.38 19 PRO B CA 1
ATOM 2499 C C . PRO B 1 19 ? 21.234 -32.594 -14.617 1 97.38 19 PRO B C 1
ATOM 2501 O O . PRO B 1 19 ? 20.578 -33.625 -14.461 1 97.38 19 PRO B O 1
ATOM 2504 N N . ALA B 1 20 ? 22.234 -32.25 -13.891 1 97.94 20 ALA B N 1
ATOM 2505 C CA . ALA B 1 20 ? 22.625 -32.969 -12.672 1 97.94 20 ALA B CA 1
ATOM 2506 C C . ALA B 1 20 ? 22.484 -32.062 -11.445 1 97.94 20 ALA B C 1
ATOM 2508 O O . ALA B 1 20 ? 22.922 -30.906 -11.469 1 97.94 20 ALA B O 1
ATOM 2509 N N . PRO B 1 21 ? 21.891 -32.594 -10.414 1 98.31 21 PRO B N 1
ATOM 2510 C CA . PRO B 1 21 ? 21.656 -31.734 -9.25 1 98.31 21 PRO B CA 1
ATOM 2511 C C . PRO B 1 21 ? 22.922 -31.453 -8.453 1 98.31 21 PRO B C 1
ATOM 2513 O O . PRO B 1 21 ? 23.781 -32.312 -8.328 1 98.31 21 PRO B O 1
ATOM 2516 N N . LYS B 1 22 ? 23.062 -30.266 -8 1 97.94 22 LYS B N 1
ATOM 2517 C CA . LYS B 1 22 ? 24.141 -29.859 -7.109 1 97.94 22 LYS B CA 1
ATOM 2518 C C . LYS B 1 22 ? 23.594 -29.141 -5.879 1 97.94 22 LYS B C 1
ATOM 2520 O O . LYS B 1 22 ? 22.531 -28.516 -5.938 1 97.94 22 LYS B O 1
ATOM 2525 N N . GLY B 1 23 ? 24.312 -29.219 -4.793 1 97.94 23 GLY B N 1
ATOM 2526 C CA . GLY B 1 23 ? 23.922 -28.5 -3.592 1 97.94 23 GLY B CA 1
ATOM 2527 C C . GLY B 1 23 ? 22.484 -28.797 -3.156 1 97.94 23 GLY B C 1
ATOM 2528 O O . GLY B 1 23 ? 22.109 -29.953 -3 1 97.94 23 GLY B O 1
ATOM 2529 N N . PRO B 1 24 ? 21.625 -27.75 -2.99 1 98.31 24 PRO B N 1
ATOM 2530 C CA . PRO B 1 24 ? 20.266 -27.938 -2.514 1 98.31 24 PRO B CA 1
ATOM 2531 C C . PRO B 1 24 ? 19.297 -28.375 -3.621 1 98.31 24 PRO B C 1
ATOM 2533 O O . PRO B 1 24 ? 18.094 -28.453 -3.396 1 98.31 24 PRO B O 1
ATOM 2536 N N . GLN B 1 25 ? 19.812 -28.703 -4.758 1 98.56 25 GLN B N 1
ATOM 2537 C CA . GLN B 1 25 ? 18.969 -29 -5.91 1 98.56 25 GLN B CA 1
ATOM 2538 C C . GLN B 1 25 ? 18.516 -30.453 -5.898 1 98.56 25 GLN B C 1
ATOM 2540 O O . GLN B 1 25 ? 19.219 -31.328 -5.398 1 98.56 25 GLN B O 1
ATOM 2545 N N . VAL B 1 26 ? 17.391 -30.703 -6.438 1 98.81 26 VAL B N 1
ATOM 2546 C CA . VAL B 1 26 ? 16.781 -32 -6.625 1 98.81 26 VAL B CA 1
ATOM 2547 C C . VAL B 1 26 ? 16.453 -32.219 -8.102 1 98.81 26 VAL B C 1
ATOM 2549 O O . VAL B 1 26 ? 15.852 -31.344 -8.734 1 98.81 26 VAL B O 1
ATOM 2552 N N . LEU B 1 27 ? 16.891 -33.281 -8.625 1 98.88 27 LEU B N 1
ATOM 2553 C CA . LEU B 1 27 ? 16.5 -33.656 -9.984 1 98.88 27 LEU B CA 1
ATOM 2554 C C . LEU B 1 27 ? 15.156 -34.375 -9.992 1 98.88 27 LEU B C 1
ATOM 2556 O O . LEU B 1 27 ? 14.977 -35.375 -9.297 1 98.88 27 LEU B O 1
ATOM 2560 N N . ILE B 1 28 ? 14.305 -33.875 -10.719 1 98.94 28 ILE B N 1
ATOM 2561 C CA . ILE B 1 28 ? 12.953 -34.406 -10.805 1 98.94 28 ILE B CA 1
ATOM 2562 C C . ILE B 1 28 ? 12.734 -35.062 -12.172 1 98.94 28 ILE B C 1
ATOM 2564 O O . ILE B 1 28 ? 13.062 -34.469 -13.203 1 98.94 28 ILE B O 1
ATOM 2568 N N . ARG B 1 29 ? 12.312 -36.219 -12.219 1 98.94 29 ARG B N 1
ATOM 2569 C CA . ARG B 1 29 ? 11.688 -36.75 -13.43 1 98.94 29 ARG B CA 1
ATOM 2570 C C . ARG B 1 29 ? 10.266 -36.25 -13.586 1 98.94 29 ARG B C 1
ATOM 2572 O O . ARG B 1 29 ? 9.352 -36.688 -12.875 1 98.94 29 ARG B O 1
ATOM 2579 N N . VAL B 1 30 ? 10.102 -35.344 -14.508 1 98.94 30 VAL B N 1
ATOM 2580 C CA . VAL B 1 30 ? 8.828 -34.625 -14.625 1 98.94 30 VAL B CA 1
ATOM 2581 C C . VAL B 1 30 ? 7.781 -35.562 -15.242 1 98.94 30 VAL B C 1
ATOM 2583 O O . VAL B 1 30 ? 8.039 -36.219 -16.25 1 98.94 30 VAL B O 1
ATOM 2586 N N . ARG B 1 31 ? 6.633 -35.562 -14.625 1 98.94 31 ARG B N 1
ATOM 2587 C CA . ARG B 1 31 ? 5.527 -36.375 -15.148 1 98.94 31 ARG B CA 1
ATOM 2588 C C . ARG B 1 31 ? 4.449 -35.469 -15.75 1 98.94 31 ARG B C 1
ATOM 2590 O O . ARG B 1 31 ? 3.82 -35.844 -16.75 1 98.94 31 ARG B O 1
ATOM 2597 N N . ALA B 1 32 ? 4.238 -34.375 -15.203 1 98.94 32 ALA B N 1
ATOM 2598 C CA . ALA B 1 32 ? 3.254 -33.406 -15.672 1 98.94 32 ALA B CA 1
ATOM 2599 C C . ALA B 1 32 ? 3.682 -31.969 -15.312 1 98.94 32 ALA B C 1
ATOM 2601 O O . ALA B 1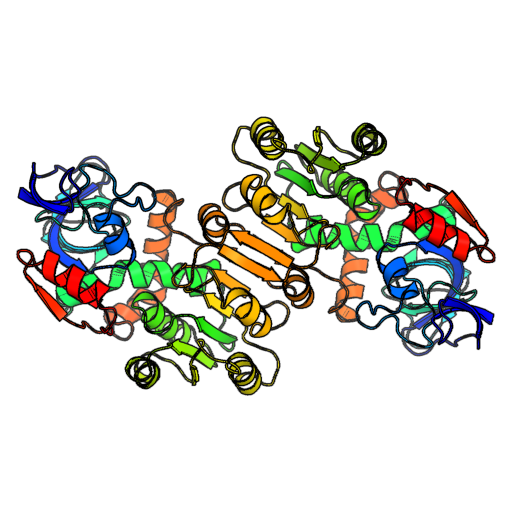 32 ? 4.406 -31.75 -14.344 1 98.94 32 ALA B O 1
ATOM 2602 N N . CYS B 1 33 ? 3.307 -31.016 -16.125 1 98.81 33 CYS B N 1
ATOM 2603 C CA . CYS B 1 33 ? 3.535 -29.594 -15.891 1 98.81 33 CYS B CA 1
ATOM 2604 C C . CYS B 1 33 ? 2.24 -28.797 -16.031 1 98.81 33 CYS B C 1
ATOM 2606 O O . CYS B 1 33 ? 1.406 -29.125 -16.891 1 98.81 33 CYS B O 1
ATOM 2608 N N . GLY B 1 34 ? 2.051 -27.875 -15.156 1 98.62 34 GLY B N 1
ATOM 2609 C CA . GLY B 1 34 ? 0.983 -26.906 -15.359 1 98.62 34 GLY B CA 1
ATOM 2610 C C . GLY B 1 34 ? 1.434 -25.656 -16.109 1 98.62 34 GLY B C 1
ATOM 2611 O O . GLY B 1 34 ? 2.568 -25.203 -15.945 1 98.62 34 GLY B O 1
ATOM 2612 N N . LEU B 1 35 ? 0.542 -25.141 -16.969 1 98.25 35 LEU B N 1
ATOM 2613 C CA . LEU B 1 35 ? 0.839 -23.891 -17.656 1 98.25 35 LEU B CA 1
ATOM 2614 C C . LEU B 1 35 ? 0.366 -22.688 -16.828 1 98.25 35 LEU B C 1
ATOM 2616 O O . LEU B 1 35 ? -0.706 -22.734 -16.219 1 98.25 35 LEU B O 1
ATOM 2620 N N . ASN B 1 36 ? 1.127 -21.688 -16.828 1 96 36 ASN B N 1
ATOM 2621 C CA . ASN B 1 36 ? 0.797 -20.391 -16.234 1 96 36 ASN B CA 1
ATOM 2622 C C . ASN B 1 36 ? 0.847 -19.281 -17.266 1 96 36 ASN B C 1
ATOM 2624 O O . ASN B 1 36 ? 1.54 -19.391 -18.281 1 96 36 ASN B O 1
ATOM 2628 N N . ARG B 1 37 ? 0.144 -18.219 -16.984 1 92.69 37 ARG B N 1
ATOM 2629 C CA . ARG B 1 37 ? 0.142 -17.094 -17.906 1 92.69 37 ARG B CA 1
ATOM 2630 C C . ARG B 1 37 ? 1.557 -16.562 -18.141 1 92.69 37 ARG B C 1
ATOM 2632 O O . ARG B 1 37 ? 1.901 -16.172 -19.25 1 92.69 37 ARG B O 1
ATOM 2639 N N . ALA B 1 38 ? 2.355 -16.578 -17.156 1 93 38 ALA B N 1
ATOM 2640 C CA . ALA B 1 38 ? 3.746 -16.141 -17.25 1 93 38 ALA B CA 1
ATOM 2641 C C . ALA B 1 38 ? 4.508 -17 -18.266 1 93 38 ALA B C 1
ATOM 2643 O O . ALA B 1 38 ? 5.398 -16.5 -18.953 1 93 38 ALA B O 1
ATOM 2644 N N . ASP B 1 39 ? 4.16 -18.234 -18.391 1 96.12 39 ASP B N 1
ATOM 2645 C CA . ASP B 1 39 ? 4.773 -19.109 -19.391 1 96.12 39 ASP B CA 1
ATOM 2646 C C . ASP B 1 39 ? 4.523 -18.594 -20.812 1 96.12 39 ASP B C 1
ATOM 2648 O O . ASP B 1 39 ? 5.418 -18.625 -21.656 1 96.12 39 ASP B O 1
ATOM 2652 N N . LEU B 1 40 ? 3.297 -18.188 -20.984 1 94.44 40 LEU B N 1
ATOM 2653 C CA . LEU B 1 40 ? 2.926 -17.688 -22.312 1 94.44 40 LEU B CA 1
ATOM 2654 C C . LEU B 1 40 ? 3.812 -16.516 -22.703 1 94.44 40 LEU B C 1
ATOM 2656 O O . LEU B 1 40 ? 4.309 -16.469 -23.844 1 94.44 40 LEU B O 1
ATOM 2660 N N . GLY B 1 41 ? 4.031 -15.602 -21.75 1 92.62 41 GLY B N 1
ATOM 2661 C CA . GLY B 1 41 ? 4.938 -14.5 -22.016 1 92.62 41 GLY B CA 1
ATOM 2662 C C . GLY B 1 41 ? 6.348 -14.953 -22.344 1 92.62 41 GLY B C 1
ATOM 2663 O O . GLY B 1 41 ? 6.988 -14.406 -23.25 1 92.62 41 GLY B O 1
ATOM 2664 N N . MET B 1 42 ? 6.789 -15.906 -21.719 1 93.62 42 MET B N 1
ATOM 2665 C CA . MET B 1 42 ? 8.156 -16.391 -21.906 1 93.62 42 MET B CA 1
ATOM 2666 C C . MET B 1 42 ? 8.312 -17.094 -23.25 1 93.62 42 MET B C 1
ATOM 2668 O O . MET B 1 42 ? 9.398 -17.078 -23.828 1 93.62 42 MET B O 1
ATOM 2672 N N . THR B 1 43 ? 7.266 -17.703 -23.75 1 95.44 43 THR B N 1
ATOM 2673 C CA . THR B 1 43 ? 7.332 -18.297 -25.078 1 95.44 43 THR B CA 1
ATOM 2674 C C . THR B 1 43 ? 7.504 -17.234 -26.141 1 95.44 43 THR B C 1
ATOM 2676 O O . THR B 1 43 ? 7.855 -17.531 -27.281 1 95.44 43 THR B O 1
ATOM 2679 N N . LYS B 1 44 ? 7.195 -15.992 -25.781 1 93.19 44 LYS B N 1
ATOM 2680 C CA . LYS B 1 44 ? 7.305 -14.875 -26.719 1 93.19 44 LYS B CA 1
ATOM 2681 C C . LYS B 1 44 ? 8.578 -14.07 -26.469 1 93.19 44 LYS B C 1
ATOM 2683 O O . LYS B 1 44 ? 8.742 -12.969 -27 1 93.19 44 LYS B O 1
ATOM 2688 N N . GLY B 1 45 ? 9.359 -14.547 -25.562 1 91.31 45 GLY B N 1
ATOM 2689 C CA . GLY B 1 45 ? 10.68 -13.969 -25.359 1 91.31 45 GLY B CA 1
ATOM 2690 C C . GLY B 1 45 ? 10.758 -13.039 -24.156 1 91.31 45 GLY B C 1
ATOM 2691 O O . GLY B 1 45 ? 11.812 -12.484 -23.859 1 91.31 45 GLY B O 1
ATOM 2692 N N . HIS B 1 46 ? 9.68 -12.914 -23.469 1 88.31 46 HIS B N 1
ATOM 2693 C CA . HIS B 1 46 ? 9.695 -12.062 -22.297 1 88.31 46 HIS B CA 1
ATOM 2694 C C . HIS B 1 46 ? 10.32 -12.781 -21.094 1 88.31 46 HIS B C 1
ATOM 2696 O O . HIS B 1 46 ? 10.195 -14 -20.969 1 88.31 46 HIS B O 1
ATOM 2702 N N . ALA B 1 47 ? 10.961 -11.977 -20.328 1 85.31 47 ALA B N 1
ATOM 2703 C CA . ALA B 1 47 ? 11.516 -12.539 -19.094 1 85.31 47 ALA B CA 1
ATOM 2704 C C . ALA B 1 47 ? 10.492 -12.477 -17.969 1 85.31 47 ALA B C 1
ATOM 2706 O O . ALA B 1 47 ? 9.633 -11.594 -17.953 1 85.31 47 ALA B O 1
ATOM 2707 N N . HIS B 1 48 ? 10.57 -13.32 -17.078 1 89.25 48 HIS B N 1
ATOM 2708 C CA . HIS B 1 48 ? 9.852 -13.352 -15.812 1 89.25 48 HIS B CA 1
ATOM 2709 C C . HIS B 1 48 ? 10.805 -13.539 -14.641 1 89.25 48 HIS B C 1
ATOM 2711 O O . HIS B 1 48 ? 11.094 -14.672 -14.242 1 89.25 48 HIS B O 1
ATOM 2717 N N . GLY B 1 49 ? 11.234 -12.391 -14.086 1 85.81 49 GLY B N 1
ATOM 2718 C CA . GLY B 1 49 ? 12.344 -12.469 -13.141 1 85.81 49 GLY B CA 1
ATOM 2719 C C . GLY B 1 49 ? 13.609 -13.031 -13.758 1 85.81 49 GLY B C 1
ATOM 2720 O O . GLY B 1 49 ? 14.062 -12.555 -14.797 1 85.81 49 GLY B O 1
ATOM 2721 N N . ALA B 1 50 ? 14.109 -14.078 -13.086 1 82.69 50 ALA B N 1
ATOM 2722 C CA . ALA B 1 50 ? 15.344 -14.703 -13.547 1 82.69 50 ALA B CA 1
ATOM 2723 C C . ALA B 1 50 ? 15.055 -15.789 -14.578 1 82.69 50 ALA B C 1
ATOM 2725 O O . ALA B 1 50 ? 15.977 -16.391 -15.133 1 82.69 50 ALA B O 1
ATOM 2726 N N . ALA B 1 51 ? 13.789 -15.977 -14.859 1 85.31 51 ALA B N 1
ATOM 2727 C CA . ALA B 1 51 ? 13.414 -17.031 -15.789 1 85.31 51 ALA B CA 1
ATOM 2728 C C . ALA B 1 51 ? 13.188 -16.469 -17.188 1 85.31 51 ALA B C 1
ATOM 2730 O O . ALA B 1 51 ? 12.789 -15.312 -17.344 1 85.31 51 ALA B O 1
ATOM 2731 N N . GLY B 1 52 ? 13.492 -17.359 -18.188 1 87.75 52 GLY B N 1
ATOM 2732 C CA . GLY B 1 52 ? 13.25 -16.969 -19.578 1 87.75 52 GLY B CA 1
ATOM 2733 C C . GLY B 1 52 ? 14.492 -16.453 -20.281 1 87.75 52 GLY B C 1
ATOM 2734 O O . GLY B 1 52 ? 15.602 -16.609 -19.766 1 87.75 52 GLY B O 1
ATOM 2735 N N . GLY B 1 53 ? 14.297 -15.914 -21.469 1 89.88 53 GLY B N 1
ATOM 2736 C CA . GLY B 1 53 ? 15.398 -15.438 -22.297 1 89.88 53 GLY B CA 1
ATOM 2737 C C . GLY B 1 53 ? 15.875 -16.469 -23.297 1 89.88 53 GLY B C 1
ATOM 2738 O O . GLY B 1 53 ? 15.422 -17.625 -23.281 1 89.88 53 GLY B O 1
ATOM 2739 N N . LEU B 1 54 ? 16.766 -16.078 -24.094 1 92.75 54 LEU B N 1
ATOM 2740 C CA . LEU B 1 54 ? 17.266 -16.953 -25.141 1 92.75 54 LEU B CA 1
ATOM 2741 C C . LEU B 1 54 ? 17.984 -18.156 -24.562 1 92.75 54 LEU B C 1
ATOM 2743 O O . LEU B 1 54 ? 18.859 -18 -23.703 1 92.75 54 LEU B O 1
ATOM 2747 N N . GLY B 1 55 ? 17.547 -19.328 -25.016 1 94 55 GLY B N 1
ATOM 2748 C CA . GLY B 1 55 ? 18.203 -20.562 -24.609 1 94 55 GLY B CA 1
ATOM 2749 C C . GLY B 1 55 ? 17.609 -21.172 -23.359 1 94 55 GLY B C 1
ATOM 2750 O O . GLY B 1 55 ? 17.969 -22.297 -22.969 1 94 55 GLY B O 1
ATOM 2751 N N . ALA B 1 56 ? 16.688 -20.578 -22.766 1 95.19 56 ALA B N 1
ATOM 2752 C CA . ALA B 1 56 ? 16.125 -21.031 -21.5 1 95.19 56 ALA B CA 1
ATOM 2753 C C . ALA B 1 56 ? 15.117 -22.156 -21.719 1 95.19 56 ALA B C 1
ATOM 2755 O O . ALA B 1 56 ? 14.305 -22.094 -22.641 1 95.19 56 ALA B O 1
ATOM 2756 N N . VAL B 1 57 ? 15.234 -23.219 -20.891 1 97.56 57 VAL B N 1
ATOM 2757 C CA . VAL B 1 57 ? 14.117 -24.156 -20.766 1 97.56 57 VAL B CA 1
ATOM 2758 C C . VAL B 1 57 ? 12.945 -23.469 -20.062 1 97.56 57 VAL B C 1
ATOM 2760 O O . VAL B 1 57 ? 13.125 -22.828 -19.016 1 97.56 57 VAL B O 1
ATOM 2763 N N . LEU B 1 58 ? 11.734 -23.578 -20.641 1 97.81 58 LEU B N 1
ATOM 2764 C CA . LEU B 1 58 ? 10.57 -22.844 -20.156 1 97.81 58 LEU B CA 1
ATOM 2765 C C . LEU B 1 58 ? 9.789 -23.688 -19.141 1 97.81 58 LEU B C 1
ATOM 2767 O O . LEU B 1 58 ? 10.133 -24.844 -18.891 1 97.81 58 LEU B O 1
ATOM 2771 N N . GLY B 1 59 ? 8.781 -22.984 -18.547 1 97.94 59 GLY B N 1
ATOM 2772 C CA . GLY B 1 59 ? 7.938 -23.672 -17.578 1 97.94 59 GLY B CA 1
ATOM 2773 C C . GLY B 1 59 ? 8.234 -23.281 -16.156 1 97.94 59 GLY B C 1
ATOM 2774 O O . GLY B 1 59 ? 9.398 -23.109 -15.773 1 97.94 59 GLY B O 1
ATOM 2775 N N . MET B 1 60 ? 7.16 -23.344 -15.281 1 97.62 60 MET B N 1
ATOM 2776 C CA . MET B 1 60 ? 7.359 -22.781 -13.945 1 97.62 60 MET B CA 1
ATOM 2777 C C . MET B 1 60 ? 6.887 -23.766 -12.875 1 97.62 60 MET B C 1
ATOM 2779 O O . MET B 1 60 ? 7.16 -23.578 -11.688 1 97.62 60 MET B O 1
ATOM 2783 N N . GLU B 1 61 ? 6.133 -24.781 -13.219 1 97.81 61 GLU B N 1
ATOM 2784 C CA . GLU B 1 61 ? 5.582 -25.672 -12.195 1 97.81 61 GLU B CA 1
ATOM 2785 C C . GLU B 1 61 ? 5.43 -27.094 -12.727 1 97.81 61 GLU B C 1
ATOM 2787 O O . GLU B 1 61 ? 5.211 -27.297 -13.922 1 97.81 61 GLU B O 1
ATOM 2792 N N . PHE B 1 62 ? 5.527 -28.078 -11.852 1 98.81 62 PHE B N 1
ATOM 2793 C CA . PHE B 1 62 ? 5.613 -29.469 -12.273 1 98.81 62 PHE B CA 1
ATOM 2794 C C . PHE B 1 62 ? 5.121 -30.391 -11.164 1 98.81 62 PHE B C 1
ATOM 2796 O O . PHE B 1 62 ? 4.938 -29.969 -10.023 1 98.81 62 PHE B O 1
ATOM 2803 N N . ALA B 1 63 ? 4.855 -31.578 -11.516 1 98.94 63 ALA B N 1
ATOM 2804 C CA . ALA B 1 63 ? 4.742 -32.75 -10.648 1 98.94 63 ALA B CA 1
ATOM 2805 C C . ALA B 1 63 ? 5.52 -33.938 -11.211 1 98.94 63 ALA B C 1
ATOM 2807 O O . ALA B 1 63 ? 5.531 -34.156 -12.43 1 98.94 63 ALA B O 1
ATOM 2808 N N . GLY B 1 64 ? 6.164 -34.625 -10.367 1 98.88 64 GLY B N 1
ATOM 2809 C CA . GLY B 1 64 ? 6.965 -35.75 -10.812 1 98.88 64 GLY B CA 1
ATOM 2810 C C . GLY B 1 64 ? 7.57 -36.562 -9.672 1 98.88 64 GLY B C 1
ATOM 2811 O O . GLY B 1 64 ? 6.965 -36.688 -8.609 1 98.88 64 GLY B O 1
ATOM 2812 N N . GLU B 1 65 ? 8.68 -37.156 -10.031 1 98.88 65 GLU B N 1
ATOM 2813 C CA . GLU B 1 65 ? 9.359 -38.031 -9.07 1 98.88 65 GLU B CA 1
ATOM 2814 C C . GLU B 1 65 ? 10.812 -37.594 -8.875 1 98.88 65 GLU B C 1
ATOM 2816 O O . GLU B 1 65 ? 11.492 -37.25 -9.836 1 98.88 65 GLU B O 1
ATOM 2821 N N . VAL B 1 66 ? 11.234 -37.688 -7.625 1 98.88 66 VAL B N 1
ATOM 2822 C CA . VAL B 1 66 ? 12.633 -37.406 -7.332 1 98.88 66 VAL B CA 1
ATOM 2823 C C . VAL B 1 66 ? 13.531 -38.438 -7.977 1 98.88 66 VAL B C 1
ATOM 2825 O O . VAL B 1 66 ? 13.383 -39.656 -7.711 1 98.88 66 VAL B O 1
ATOM 2828 N N . GLU B 1 67 ? 14.406 -38 -8.797 1 98.75 67 GLU B N 1
ATOM 2829 C CA . GLU B 1 67 ? 15.297 -38.906 -9.539 1 98.75 67 GLU B CA 1
ATOM 2830 C C . GLU B 1 67 ? 16.688 -38.938 -8.906 1 98.75 67 GLU B C 1
ATOM 2832 O O . GLU B 1 67 ? 17.328 -40 -8.875 1 98.75 67 GLU B O 1
ATOM 2837 N N . ALA B 1 68 ? 17.188 -37.812 -8.445 1 98.62 68 ALA B N 1
ATOM 2838 C CA . ALA B 1 68 ? 18.516 -37.688 -7.828 1 98.62 68 ALA B CA 1
ATOM 2839 C C . ALA B 1 68 ? 18.562 -36.469 -6.91 1 98.62 68 ALA B C 1
ATOM 2841 O O . ALA B 1 68 ? 17.703 -35.562 -6.992 1 98.62 68 ALA B O 1
ATOM 2842 N N . LEU B 1 69 ? 19.562 -36.469 -6.031 1 98.5 69 LEU B N 1
ATOM 2843 C CA . LEU B 1 69 ? 19.672 -35.406 -5.035 1 98.5 69 LEU B CA 1
ATOM 2844 C C . LEU B 1 69 ? 21.062 -34.781 -5.082 1 98.5 69 LEU B C 1
ATOM 2846 O O . LEU B 1 69 ? 22.062 -35.469 -5.258 1 98.5 69 LEU B O 1
ATOM 2850 N N . GLY B 1 70 ? 21.047 -33.469 -4.973 1 98.25 70 GLY B N 1
ATOM 2851 C CA . GLY B 1 70 ? 22.312 -32.812 -4.645 1 98.25 70 GLY B CA 1
ATOM 2852 C C . GLY B 1 70 ? 22.766 -33.062 -3.221 1 98.25 70 GLY B C 1
ATOM 2853 O O . GLY B 1 70 ? 21.984 -33.562 -2.393 1 98.25 70 GLY B O 1
ATOM 2854 N N . ASP B 1 71 ? 23.969 -32.688 -2.889 1 97 71 ASP B N 1
ATOM 2855 C CA . ASP B 1 71 ? 24.609 -33.094 -1.637 1 97 71 ASP B CA 1
ATOM 2856 C C . ASP B 1 71 ? 24.047 -32.312 -0.458 1 97 71 ASP B C 1
ATOM 2858 O O . ASP B 1 71 ? 24.25 -32.656 0.7 1 97 71 ASP B O 1
ATOM 2862 N N . GLU B 1 72 ? 23.266 -31.234 -0.743 1 97.56 72 GLU B N 1
ATOM 2863 C CA . GLU B 1 72 ? 22.672 -30.438 0.324 1 97.56 72 GLU B CA 1
ATOM 2864 C C . GLU B 1 72 ? 21.156 -30.422 0.233 1 97.56 72 GLU B C 1
ATOM 2866 O O . GLU B 1 72 ? 20.484 -29.547 0.792 1 97.56 72 GLU B O 1
ATOM 2871 N N . ALA B 1 73 ? 20.609 -31.297 -0.618 1 97.44 73 ALA B N 1
ATOM 2872 C CA . ALA B 1 73 ? 19.156 -31.406 -0.726 1 97.44 73 ALA B CA 1
ATOM 2873 C C . ALA B 1 73 ? 18.594 -32.25 0.423 1 97.44 73 ALA B C 1
ATOM 2875 O O . ALA B 1 73 ? 18.625 -33.469 0.386 1 97.44 73 ALA B O 1
ATOM 2876 N N . TYR B 1 74 ? 18.031 -31.641 1.421 1 93.62 74 TYR B N 1
ATOM 2877 C CA . TYR B 1 74 ? 17.547 -32.312 2.613 1 93.62 74 TYR B CA 1
ATOM 2878 C C . TYR B 1 74 ? 16.031 -32.5 2.547 1 93.62 74 TYR B C 1
ATOM 2880 O O . TYR B 1 74 ? 15.344 -31.797 1.82 1 93.62 74 TYR B O 1
ATOM 2888 N N . GLY B 1 75 ? 15.516 -33.562 3.207 1 93.38 75 GLY B N 1
ATOM 2889 C CA . GLY B 1 75 ? 14.078 -33.75 3.359 1 93.38 75 GLY B CA 1
ATOM 2890 C C . GLY B 1 75 ? 13.43 -34.438 2.176 1 93.38 75 GLY B C 1
ATOM 2891 O O . GLY B 1 75 ? 12.203 -34.469 2.066 1 93.38 75 GLY B O 1
ATOM 2892 N N . CYS B 1 76 ? 14.219 -34.906 1.185 1 94.81 76 CYS B N 1
ATOM 2893 C CA . CYS B 1 76 ? 13.734 -35.594 -0 1 94.81 76 CYS B CA 1
ATOM 2894 C C . CYS B 1 76 ? 14.383 -36.969 -0.131 1 94.81 76 CYS B C 1
ATOM 2896 O O . CYS B 1 76 ? 15.5 -37.188 0.337 1 94.81 76 CYS B O 1
ATOM 2898 N N . LYS B 1 77 ? 13.703 -37.875 -0.763 1 97.38 77 LYS B N 1
ATOM 2899 C CA . LYS B 1 77 ? 14.219 -39.188 -1.085 1 97.38 77 LYS B CA 1
ATOM 2900 C C . LYS B 1 77 ? 13.961 -39.562 -2.547 1 97.38 77 LYS B C 1
ATOM 2902 O O . LYS B 1 77 ? 12.914 -39.219 -3.098 1 97.38 77 LYS B O 1
ATOM 2907 N N . ILE B 1 78 ? 14.914 -40.25 -3.092 1 98.38 78 ILE B N 1
ATOM 2908 C CA . ILE B 1 78 ? 14.734 -40.75 -4.449 1 98.38 78 ILE B CA 1
ATOM 2909 C C . ILE B 1 78 ? 13.461 -41.562 -4.523 1 98.38 78 ILE B C 1
ATOM 2911 O O . ILE B 1 78 ? 13.203 -42.406 -3.652 1 98.38 78 ILE B O 1
ATOM 2915 N N . GLY B 1 79 ? 12.633 -41.281 -5.461 1 98.5 79 GLY B N 1
ATOM 2916 C CA . GLY B 1 79 ? 11.383 -42 -5.629 1 98.5 79 GLY B CA 1
ATOM 2917 C C . GLY B 1 79 ? 10.18 -41.25 -5.082 1 98.5 79 GLY B C 1
ATOM 2918 O O . GLY B 1 79 ? 9.039 -41.594 -5.398 1 98.5 79 GLY B O 1
ATOM 2919 N N . ASP B 1 80 ? 10.406 -40.219 -4.23 1 98.5 80 ASP B N 1
ATOM 2920 C CA . ASP B 1 80 ? 9.305 -39.406 -3.711 1 98.5 80 ASP B CA 1
ATOM 2921 C C . ASP B 1 80 ? 8.484 -38.812 -4.848 1 98.5 80 ASP B C 1
ATOM 2923 O O . ASP B 1 80 ? 9.047 -38.312 -5.836 1 98.5 80 ASP B O 1
ATOM 2927 N N . ARG B 1 81 ? 7.145 -38.844 -4.746 1 98.81 81 ARG B N 1
ATOM 2928 C CA . ARG B 1 81 ? 6.258 -38.062 -5.609 1 98.81 81 ARG B CA 1
ATOM 2929 C C . ARG B 1 81 ? 6.105 -36.656 -5.098 1 98.81 81 ARG B C 1
ATOM 2931 O O . ARG B 1 81 ? 5.609 -36.438 -3.99 1 98.81 81 ARG B O 1
ATOM 2938 N N . VAL B 1 82 ? 6.527 -35.656 -5.898 1 98.88 82 VAL B N 1
ATOM 2939 C CA . VAL B 1 82 ? 6.539 -34.281 -5.422 1 98.88 82 VAL B CA 1
ATOM 2940 C C . VAL B 1 82 ? 5.949 -33.375 -6.488 1 98.88 82 VAL B C 1
ATOM 2942 O O . VAL B 1 82 ? 5.883 -33.719 -7.664 1 98.88 82 VAL B O 1
ATOM 2945 N N . MET B 1 83 ? 5.449 -32.281 -6.133 1 98.88 83 MET B N 1
ATOM 2946 C CA . MET B 1 83 ? 5.059 -31.156 -6.961 1 98.88 83 MET B CA 1
ATOM 2947 C C . MET B 1 83 ? 5.785 -29.891 -6.523 1 98.88 83 MET B C 1
ATOM 2949 O O . MET B 1 83 ? 6.195 -29.766 -5.367 1 98.88 83 MET B O 1
ATOM 2953 N N . GLY B 1 84 ? 6.027 -28.984 -7.398 1 98.75 84 GLY B N 1
ATOM 2954 C CA . GLY B 1 84 ? 6.758 -27.781 -7.047 1 98.75 84 GLY B CA 1
ATOM 2955 C C . GLY B 1 84 ? 6.82 -26.766 -8.18 1 98.75 84 GLY B C 1
ATOM 2956 O O . GLY B 1 84 ? 6.137 -26.922 -9.188 1 98.75 84 GLY B O 1
ATOM 2957 N N . SER B 1 85 ? 7.48 -25.703 -7.926 1 98.12 85 SER B N 1
ATOM 2958 C CA . SER B 1 85 ? 7.746 -24.672 -8.914 1 98.12 85 SER B CA 1
ATOM 2959 C C . SER B 1 85 ? 9.242 -24.516 -9.172 1 98.12 85 SER B C 1
ATOM 2961 O O . SER B 1 85 ? 10.062 -24.938 -8.352 1 98.12 85 SER B O 1
ATOM 2963 N N . THR B 1 86 ? 9.602 -24.062 -10.281 1 97.19 86 THR B N 1
ATOM 2964 C CA . THR B 1 86 ? 10.984 -23.828 -10.688 1 97.19 86 THR B CA 1
ATOM 2965 C C . THR B 1 86 ? 11.039 -23.062 -11.992 1 97.19 86 THR B C 1
ATOM 2967 O O . THR B 1 86 ? 10 -22.688 -12.555 1 97.19 86 THR B O 1
ATOM 2970 N N . ALA B 1 87 ? 12.289 -22.703 -12.391 1 95 87 ALA B N 1
ATOM 2971 C CA . ALA B 1 87 ? 12.516 -22.328 -13.781 1 95 87 ALA B CA 1
ATOM 2972 C C . ALA B 1 87 ? 12.883 -23.531 -14.641 1 95 87 ALA B C 1
ATOM 2974 O O . ALA B 1 87 ? 13.672 -24.375 -14.219 1 95 87 ALA B O 1
ATOM 2975 N N . GLY B 1 88 ? 12.25 -23.75 -15.742 1 96.81 88 GLY B N 1
ATOM 2976 C CA . GLY B 1 88 ? 12.609 -24.797 -16.688 1 96.81 88 GLY B CA 1
ATOM 2977 C C . GLY B 1 88 ? 11.883 -26.094 -16.422 1 96.81 88 GLY B C 1
ATOM 2978 O O . GLY B 1 88 ? 12.484 -27.172 -16.484 1 96.81 88 GLY B O 1
ATOM 2979 N N . ALA B 1 89 ? 10.633 -26 -16.109 1 98.12 89 ALA B N 1
ATOM 2980 C CA . ALA B 1 89 ? 9.852 -27.188 -15.75 1 98.12 89 ALA B CA 1
ATOM 2981 C C . ALA B 1 89 ? 9.453 -27.969 -16.984 1 98.12 89 ALA B C 1
ATOM 2983 O O . ALA B 1 89 ? 9.109 -29.156 -16.891 1 98.12 89 ALA B O 1
ATOM 2984 N N . PHE B 1 90 ? 9.453 -27.328 -18.172 1 98.56 90 PHE B N 1
ATOM 2985 C CA . PHE B 1 90 ? 9.008 -28 -19.375 1 98.56 90 PHE B CA 1
ATOM 2986 C C . PHE B 1 90 ? 10.125 -28.859 -19.969 1 98.56 90 PHE B C 1
ATOM 2988 O O . PHE B 1 90 ? 10.656 -28.547 -21.047 1 98.56 90 PHE B O 1
ATOM 2995 N N . GLY B 1 91 ? 10.438 -29.938 -19.391 1 98.44 91 GLY B N 1
ATOM 2996 C CA . GLY B 1 91 ? 11.422 -30.938 -19.812 1 98.44 91 GLY B CA 1
ATOM 2997 C C . GLY B 1 91 ? 11.203 -32.281 -19.188 1 98.44 91 GLY B C 1
ATOM 2998 O O . GLY B 1 91 ? 10.469 -32.406 -18.203 1 98.44 91 GLY B O 1
ATOM 2999 N N . GLU B 1 92 ? 11.812 -33.25 -19.75 1 98.81 92 GLU B N 1
ATOM 3000 C CA . GLU B 1 92 ? 11.711 -34.594 -19.188 1 98.81 92 GLU B CA 1
ATOM 3001 C C . GLU B 1 92 ? 12.234 -34.625 -17.75 1 98.81 92 GLU B C 1
ATOM 3003 O O . GLU B 1 92 ? 11.766 -35.406 -16.922 1 98.81 92 GLU B O 1
ATOM 3008 N N . TYR B 1 93 ? 13.234 -33.781 -17.516 1 98.81 93 TYR B N 1
ATOM 3009 C CA . TYR B 1 93 ? 13.797 -33.594 -16.188 1 98.81 93 TYR B CA 1
ATOM 3010 C C . TYR B 1 93 ? 13.945 -32.094 -15.875 1 98.81 93 TYR B C 1
ATOM 3012 O O . TYR B 1 93 ? 14.117 -31.281 -16.781 1 98.81 93 TYR B O 1
ATOM 3020 N N . THR B 1 94 ? 13.891 -31.75 -14.617 1 98.56 94 THR B N 1
ATOM 3021 C CA . THR B 1 94 ? 14.133 -30.375 -14.172 1 98.56 94 THR B CA 1
ATOM 3022 C C . THR B 1 94 ? 14.828 -30.359 -12.812 1 98.56 94 THR B C 1
ATOM 3024 O O . THR B 1 94 ? 14.867 -31.391 -12.125 1 98.56 94 THR B O 1
ATOM 3027 N N . LEU B 1 95 ? 15.477 -29.312 -12.492 1 98.44 95 LEU B N 1
ATOM 3028 C CA . LEU B 1 95 ? 16.062 -29.094 -11.18 1 98.44 95 LEU B CA 1
ATOM 3029 C C . LEU B 1 95 ? 15.188 -28.156 -10.344 1 98.44 95 LEU B C 1
ATOM 3031 O O . LEU B 1 95 ? 14.688 -27.156 -10.852 1 98.44 95 LEU B O 1
ATOM 3035 N N . ALA B 1 96 ? 14.945 -28.547 -9.141 1 98.25 96 ALA B N 1
ATOM 3036 C CA . ALA B 1 96 ? 14.234 -27.672 -8.195 1 98.25 96 ALA B CA 1
ATOM 3037 C C . ALA B 1 96 ? 14.984 -27.578 -6.871 1 98.25 96 ALA B C 1
ATOM 3039 O O . ALA B 1 96 ? 15.719 -28.5 -6.496 1 98.25 96 ALA B O 1
ATOM 3040 N N . ASP B 1 97 ? 14.82 -26.422 -6.215 1 98.38 97 ASP B N 1
ATOM 3041 C CA . ASP B 1 97 ? 15.312 -26.328 -4.844 1 98.38 97 ASP B CA 1
ATOM 3042 C C . ASP B 1 97 ? 14.547 -27.266 -3.914 1 98.38 97 ASP B C 1
ATOM 3044 O O . ASP B 1 97 ? 13.32 -27.375 -4.008 1 98.38 97 ASP B O 1
ATOM 3048 N N . HIS B 1 98 ? 15.25 -27.891 -3.012 1 98.25 98 HIS B N 1
ATOM 3049 C CA . HIS B 1 98 ? 14.609 -28.859 -2.125 1 98.25 98 HIS B CA 1
ATOM 3050 C C . HIS B 1 98 ? 13.5 -28.203 -1.304 1 98.25 98 HIS B C 1
ATOM 3052 O O . HIS B 1 98 ? 12.531 -28.859 -0.929 1 98.25 98 HIS B O 1
ATOM 3058 N N . GLY B 1 99 ? 13.578 -26.875 -1.053 1 98 99 GLY B N 1
ATOM 3059 C CA . GLY B 1 99 ? 12.609 -26.156 -0.233 1 98 99 GLY B CA 1
ATOM 3060 C C . GLY B 1 99 ? 11.406 -25.672 -1.019 1 98 99 GLY B C 1
ATOM 3061 O O . GLY B 1 99 ? 10.492 -25.078 -0.453 1 98 99 GLY B O 1
ATOM 3062 N N . ARG B 1 100 ? 11.414 -25.938 -2.314 1 97.56 100 ARG B N 1
ATOM 3063 C CA . ARG B 1 100 ? 10.312 -25.531 -3.182 1 97.56 100 ARG B CA 1
ATOM 3064 C C . ARG B 1 100 ? 9.5 -26.734 -3.65 1 97.56 100 ARG B C 1
ATOM 3066 O O . ARG B 1 100 ? 8.961 -26.734 -4.758 1 97.56 100 ARG B O 1
ATOM 3073 N N . LEU B 1 101 ? 9.523 -27.781 -2.863 1 98.5 101 LEU B N 1
ATOM 3074 C CA . LEU B 1 101 ? 8.812 -29.016 -3.186 1 98.5 101 LEU B CA 1
ATOM 3075 C C . LEU B 1 101 ? 7.746 -29.328 -2.139 1 98.5 101 LEU B C 1
ATOM 3077 O O . LEU B 1 101 ? 7.965 -29.109 -0.944 1 98.5 101 LEU B O 1
ATOM 3081 N N . LEU B 1 102 ? 6.648 -29.797 -2.576 1 98.69 102 LEU B N 1
ATOM 3082 C CA . LEU B 1 102 ? 5.566 -30.328 -1.761 1 98.69 102 LEU B CA 1
ATOM 3083 C C . LEU B 1 102 ? 5.293 -31.797 -2.105 1 98.69 102 LEU B C 1
ATOM 3085 O O . LEU B 1 102 ? 5.324 -32.188 -3.277 1 98.69 102 LEU B O 1
ATOM 3089 N N . PRO B 1 103 ? 5.047 -32.562 -1.072 1 98.44 103 PRO B N 1
ATOM 3090 C CA . PRO B 1 103 ? 4.695 -33.969 -1.376 1 98.44 103 PRO B CA 1
ATOM 3091 C C . PRO B 1 103 ? 3.338 -34.094 -2.061 1 98.44 103 PRO B C 1
ATOM 3093 O O . PRO B 1 103 ? 2.408 -33.344 -1.744 1 98.44 103 PRO B O 1
ATOM 3096 N N . ILE B 1 104 ? 3.197 -35 -2.965 1 98.62 104 ILE B N 1
ATOM 3097 C CA . ILE B 1 104 ? 1.904 -35.25 -3.586 1 98.62 104 ILE B CA 1
ATOM 3098 C C . ILE B 1 104 ? 1.088 -36.188 -2.705 1 98.62 104 ILE B C 1
ATOM 3100 O O . ILE B 1 104 ? 1.499 -37.344 -2.449 1 98.62 104 ILE B O 1
ATOM 3104 N N . PRO B 1 105 ? -0.044 -35.75 -2.248 1 97.81 105 PRO B N 1
ATOM 3105 C CA . PRO B 1 105 ? -0.887 -36.625 -1.438 1 97.81 105 PRO B CA 1
ATOM 3106 C C . PRO B 1 105 ? -1.298 -37.906 -2.18 1 97.81 105 PRO B C 1
ATOM 3108 O O . PRO B 1 105 ? -1.384 -37.906 -3.41 1 97.81 105 PRO B O 1
ATOM 3111 N N . ASP B 1 106 ? -1.665 -38.875 -1.388 1 94.56 106 ASP B N 1
ATOM 3112 C CA . ASP B 1 106 ? -2.16 -40.125 -1.97 1 94.56 106 ASP B CA 1
ATOM 3113 C C . ASP B 1 106 ? -3.457 -39.875 -2.742 1 94.56 106 ASP B C 1
ATOM 3115 O O . ASP B 1 106 ? -4.324 -39.125 -2.297 1 94.56 106 ASP B O 1
ATOM 3119 N N . GLY B 1 107 ? -3.492 -40.438 -3.898 1 94.31 107 GLY B N 1
ATOM 3120 C CA . GLY B 1 107 ? -4.715 -40.344 -4.676 1 94.31 107 GLY B CA 1
ATOM 3121 C C . GLY B 1 107 ? -4.703 -39.219 -5.688 1 94.31 107 GLY B C 1
ATOM 3122 O O . GLY B 1 107 ? -5.543 -39.156 -6.59 1 94.31 107 GLY B O 1
ATOM 3123 N N . LEU B 1 108 ? -3.803 -38.281 -5.516 1 97.06 108 LEU B N 1
ATOM 3124 C CA . LEU B 1 108 ? -3.697 -37.188 -6.48 1 97.06 108 LEU B CA 1
ATOM 3125 C C . LEU B 1 108 ? -2.838 -37.594 -7.672 1 97.06 108 LEU B C 1
ATOM 3127 O O . LEU B 1 108 ? -1.716 -38.094 -7.496 1 97.06 108 LEU B O 1
ATOM 3131 N N . SER B 1 109 ? -3.369 -37.469 -8.852 1 98.62 109 SER B N 1
ATOM 3132 C CA . SER B 1 109 ? -2.592 -37.75 -10.055 1 98.62 109 SER B CA 1
ATOM 3133 C C . SER B 1 109 ? -1.506 -36.688 -10.258 1 98.62 109 SER B C 1
ATOM 3135 O O . SER B 1 109 ? -1.552 -35.625 -9.656 1 98.62 109 SER B O 1
ATOM 3137 N N . PHE B 1 110 ? -0.517 -37.031 -11.039 1 98.88 110 PHE B N 1
ATOM 3138 C CA . PHE B 1 110 ? 0.514 -36.031 -11.375 1 98.88 110 PHE B CA 1
ATOM 3139 C C . PHE B 1 110 ? -0.093 -34.844 -12.07 1 98.88 110 PHE B C 1
ATOM 3141 O O . PHE B 1 110 ? 0.344 -33.688 -11.852 1 98.88 110 PHE B O 1
ATOM 3148 N N . GLU B 1 111 ? -1.115 -35.094 -12.93 1 98.81 111 GLU B N 1
ATOM 3149 C CA . GLU B 1 111 ? -1.786 -34 -13.633 1 98.81 111 GLU B CA 1
ATOM 3150 C C . GLU B 1 111 ? -2.453 -33.031 -12.656 1 98.81 111 GLU B C 1
ATOM 3152 O O . GLU B 1 111 ? -2.287 -31.828 -12.758 1 98.81 111 GLU B O 1
ATOM 3157 N N . GLU B 1 112 ? -3.162 -33.562 -11.703 1 98.62 112 GLU B N 1
ATOM 3158 C CA . GLU B 1 112 ? -3.812 -32.75 -10.688 1 98.62 112 GLU B CA 1
ATOM 3159 C C . GLU B 1 112 ? -2.787 -32 -9.836 1 98.62 112 GLU B C 1
ATOM 3161 O O . GLU B 1 112 ? -2.934 -30.812 -9.57 1 98.62 112 GLU B O 1
ATOM 3166 N N . ALA B 1 113 ? -1.764 -32.688 -9.453 1 98.81 113 ALA B N 1
ATOM 3167 C CA . ALA B 1 113 ? -0.731 -32.125 -8.586 1 98.81 113 ALA B CA 1
ATOM 3168 C C . ALA B 1 113 ? -0.012 -30.969 -9.266 1 98.81 113 ALA B C 1
ATOM 3170 O O . ALA B 1 113 ? 0.293 -29.969 -8.633 1 98.81 113 ALA B O 1
ATOM 3171 N N . ALA B 1 114 ? 0.194 -31.062 -10.562 1 98.81 114 ALA B N 1
ATOM 3172 C CA . ALA B 1 114 ? 0.956 -30.062 -11.312 1 98.81 114 ALA B CA 1
ATOM 3173 C C . ALA B 1 114 ? 0.218 -28.734 -11.367 1 98.81 114 ALA B C 1
ATOM 3175 O O . ALA B 1 114 ? 0.805 -27.703 -11.719 1 98.81 114 ALA B O 1
ATOM 3176 N N . THR B 1 115 ? -1.075 -28.734 -11.031 1 98.69 115 THR B N 1
ATOM 3177 C CA . THR B 1 115 ? -1.872 -27.516 -11.141 1 98.69 115 THR B CA 1
ATOM 3178 C C . THR B 1 115 ? -1.76 -26.688 -9.875 1 98.69 115 THR B C 1
ATOM 3180 O O . THR B 1 115 ? -2.191 -25.531 -9.844 1 98.69 115 THR B O 1
ATOM 3183 N N . LEU B 1 116 ? -1.099 -27.156 -8.836 1 98.81 116 LEU B N 1
ATOM 3184 C CA . LEU B 1 116 ? -1.376 -26.641 -7.504 1 98.81 116 LEU B CA 1
ATOM 3185 C C . LEU B 1 116 ? -0.236 -25.75 -7.02 1 98.81 116 LEU B C 1
ATOM 3187 O O . LEU B 1 116 ? -0.473 -24.719 -6.387 1 98.81 116 LEU B O 1
ATOM 3191 N N . PRO B 1 117 ? 1.062 -26.047 -7.258 1 98.69 117 PRO B N 1
ATOM 3192 C CA . PRO B 1 117 ? 2.154 -25.391 -6.531 1 98.69 117 PRO B CA 1
ATOM 3193 C C . PRO B 1 117 ? 2.125 -23.875 -6.66 1 98.69 117 PRO B C 1
ATOM 3195 O O . PRO B 1 117 ? 2.121 -23.156 -5.648 1 98.69 117 PRO B O 1
ATOM 3198 N N . VAL B 1 118 ? 2.043 -23.359 -7.867 1 98.44 118 VAL B N 1
ATOM 3199 C CA . VAL B 1 118 ? 2.08 -21.906 -8.062 1 98.44 118 VAL B CA 1
ATOM 3200 C C . VAL B 1 118 ? 0.832 -21.266 -7.461 1 98.44 118 VAL B C 1
ATOM 3202 O O . VAL B 1 118 ? 0.917 -20.25 -6.781 1 98.44 118 VAL B O 1
ATOM 3205 N N . ALA B 1 119 ? -0.307 -21.859 -7.668 1 98.69 119 ALA B N 1
ATOM 3206 C CA . ALA B 1 119 ? -1.559 -21.312 -7.152 1 98.69 119 ALA B CA 1
ATOM 3207 C C . ALA B 1 119 ? -1.564 -21.297 -5.625 1 98.69 119 ALA B C 1
ATOM 3209 O O . ALA B 1 119 ? -1.947 -20.297 -5.012 1 98.69 119 ALA B O 1
ATOM 3210 N N . LEU B 1 120 ? -1.136 -22.406 -5 1 98.88 120 LEU B N 1
ATOM 3211 C CA . LEU B 1 120 ? -1.133 -22.516 -3.545 1 98.88 120 LEU B CA 1
ATOM 3212 C C . LEU B 1 120 ? -0.19 -21.484 -2.926 1 98.88 120 LEU B C 1
ATOM 3214 O O . LEU B 1 120 ? -0.575 -20.766 -2.012 1 98.88 120 LEU B O 1
ATOM 3218 N N . THR B 1 121 ? 1.011 -21.422 -3.428 1 98.81 121 THR B N 1
ATOM 3219 C CA . THR B 1 121 ? 2.031 -20.578 -2.809 1 98.81 121 THR B CA 1
ATOM 3220 C C . THR B 1 121 ? 1.74 -19.109 -3.059 1 98.81 121 THR B C 1
ATOM 3222 O O . THR B 1 121 ? 1.827 -18.281 -2.143 1 98.81 121 THR B O 1
ATOM 3225 N N . THR B 1 122 ? 1.344 -18.781 -4.273 1 98.56 122 THR B N 1
ATOM 3226 C CA . THR B 1 122 ? 1.04 -17.391 -4.617 1 98.56 122 THR B CA 1
ATOM 3227 C C . THR B 1 122 ? -0.145 -16.891 -3.803 1 98.56 122 THR B C 1
ATOM 3229 O O . THR B 1 122 ? -0.093 -15.789 -3.242 1 98.56 122 THR B O 1
ATOM 3232 N N . MET B 1 123 ? -1.15 -17.672 -3.641 1 98.88 123 MET B N 1
ATOM 3233 C CA . MET B 1 123 ? -2.381 -17.141 -3.068 1 98.88 123 MET B CA 1
ATOM 3234 C C . MET B 1 123 ? -2.395 -17.297 -1.553 1 98.88 123 MET B C 1
ATOM 3236 O O . MET B 1 123 ? -3.051 -16.531 -0.847 1 98.88 123 MET B O 1
ATOM 3240 N N . HIS B 1 124 ? -1.68 -18.359 -1.036 1 98.94 124 HIS B N 1
ATOM 3241 C CA . HIS B 1 124 ? -1.45 -18.328 0.404 1 98.94 124 HIS B CA 1
ATOM 3242 C C . HIS B 1 124 ? -0.705 -17.062 0.81 1 98.94 124 HIS B C 1
ATOM 3244 O O . HIS B 1 124 ? -1.062 -16.406 1.797 1 98.94 124 HIS B O 1
ATOM 3250 N N . ASN B 1 125 ? 0.324 -16.766 0.077 1 98.88 125 ASN B N 1
ATOM 3251 C CA . ASN B 1 125 ? 1.079 -15.547 0.35 1 98.88 125 ASN B CA 1
ATOM 3252 C C . ASN B 1 125 ? 0.2 -14.305 0.231 1 98.88 125 ASN B C 1
ATOM 3254 O O . ASN B 1 125 ? 0.194 -13.453 1.124 1 98.88 125 ASN B O 1
ATOM 3258 N N . ALA B 1 126 ? -0.583 -14.164 -0.824 1 98.88 126 ALA B N 1
ATOM 3259 C CA . ALA B 1 126 ? -1.368 -12.961 -1.111 1 98.88 126 ALA B CA 1
ATOM 3260 C C . ALA B 1 126 ? -2.525 -12.82 -0.128 1 98.88 126 ALA B C 1
ATOM 3262 O O . ALA B 1 126 ? -2.777 -11.727 0.386 1 98.88 126 ALA B O 1
ATOM 3263 N N . VAL B 1 127 ? -3.215 -13.898 0.155 1 98.94 127 VAL B N 1
ATOM 3264 C CA . VAL B 1 127 ? -4.445 -13.828 0.936 1 98.94 127 VAL B CA 1
ATOM 3265 C C . VAL B 1 127 ? -4.113 -13.812 2.426 1 98.94 127 VAL B C 1
ATOM 3267 O O . VAL B 1 127 ? -4.715 -13.062 3.195 1 98.94 127 VAL B O 1
ATOM 3270 N N . VAL B 1 128 ? -3.166 -14.609 2.799 1 98.81 128 VAL B N 1
ATOM 3271 C CA . VAL B 1 128 ? -2.957 -14.844 4.223 1 98.81 128 VAL B CA 1
ATOM 3272 C C . VAL B 1 128 ? -1.752 -14.047 4.711 1 98.81 128 VAL B C 1
ATOM 3274 O O . VAL B 1 128 ? -1.891 -13.148 5.547 1 98.81 128 VAL B O 1
ATOM 3277 N N . ALA B 1 129 ? -0.575 -14.32 4.141 1 98.75 129 ALA B N 1
ATOM 3278 C CA . ALA B 1 129 ? 0.644 -13.742 4.703 1 98.75 129 ALA B CA 1
ATOM 3279 C C . ALA B 1 129 ? 0.675 -12.234 4.504 1 98.75 129 ALA B C 1
ATOM 3281 O O . ALA B 1 129 ? 0.98 -11.484 5.434 1 98.75 129 ALA B O 1
ATOM 3282 N N . ILE B 1 130 ? 0.359 -11.766 3.289 1 98.69 130 ILE B N 1
ATOM 3283 C CA . ILE B 1 130 ? 0.421 -10.344 2.971 1 98.69 130 ILE B CA 1
ATOM 3284 C C . ILE B 1 130 ? -0.961 -9.711 3.143 1 98.69 130 ILE B C 1
ATOM 3286 O O . ILE B 1 130 ? -1.085 -8.609 3.672 1 98.69 130 ILE B O 1
ATOM 3290 N N . GLY B 1 131 ? -1.991 -10.445 2.693 1 98.81 131 GLY B N 1
ATOM 3291 C CA . GLY B 1 131 ? -3.357 -9.953 2.77 1 98.81 131 GLY B CA 1
ATOM 3292 C C . GLY B 1 131 ? -3.891 -9.898 4.188 1 98.81 131 GLY B C 1
ATOM 3293 O O . GLY B 1 131 ? -4.828 -9.148 4.477 1 98.81 131 GLY B O 1
ATOM 3294 N N . LYS B 1 132 ? -3.373 -10.789 5.074 1 98.69 132 LYS B N 1
ATOM 3295 C CA . LYS B 1 132 ? -3.719 -10.82 6.492 1 98.69 132 LYS B CA 1
ATOM 3296 C C . LYS B 1 132 ? -5.219 -11.023 6.688 1 98.69 132 LYS B C 1
ATOM 3298 O O . LYS B 1 132 ? -5.82 -10.406 7.57 1 98.69 132 LYS B O 1
ATOM 3303 N N . LEU B 1 133 ? -5.812 -11.75 5.82 1 98.81 133 LEU B N 1
ATOM 3304 C CA . LEU B 1 133 ? -7.242 -12.031 5.93 1 98.81 133 LEU B CA 1
ATOM 3305 C C . LEU B 1 133 ? -7.574 -12.625 7.297 1 98.81 133 LEU B C 1
ATOM 3307 O O . LEU B 1 133 ? -6.879 -13.531 7.77 1 98.81 133 LEU B O 1
ATOM 3311 N N . ARG B 1 134 ? -8.617 -12.094 7.949 1 98.44 134 ARG B N 1
ATOM 3312 C CA . ARG B 1 134 ? -9.148 -12.625 9.203 1 98.44 134 ARG B CA 1
ATOM 3313 C C . ARG B 1 134 ? -10.547 -13.188 9.008 1 98.44 134 ARG B C 1
ATOM 3315 O O . ARG B 1 134 ? -11.305 -12.711 8.156 1 98.44 134 ARG B O 1
ATOM 3322 N N . SER B 1 135 ? -10.734 -14.258 9.781 1 98.69 135 SER B N 1
ATOM 3323 C CA . SER B 1 135 ? -12.086 -14.805 9.766 1 98.69 135 SER B CA 1
ATOM 3324 C C . SER B 1 135 ? -13.125 -13.703 9.953 1 98.69 135 SER B C 1
ATOM 3326 O O . SER B 1 135 ? -12.938 -12.797 10.766 1 98.69 135 SER B O 1
ATOM 3328 N N . GLY B 1 136 ? -14.234 -13.789 9.164 1 98.75 136 GLY B N 1
ATOM 3329 C CA . GLY B 1 136 ? -15.32 -12.836 9.289 1 98.75 136 GLY B CA 1
ATOM 3330 C C . GLY B 1 136 ? -15.195 -11.656 8.336 1 98.75 136 GLY B C 1
ATOM 3331 O O . GLY B 1 136 ? -16.125 -10.859 8.195 1 98.75 136 GLY B O 1
ATOM 3332 N N . GLN B 1 137 ? -14.109 -11.469 7.605 1 98.88 137 GLN B N 1
ATOM 3333 C CA . GLN B 1 137 ? -13.883 -10.352 6.688 1 98.88 137 GLN B CA 1
ATOM 3334 C C . GLN B 1 137 ? -14.375 -10.688 5.281 1 98.88 137 GLN B C 1
ATOM 3336 O O . GLN B 1 137 ? -14.672 -11.852 4.984 1 98.88 137 GLN B O 1
ATOM 3341 N N . SER B 1 138 ? -14.523 -9.695 4.48 1 98.94 138 SER B N 1
ATOM 3342 C CA . SER B 1 138 ? -14.922 -9.852 3.084 1 98.94 138 SER B CA 1
ATOM 3343 C C . SER B 1 138 ? -13.734 -9.664 2.146 1 98.94 138 SER B C 1
ATOM 3345 O O . SER B 1 138 ? -12.828 -8.875 2.43 1 98.94 138 SER B O 1
ATOM 3347 N N . VAL B 1 139 ? -13.773 -10.445 1.032 1 98.94 139 VAL B N 1
ATOM 3348 C CA . VAL B 1 139 ? -12.672 -10.422 0.076 1 98.94 139 VAL B CA 1
ATOM 3349 C C . VAL B 1 139 ? -13.219 -10.297 -1.343 1 98.94 139 VAL B C 1
ATOM 3351 O O . VAL B 1 139 ? -14.227 -10.922 -1.684 1 98.94 139 VAL B O 1
ATOM 3354 N N . LEU B 1 140 ? -12.625 -9.414 -2.113 1 98.94 140 LEU B N 1
ATOM 3355 C CA . LEU B 1 140 ? -12.828 -9.367 -3.557 1 98.94 140 LEU B CA 1
ATOM 3356 C C . LEU B 1 140 ? -11.617 -9.922 -4.297 1 98.94 140 LEU B C 1
ATOM 3358 O O . LEU B 1 140 ? -10.5 -9.422 -4.133 1 98.94 140 LEU B O 1
ATOM 3362 N N . VAL B 1 141 ? -11.812 -10.961 -5.012 1 98.94 141 VAL B N 1
ATOM 3363 C CA . VAL B 1 141 ? -10.789 -11.492 -5.906 1 98.94 141 VAL B CA 1
ATOM 3364 C C . VAL B 1 141 ? -11.023 -10.977 -7.324 1 98.94 141 VAL B C 1
ATOM 3366 O O . VAL B 1 141 ? -11.906 -11.477 -8.031 1 98.94 141 VAL B O 1
ATOM 3369 N N . GLN B 1 142 ? -10.266 -9.984 -7.727 1 98.69 142 GLN B N 1
ATOM 3370 C CA . GLN B 1 142 ? -10.328 -9.391 -9.062 1 98.69 142 GLN B CA 1
ATOM 3371 C C . GLN B 1 142 ? -9.609 -10.258 -10.086 1 98.69 142 GLN B C 1
ATOM 3373 O O . GLN B 1 142 ? -8.414 -10.516 -9.961 1 98.69 142 GLN B O 1
ATOM 3378 N N . GLY B 1 143 ? -10.297 -10.719 -11.125 1 97.62 143 GLY B N 1
ATOM 3379 C CA . GLY B 1 143 ? -9.758 -11.75 -11.992 1 97.62 143 GLY B CA 1
ATOM 3380 C C . GLY B 1 143 ? -9.875 -13.148 -11.406 1 97.62 143 GLY B C 1
ATOM 3381 O O . GLY B 1 143 ? -8.922 -13.93 -11.453 1 97.62 143 GLY B O 1
ATOM 3382 N N . ALA B 1 144 ? -11.055 -13.477 -10.961 1 98.5 144 ALA B N 1
ATOM 3383 C CA . ALA B 1 144 ? -11.258 -14.656 -10.125 1 98.5 144 ALA B CA 1
ATOM 3384 C C . ALA B 1 144 ? -11.258 -15.93 -10.953 1 98.5 144 ALA B C 1
ATOM 3386 O O . ALA B 1 144 ? -11.055 -17.031 -10.422 1 98.5 144 ALA B O 1
ATOM 3387 N N . SER B 1 145 ? -11.484 -15.836 -12.25 1 97.56 145 SER B N 1
ATOM 3388 C CA . SER B 1 145 ? -11.625 -17.047 -13.055 1 97.56 145 SER B CA 1
ATOM 3389 C C . SER B 1 145 ? -10.266 -17.578 -13.5 1 97.56 145 SER B C 1
ATOM 3391 O O . SER B 1 145 ? -10.188 -18.609 -14.164 1 97.56 145 SER B O 1
ATOM 3393 N N . SER B 1 146 ? -9.188 -16.891 -13.164 1 96.25 146 SER B N 1
ATOM 3394 C CA . SER B 1 146 ? -7.855 -17.438 -13.391 1 96.25 146 SER B CA 1
ATOM 3395 C C . SER B 1 146 ? -7.57 -18.594 -12.445 1 96.25 146 SER B C 1
ATOM 3397 O O . SER B 1 146 ? -8.273 -18.781 -11.453 1 96.25 146 SER B O 1
ATOM 3399 N N . GLY B 1 147 ? -6.543 -19.422 -12.805 1 96.25 147 GLY B N 1
ATOM 3400 C CA . GLY B 1 147 ? -6.148 -20.5 -11.906 1 96.25 147 GLY B CA 1
ATOM 3401 C C . GLY B 1 147 ? -5.836 -20.016 -10.5 1 96.25 147 GLY B C 1
ATOM 3402 O O . GLY B 1 147 ? -6.348 -20.562 -9.523 1 96.25 147 GLY B O 1
ATOM 3403 N N . VAL B 1 148 ? -5.031 -18.969 -10.367 1 97.81 148 VAL B N 1
ATOM 3404 C CA . VAL B 1 148 ? -4.68 -18.438 -9.055 1 97.81 148 VAL B CA 1
ATOM 3405 C C . VAL B 1 148 ? -5.895 -17.766 -8.43 1 97.81 148 VAL B C 1
ATOM 3407 O O . VAL B 1 148 ? -6.078 -17.797 -7.211 1 97.81 148 VAL B O 1
ATOM 3410 N N . GLY B 1 149 ? -6.762 -17.188 -9.242 1 98.56 149 GLY B N 1
ATOM 3411 C CA . GLY B 1 149 ? -7.977 -16.578 -8.727 1 98.56 149 GLY B CA 1
ATOM 3412 C C . GLY B 1 149 ? -8.922 -17.578 -8.086 1 98.56 149 GLY B C 1
ATOM 3413 O O . GLY B 1 149 ? -9.469 -17.328 -7.012 1 98.56 149 GLY B O 1
ATOM 3414 N N . LEU B 1 150 ? -9.109 -18.688 -8.781 1 98.81 150 LEU B N 1
ATOM 3415 C CA . LEU B 1 150 ? -9.922 -19.75 -8.227 1 98.81 150 LEU B CA 1
ATOM 3416 C C . LEU B 1 150 ? -9.375 -20.219 -6.887 1 98.81 150 LEU B C 1
ATOM 3418 O O . LEU B 1 150 ? -10.133 -20.422 -5.934 1 98.81 150 LEU B O 1
ATOM 3422 N N . MET B 1 151 ? -8.094 -20.344 -6.789 1 98.88 151 MET B N 1
ATOM 3423 C CA . MET B 1 151 ? -7.453 -20.797 -5.559 1 98.88 151 MET B CA 1
ATOM 3424 C C . MET B 1 151 ? -7.582 -19.75 -4.461 1 98.88 151 MET B C 1
ATOM 3426 O O . MET B 1 151 ? -7.777 -20.078 -3.293 1 98.88 151 MET B O 1
ATOM 3430 N N . ALA B 1 152 ? -7.5 -18.469 -4.82 1 98.94 152 ALA B N 1
ATOM 3431 C CA . ALA B 1 152 ? -7.645 -17.391 -3.848 1 98.94 152 ALA B CA 1
ATOM 3432 C C . ALA B 1 152 ? -9 -17.453 -3.148 1 98.94 152 ALA B C 1
ATOM 3434 O O . ALA B 1 152 ? -9.086 -17.312 -1.928 1 98.94 152 ALA B O 1
ATOM 3435 N N . MET B 1 153 ? -10.047 -17.672 -3.949 1 98.94 153 MET B N 1
ATOM 3436 C CA . MET B 1 153 ? -11.391 -17.75 -3.369 1 98.94 153 MET B CA 1
ATOM 3437 C C . MET B 1 153 ? -11.5 -18.922 -2.414 1 98.94 153 MET B C 1
ATOM 3439 O O . MET B 1 153 ? -12.07 -18.812 -1.33 1 98.94 153 MET B O 1
ATOM 3443 N N . GLN B 1 154 ? -10.922 -20.047 -2.779 1 98.94 154 GLN B N 1
ATOM 3444 C CA . GLN B 1 154 ? -10.984 -21.234 -1.943 1 98.94 154 GLN B CA 1
ATOM 3445 C C . GLN B 1 154 ? -10.211 -21.031 -0.641 1 98.94 154 GLN B C 1
ATOM 3447 O O . GLN B 1 154 ? -10.688 -21.406 0.433 1 98.94 154 GLN B O 1
ATOM 3452 N N . ILE B 1 155 ? -9.023 -20.422 -0.72 1 98.94 155 ILE B N 1
ATOM 3453 C CA . ILE B 1 155 ? -8.234 -20.172 0.476 1 98.94 155 ILE B CA 1
ATOM 3454 C C . ILE B 1 155 ? -8.961 -19.172 1.37 1 98.94 155 ILE B C 1
ATOM 3456 O O . ILE B 1 155 ? -8.961 -19.312 2.596 1 98.94 155 ILE B O 1
ATOM 3460 N N . ALA B 1 156 ? -9.562 -18.141 0.757 1 98.94 156 ALA B N 1
ATOM 3461 C CA . ALA B 1 156 ? -10.328 -17.172 1.538 1 98.94 156 ALA B CA 1
ATOM 3462 C C . ALA B 1 156 ? -11.445 -17.859 2.326 1 98.94 156 ALA B C 1
ATOM 3464 O O . ALA B 1 156 ? -11.617 -17.594 3.518 1 98.94 156 ALA B O 1
ATOM 3465 N N . LYS B 1 157 ? -12.156 -18.781 1.645 1 98.81 157 LYS B N 1
ATOM 3466 C CA . LYS B 1 157 ? -13.211 -19.547 2.316 1 98.81 157 LYS B CA 1
ATOM 3467 C C . LYS B 1 157 ? -12.641 -20.406 3.438 1 98.81 157 LYS B C 1
ATOM 3469 O O . LYS B 1 157 ? -13.195 -20.453 4.539 1 98.81 157 LYS B O 1
ATOM 3474 N N . LEU B 1 158 ? -11.594 -21.062 3.15 1 98.75 158 LEU B N 1
ATOM 3475 C CA . LEU B 1 158 ? -10.93 -21.922 4.125 1 98.75 158 LEU B CA 1
ATOM 3476 C C . LEU B 1 158 ? -10.555 -21.141 5.375 1 98.75 158 LEU B C 1
ATOM 3478 O O . LEU B 1 158 ? -10.625 -21.672 6.488 1 98.75 158 LEU B O 1
ATOM 3482 N N . LYS B 1 159 ? -10.172 -19.859 5.195 1 98.75 159 LYS B N 1
ATOM 3483 C CA . LYS B 1 159 ? -9.68 -19.031 6.301 1 98.75 159 LYS B CA 1
ATOM 3484 C C . LYS B 1 159 ? -10.828 -18.266 6.965 1 98.75 159 LYS B C 1
ATOM 3486 O O . LYS B 1 159 ? -10.594 -17.406 7.816 1 98.75 159 LYS B O 1
ATOM 3491 N N . GLY B 1 160 ? -12.039 -18.484 6.535 1 98.69 160 GLY B N 1
ATOM 3492 C CA . GLY B 1 160 ? -13.195 -18.031 7.289 1 98.69 160 GLY B CA 1
ATOM 3493 C C . GLY B 1 160 ? -13.75 -16.719 6.785 1 98.69 160 GLY B C 1
ATOM 3494 O O . GLY B 1 160 ? -14.438 -16 7.52 1 98.69 160 GLY B O 1
ATOM 3495 N N . ALA B 1 161 ? -13.469 -16.344 5.57 1 98.81 161 ALA B N 1
ATOM 3496 C CA . ALA B 1 161 ? -14.078 -15.148 5.004 1 98.81 161 ALA B CA 1
ATOM 3497 C C . ALA B 1 161 ? -15.602 -15.227 5.059 1 98.81 161 ALA B C 1
ATOM 3499 O O . ALA B 1 161 ? -16.188 -16.266 4.723 1 98.81 161 ALA B O 1
ATOM 3500 N N . ARG B 1 162 ? -16.203 -14.164 5.484 1 98.31 162 ARG B N 1
ATOM 3501 C CA . ARG B 1 162 ? -17.656 -14.109 5.57 1 98.31 162 ARG B CA 1
ATOM 3502 C C . ARG B 1 162 ? -18.281 -13.906 4.195 1 98.31 162 ARG B C 1
ATOM 3504 O O . ARG B 1 162 ? -19.375 -14.406 3.924 1 98.31 162 ARG B O 1
ATOM 3511 N N . LYS B 1 163 ? -17.672 -13.156 3.395 1 98.75 163 LYS B N 1
ATOM 3512 C CA . LYS B 1 163 ? -18.125 -12.844 2.043 1 98.75 163 LYS B CA 1
ATOM 3513 C C . LYS B 1 163 ? -16.969 -12.891 1.05 1 98.75 163 LYS B C 1
ATOM 3515 O O . LYS B 1 163 ? -15.961 -12.195 1.225 1 98.75 163 LYS B O 1
ATOM 3520 N N . VAL B 1 164 ? -17.062 -13.75 0.067 1 98.94 164 VAL B N 1
ATOM 3521 C CA . VAL B 1 164 ? -16.094 -13.852 -1.015 1 98.94 164 VAL B CA 1
ATOM 3522 C C . VAL B 1 164 ? -16.734 -13.438 -2.334 1 98.94 164 VAL B C 1
ATOM 3524 O O . VAL B 1 164 ? -17.719 -14.047 -2.777 1 98.94 164 VAL B O 1
ATOM 3527 N N . ILE B 1 165 ? -16.234 -12.383 -2.943 1 98.94 165 ILE B N 1
ATOM 3528 C CA . ILE B 1 165 ? -16.688 -11.867 -4.227 1 98.94 165 ILE B CA 1
ATOM 3529 C C . ILE B 1 165 ? -15.633 -12.133 -5.297 1 98.94 165 ILE B C 1
ATOM 3531 O O . ILE B 1 165 ? -14.445 -11.867 -5.086 1 98.94 165 ILE B O 1
ATOM 3535 N N . GLY B 1 166 ? -16.031 -12.734 -6.41 1 98.88 166 GLY B N 1
ATOM 3536 C CA . GLY B 1 166 ? -15.125 -12.984 -7.523 1 98.88 166 GLY B CA 1
ATOM 3537 C C . GLY B 1 166 ? -15.547 -12.289 -8.805 1 98.88 166 GLY B C 1
ATOM 3538 O O . GLY B 1 166 ? -16.734 -12.234 -9.117 1 98.88 166 GLY B O 1
ATOM 3539 N N . SER B 1 167 ? -14.57 -11.773 -9.523 1 98.56 167 SER B N 1
ATOM 3540 C CA . SER B 1 167 ? -14.922 -11.125 -10.789 1 98.56 167 SER B CA 1
ATOM 3541 C C . SER B 1 167 ? -14.445 -11.945 -11.977 1 98.56 167 SER B C 1
ATOM 3543 O O . SER B 1 167 ? -13.406 -12.617 -11.906 1 98.56 167 SER B O 1
ATOM 3545 N N . SER B 1 168 ? -15.156 -11.977 -13.031 1 97.5 168 SER B N 1
ATOM 3546 C CA . SER B 1 168 ? -14.82 -12.492 -14.352 1 97.5 168 SER B CA 1
ATOM 3547 C C . SER B 1 168 ? -15.617 -11.789 -15.445 1 97.5 168 SER B C 1
ATOM 3549 O O . SER B 1 168 ? -16.828 -11.578 -15.305 1 97.5 168 SER B O 1
ATOM 3551 N N . THR B 1 169 ? -14.914 -11.422 -16.5 1 95.94 169 THR B N 1
ATOM 3552 C CA . THR B 1 169 ? -15.617 -10.719 -17.578 1 95.94 169 THR B CA 1
ATOM 3553 C C . THR B 1 169 ? -16.328 -11.703 -18.5 1 95.94 169 THR B C 1
ATOM 3555 O O . THR B 1 169 ? -17.188 -11.305 -19.297 1 95.94 169 THR B O 1
ATOM 3558 N N . ASP B 1 170 ? -16 -12.969 -18.422 1 96 170 ASP B N 1
ATOM 3559 C CA . ASP B 1 170 ? -16.656 -14.016 -19.203 1 96 170 ASP B CA 1
ATOM 3560 C C . ASP B 1 170 ? -17.828 -14.617 -18.422 1 96 170 ASP B C 1
ATOM 3562 O O . ASP B 1 170 ? -17.641 -15.164 -17.328 1 96 170 ASP B O 1
ATOM 3566 N N . LYS B 1 171 ? -18.969 -14.578 -19.031 1 96.31 171 LYS B N 1
ATOM 3567 C CA . LYS B 1 171 ? -20.188 -14.992 -18.328 1 96.31 171 LYS B CA 1
ATOM 3568 C C . LYS B 1 171 ? -20.141 -16.484 -17.984 1 96.31 171 LYS B C 1
ATOM 3570 O O . LYS B 1 171 ? -20.531 -16.891 -16.891 1 96.31 171 LYS B O 1
ATOM 3575 N N . SER B 1 172 ? -19.703 -17.25 -18.953 1 97.44 172 SER B N 1
ATOM 3576 C CA . SER B 1 172 ? -19.688 -18.703 -18.734 1 97.44 172 SER B CA 1
ATOM 3577 C C . SER B 1 172 ? -18.766 -19.062 -17.562 1 97.44 172 SER B C 1
ATOM 3579 O O . SER B 1 172 ? -19.109 -19.938 -16.766 1 97.44 172 SER B O 1
ATOM 3581 N N . ARG B 1 173 ? -17.656 -18.375 -17.391 1 97.69 173 ARG B N 1
ATOM 3582 C CA . ARG B 1 173 ? -16.734 -18.609 -16.281 1 97.69 173 ARG B CA 1
ATOM 3583 C C . ARG B 1 173 ? -17.281 -18.016 -14.992 1 97.69 173 ARG B C 1
ATOM 3585 O O . ARG B 1 173 ? -17.203 -18.641 -13.93 1 97.69 173 ARG B O 1
ATOM 3592 N N . ARG B 1 174 ? -17.781 -16.828 -15.141 1 97 174 ARG B N 1
ATOM 3593 C CA . ARG B 1 174 ? -18.328 -16.125 -13.984 1 97 174 ARG B CA 1
ATOM 3594 C C . ARG B 1 174 ? -19.422 -16.953 -13.312 1 97 174 ARG B C 1
ATOM 3596 O O . ARG B 1 174 ? -19.484 -17.031 -12.078 1 97 174 ARG B O 1
ATOM 3603 N N . ASP B 1 175 ? -20.25 -17.672 -14.094 1 97.94 175 ASP B N 1
ATOM 3604 C CA . ASP B 1 175 ? -21.359 -18.469 -13.602 1 97.94 175 ASP B CA 1
ATOM 3605 C C . ASP B 1 175 ? -20.875 -19.672 -12.789 1 97.94 175 ASP B C 1
ATOM 3607 O O . ASP B 1 175 ? -21.641 -20.281 -12.047 1 97.94 175 ASP B O 1
ATOM 3611 N N . LYS B 1 176 ? -19.625 -19.984 -12.922 1 98.31 176 LYS B N 1
ATOM 3612 C CA . LYS B 1 176 ? -19.078 -21.172 -12.266 1 98.31 176 LYS B CA 1
ATOM 3613 C C . LYS B 1 176 ? -18.281 -20.797 -11.016 1 98.31 176 LYS B C 1
ATOM 3615 O O . LYS B 1 176 ? -17.844 -21.672 -10.273 1 98.31 176 LYS B O 1
ATOM 3620 N N . LEU B 1 177 ? -18.125 -19.547 -10.711 1 98.69 177 LEU B N 1
ATOM 3621 C CA . LEU B 1 177 ? -17.234 -19.109 -9.633 1 98.69 177 LEU B CA 1
ATOM 3622 C C . LEU B 1 177 ? -17.75 -19.578 -8.281 1 98.69 177 LEU B C 1
ATOM 3624 O O . LEU B 1 177 ? -16.969 -19.797 -7.355 1 98.69 177 LEU B O 1
ATOM 3628 N N . HIS B 1 178 ? -19.062 -19.781 -8.148 1 98.44 178 HIS B N 1
ATOM 3629 C CA . HIS B 1 178 ? -19.641 -20.25 -6.898 1 98.44 178 HIS B CA 1
ATOM 3630 C C . HIS B 1 178 ? -19.109 -21.641 -6.527 1 98.44 178 HIS B C 1
ATOM 3632 O O . HIS B 1 178 ? -19.031 -21.969 -5.344 1 98.44 178 HIS B O 1
ATOM 3638 N N . GLN B 1 179 ? -18.688 -22.406 -7.527 1 98.12 179 GLN B N 1
ATOM 3639 C CA . GLN B 1 179 ? -18.156 -23.734 -7.293 1 98.12 179 GLN B CA 1
ATOM 3640 C C . GLN B 1 179 ? -16.812 -23.672 -6.586 1 98.12 179 GLN B C 1
ATOM 3642 O O . GLN B 1 179 ? -16.328 -24.688 -6.066 1 98.12 179 GLN B O 1
ATOM 3647 N N . PHE B 1 180 ? -16.281 -22.5 -6.586 1 98.19 180 PHE B N 1
ATOM 3648 C CA . PHE B 1 180 ? -14.93 -22.359 -6.035 1 98.19 180 PHE B CA 1
ATOM 3649 C C . PHE B 1 180 ? -14.93 -21.406 -4.852 1 98.19 180 PHE B C 1
ATOM 3651 O O . PHE B 1 180 ? -13.875 -20.891 -4.461 1 98.19 180 PHE B O 1
ATOM 3658 N N . GLY B 1 181 ? -16.078 -21.078 -4.324 1 98.12 181 GLY B N 1
ATOM 3659 C CA . GLY B 1 181 ? -16.109 -20.375 -3.053 1 98.12 181 GLY B CA 1
ATOM 3660 C C . GLY B 1 181 ? -16.75 -19 -3.146 1 98.12 181 GLY B C 1
ATOM 3661 O O . GLY B 1 181 ? -17.016 -18.359 -2.125 1 98.12 181 GLY B O 1
ATOM 3662 N N . ALA B 1 182 ? -17.094 -18.516 -4.328 1 98.75 182 ALA B N 1
ATOM 3663 C CA . ALA B 1 182 ? -17.656 -17.172 -4.461 1 98.75 182 ALA B CA 1
ATOM 3664 C C . ALA B 1 182 ? -19.094 -17.141 -3.924 1 98.75 182 ALA B C 1
ATOM 3666 O O . ALA B 1 182 ? -19.922 -17.953 -4.305 1 98.75 182 ALA B O 1
ATOM 3667 N N . ASP B 1 183 ? -19.312 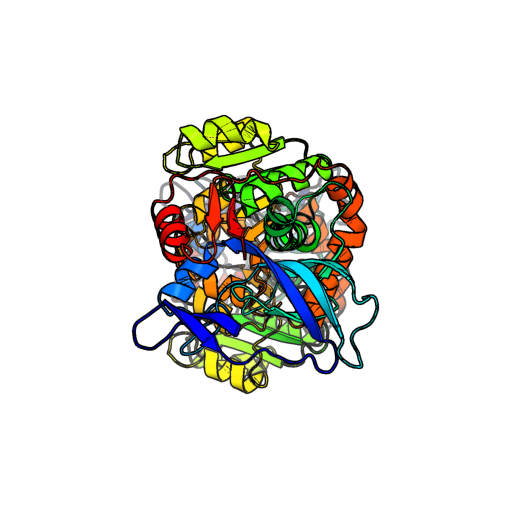-16.188 -3.072 1 98.81 183 ASP B N 1
ATOM 3668 C CA . ASP B 1 183 ? -20.688 -15.914 -2.645 1 98.81 183 ASP B CA 1
ATOM 3669 C C . ASP B 1 183 ? -21.406 -15.016 -3.652 1 98.81 183 ASP B C 1
ATOM 3671 O O . ASP B 1 183 ? -22.625 -15.039 -3.754 1 98.81 183 ASP B O 1
ATOM 3675 N N . LEU B 1 184 ? -20.625 -14.219 -4.324 1 98.69 184 LEU B N 1
ATOM 3676 C CA . LEU B 1 184 ? -21.094 -13.289 -5.352 1 98.69 184 LEU B CA 1
ATOM 3677 C C . LEU B 1 184 ? -20.094 -13.211 -6.5 1 98.69 184 LEU B C 1
ATOM 3679 O O . LEU B 1 184 ? -18.891 -13.164 -6.277 1 98.69 184 LEU B O 1
ATOM 3683 N N . ALA B 1 185 ? -20.578 -13.336 -7.711 1 98.56 185 ALA B N 1
ATOM 3684 C CA . ALA B 1 185 ? -19.766 -13.164 -8.906 1 98.56 185 ALA B CA 1
ATOM 3685 C C . ALA B 1 185 ? -20.156 -11.898 -9.664 1 98.56 185 ALA B C 1
ATOM 3687 O O . ALA B 1 185 ? -21.344 -11.633 -9.859 1 98.56 185 ALA B O 1
ATOM 3688 N N . ILE B 1 186 ? -19.172 -11.102 -10.039 1 98.38 186 ILE B N 1
ATOM 3689 C CA . ILE B 1 186 ? -19.484 -9.836 -10.695 1 98.38 186 ILE B CA 1
ATOM 3690 C C . ILE B 1 186 ? -18.719 -9.734 -12.008 1 98.38 186 ILE B C 1
ATOM 3692 O O . ILE B 1 186 ? -17.703 -10.43 -12.211 1 98.38 186 ILE B O 1
ATOM 3696 N N . ASP B 1 187 ? -19.219 -8.922 -12.945 1 98 187 ASP B N 1
ATOM 3697 C CA . ASP B 1 187 ? -18.562 -8.547 -14.188 1 98 187 ASP B CA 1
ATOM 3698 C C . ASP B 1 187 ? -17.844 -7.199 -14.055 1 98 187 ASP B C 1
ATOM 3700 O O . ASP B 1 187 ? -18.5 -6.152 -14.047 1 98 187 ASP B O 1
ATOM 3704 N N . SER B 1 188 ? -16.547 -7.234 -13.984 1 96 188 SER B N 1
ATOM 3705 C CA . SER B 1 188 ? -15.797 -6.008 -13.711 1 96 188 SER B CA 1
ATOM 3706 C C . SER B 1 188 ? -15.477 -5.258 -15 1 96 188 SER B C 1
ATOM 3708 O O . SER B 1 188 ? -14.688 -4.312 -14.992 1 96 188 SER B O 1
ATOM 3710 N N . SER B 1 189 ? -15.969 -5.707 -16.188 1 92.06 189 SER B N 1
ATOM 3711 C CA . SER B 1 189 ? -15.742 -5.008 -17.438 1 92.06 189 SER B CA 1
ATOM 3712 C C . SER B 1 189 ? -16.703 -3.832 -17.594 1 92.06 189 SER B C 1
ATOM 3714 O O . SER B 1 189 ? -16.453 -2.924 -18.391 1 92.06 189 SER B O 1
ATOM 3716 N N . GLY B 1 190 ? -17.781 -3.875 -16.922 1 80.19 190 GLY B N 1
ATOM 3717 C CA . GLY B 1 190 ? -18.781 -2.828 -17.109 1 80.19 190 GLY B CA 1
ATOM 3718 C C . GLY B 1 190 ? -18.906 -1.917 -15.898 1 80.19 190 GLY B C 1
ATOM 3719 O O . GLY B 1 190 ? -18.078 -1.969 -14.984 1 80.19 190 GLY B O 1
ATOM 3720 N N . ASP B 1 191 ? -19.875 -1.056 -16.125 1 85.25 191 ASP B N 1
ATOM 3721 C CA . ASP B 1 191 ? -20.156 -0.094 -15.062 1 85.25 191 ASP B CA 1
ATOM 3722 C C . ASP B 1 191 ? -20.969 -0.737 -13.938 1 85.25 191 ASP B C 1
ATOM 3724 O O . ASP B 1 191 ? -21.594 -1.78 -14.141 1 85.25 191 ASP B O 1
ATOM 3728 N N . GLY B 1 192 ? -20.812 -0.374 -12.734 1 94.38 192 GLY B N 1
ATOM 3729 C CA . GLY B 1 192 ? -21.75 -0.664 -11.656 1 94.38 192 GLY B CA 1
ATOM 3730 C C . GLY B 1 192 ? -21.266 -1.767 -10.734 1 94.38 192 GLY B C 1
ATOM 3731 O O . GLY B 1 192 ? -21.891 -2.037 -9.703 1 94.38 192 GLY B O 1
ATOM 3732 N N . TRP B 1 193 ? -20.172 -2.502 -11.117 1 97.5 193 TRP B N 1
ATOM 3733 C CA . TRP B 1 193 ? -19.781 -3.645 -10.297 1 97.5 193 TRP B CA 1
ATOM 3734 C C . TRP B 1 193 ? -19.312 -3.189 -8.914 1 97.5 193 TRP B C 1
ATOM 3736 O O . TRP B 1 193 ? -19.453 -3.928 -7.938 1 97.5 193 TRP B O 1
ATOM 3746 N N . VAL B 1 194 ? -18.797 -1.949 -8.828 1 98.56 194 VAL B N 1
ATOM 3747 C CA . VAL B 1 194 ? -18.406 -1.412 -7.527 1 98.56 194 VAL B CA 1
ATOM 3748 C C . VAL B 1 194 ? -19.641 -1.293 -6.629 1 98.56 194 VAL B C 1
ATOM 3750 O O . VAL B 1 194 ? -19.594 -1.638 -5.445 1 98.56 194 VAL B O 1
ATOM 3753 N N . ASP B 1 195 ? -20.719 -0.779 -7.191 1 98.5 195 ASP B N 1
ATOM 3754 C CA . ASP B 1 195 ? -21.969 -0.654 -6.441 1 98.5 195 ASP B CA 1
ATOM 3755 C C . ASP B 1 195 ? -22.438 -2.012 -5.93 1 98.5 195 ASP B C 1
ATOM 3757 O O . ASP B 1 195 ? -22.969 -2.111 -4.824 1 98.5 195 ASP B O 1
ATOM 3761 N N . GLN B 1 196 ? -22.297 -3.057 -6.734 1 98.44 196 GLN B N 1
ATOM 3762 C CA . GLN B 1 196 ? -22.656 -4.406 -6.312 1 98.44 196 GLN B CA 1
ATOM 3763 C C . GLN B 1 196 ? -21.828 -4.848 -5.113 1 98.44 196 GLN B C 1
ATOM 3765 O O . GLN B 1 196 ? -22.359 -5.438 -4.168 1 98.44 196 GLN B O 1
ATOM 3770 N N . VAL B 1 197 ? -20.578 -4.547 -5.125 1 98.75 197 VAL B N 1
ATOM 3771 C CA . VAL B 1 197 ? -19.688 -4.891 -4.02 1 98.75 197 VAL B CA 1
ATOM 3772 C C . VAL B 1 197 ? -20.094 -4.125 -2.766 1 98.75 197 VAL B C 1
ATOM 3774 O O . VAL B 1 197 ? -20.188 -4.703 -1.681 1 98.75 197 VAL B O 1
ATOM 3777 N N . LEU B 1 198 ? -20.328 -2.801 -2.924 1 98.69 198 LEU B N 1
ATOM 3778 C CA . LEU B 1 198 ? -20.734 -1.98 -1.789 1 98.69 198 LEU B CA 1
ATOM 3779 C C . LEU B 1 198 ? -22.047 -2.48 -1.208 1 98.69 198 LEU B C 1
ATOM 3781 O O . LEU B 1 198 ? -22.203 -2.582 0.012 1 98.69 198 LEU B O 1
ATOM 3785 N N . ALA B 1 199 ? -23 -2.807 -2.082 1 98.56 199 ALA B N 1
ATOM 3786 C CA . ALA B 1 199 ? -24.281 -3.342 -1.62 1 98.56 199 ALA B CA 1
ATOM 3787 C C . ALA B 1 199 ? -24.078 -4.645 -0.848 1 98.56 199 ALA B C 1
ATOM 3789 O O . ALA B 1 199 ? -24.688 -4.848 0.203 1 98.56 199 ALA B O 1
ATOM 3790 N N . ALA B 1 200 ? -23.188 -5.48 -1.303 1 98.56 200 ALA B N 1
ATOM 3791 C CA . ALA B 1 200 ? -22.953 -6.793 -0.707 1 98.56 200 ALA B CA 1
ATOM 3792 C C . ALA B 1 200 ? -22.219 -6.668 0.625 1 98.56 200 ALA B C 1
ATOM 3794 O O . ALA B 1 200 ? -22.141 -7.633 1.393 1 98.56 200 ALA B O 1
ATOM 3795 N N . THR B 1 201 ? -21.656 -5.527 0.9 1 98.5 201 THR B N 1
ATOM 3796 C CA . THR B 1 201 ? -20.859 -5.34 2.104 1 98.5 201 THR B CA 1
ATOM 3797 C C . THR B 1 201 ? -21.453 -4.242 2.982 1 98.5 201 THR B C 1
ATOM 3799 O O . THR B 1 201 ? -20.734 -3.609 3.762 1 98.5 201 THR B O 1
ATOM 3802 N N . GLY B 1 202 ? -22.719 -3.943 2.771 1 98 202 GLY B N 1
ATOM 3803 C CA . GLY B 1 202 ? -23.422 -2.971 3.602 1 98 202 GLY B CA 1
ATOM 3804 C C . GLY B 1 202 ? -22.938 -1.548 3.379 1 98 202 GLY B C 1
ATOM 3805 O O . GLY B 1 202 ? -22.969 -0.728 4.297 1 98 202 GLY B O 1
ATOM 3806 N N . GLY B 1 203 ? -22.359 -1.294 2.266 1 98.31 203 GLY B N 1
ATOM 3807 C CA . GLY B 1 203 ? -21.938 0.046 1.896 1 98.31 203 GLY B CA 1
ATOM 3808 C C . GLY B 1 203 ? -20.5 0.334 2.262 1 98.31 203 GLY B C 1
ATOM 3809 O O . GLY B 1 203 ? -19.938 1.346 1.838 1 98.31 203 GLY B O 1
ATOM 3810 N N . ALA B 1 204 ? -19.781 -0.496 2.936 1 97.75 204 ALA B N 1
ATOM 3811 C CA . ALA B 1 204 ? -18.469 -0.214 3.502 1 97.75 204 ALA B CA 1
ATOM 3812 C C . ALA B 1 204 ? -17.359 -0.527 2.498 1 97.75 204 ALA B C 1
ATOM 3814 O O . ALA B 1 204 ? -16.297 0.103 2.514 1 97.75 204 ALA B O 1
ATOM 3815 N N . GLY B 1 205 ? -17.578 -1.555 1.606 1 98.81 205 GLY B N 1
ATOM 3816 C CA . GLY B 1 205 ? -16.531 -2.135 0.782 1 98.81 205 GLY B CA 1
ATOM 3817 C C . GLY B 1 205 ? -15.883 -3.361 1.404 1 98.81 205 GLY B C 1
ATOM 3818 O O . GLY B 1 205 ? -16.188 -3.707 2.551 1 98.81 205 GLY B O 1
ATOM 3819 N N . VAL B 1 206 ? -15.07 -3.982 0.672 1 98.94 206 VAL B N 1
ATOM 3820 C CA . VAL B 1 206 ? -14.453 -5.215 1.147 1 98.94 206 VAL B CA 1
ATOM 3821 C C . VAL B 1 206 ? -13.234 -4.887 2.012 1 98.94 206 VAL B C 1
ATOM 3823 O O . VAL B 1 206 ? -12.625 -3.824 1.856 1 98.94 206 VAL B O 1
ATOM 3826 N N . ASP B 1 207 ? -12.867 -5.84 2.877 1 98.94 207 ASP B N 1
ATOM 3827 C CA . ASP B 1 207 ? -11.695 -5.715 3.736 1 98.94 207 ASP B CA 1
ATOM 3828 C C . ASP B 1 207 ? -10.406 -5.91 2.941 1 98.94 207 ASP B C 1
ATOM 3830 O O . ASP B 1 207 ? -9.391 -5.277 3.229 1 98.94 207 ASP B O 1
ATOM 3834 N N . LEU B 1 208 ? -10.469 -6.789 1.93 1 98.94 208 LEU B N 1
ATOM 3835 C CA . LEU B 1 208 ? -9.289 -7.203 1.185 1 98.94 208 LEU B CA 1
ATOM 3836 C C . LEU B 1 208 ? -9.609 -7.379 -0.295 1 98.94 208 LEU B C 1
ATOM 3838 O O . LEU B 1 208 ? -10.641 -7.961 -0.646 1 98.94 208 LEU B O 1
ATOM 3842 N N . VAL B 1 209 ? -8.805 -6.801 -1.124 1 98.94 209 VAL B N 1
ATOM 3843 C CA . VAL B 1 209 ? -8.844 -7.082 -2.555 1 98.94 209 VAL B CA 1
ATOM 3844 C C . VAL B 1 209 ? -7.574 -7.824 -2.969 1 98.94 209 VAL B C 1
ATOM 3846 O O . VAL B 1 209 ? -6.465 -7.41 -2.633 1 98.94 209 VAL B O 1
ATOM 3849 N N . ILE B 1 210 ? -7.734 -8.953 -3.59 1 98.94 210 ILE B N 1
ATOM 3850 C CA . ILE B 1 210 ? -6.664 -9.617 -4.328 1 98.94 210 ILE B CA 1
ATOM 3851 C C . ILE B 1 210 ? -6.754 -9.25 -5.809 1 98.94 210 ILE B C 1
ATOM 3853 O O . ILE B 1 210 ? -7.656 -9.711 -6.512 1 98.94 210 ILE B O 1
ATOM 3857 N N . ASP B 1 211 ? -5.824 -8.5 -6.25 1 98.88 211 ASP B N 1
ATOM 3858 C CA . ASP B 1 211 ? -5.957 -7.906 -7.578 1 98.88 211 ASP B CA 1
ATOM 3859 C C . ASP B 1 211 ? -5.035 -8.594 -8.586 1 98.88 211 ASP B C 1
ATOM 3861 O O . ASP B 1 211 ? -3.816 -8.406 -8.547 1 98.88 211 ASP B O 1
ATOM 3865 N N . GLN B 1 212 ? -5.609 -9.328 -9.508 1 97.75 212 GLN B N 1
ATOM 3866 C CA . GLN B 1 212 ? -4.848 -9.984 -10.562 1 97.75 212 GLN B CA 1
ATOM 3867 C C . GLN B 1 212 ? -4.883 -9.18 -11.852 1 97.75 212 GLN B C 1
ATOM 3869 O O . GLN B 1 212 ? -4.281 -9.57 -12.859 1 97.75 212 GLN B O 1
ATOM 3874 N N . VAL B 1 213 ? -5.551 -8.07 -11.844 1 97.06 213 VAL B N 1
ATOM 3875 C CA . VAL B 1 213 ? -5.891 -7.41 -13.102 1 97.06 213 VAL B CA 1
ATOM 3876 C C . VAL B 1 213 ? -5.113 -6.102 -13.219 1 97.06 213 VAL B C 1
ATOM 3878 O O . VAL B 1 213 ? -4.445 -5.859 -14.227 1 97.06 213 VAL B O 1
ATOM 3881 N N . SER B 1 214 ? -5.105 -5.27 -12.188 1 97.38 214 SER B N 1
ATOM 3882 C CA . SER B 1 214 ? -4.547 -3.922 -12.219 1 97.38 214 SER B CA 1
ATOM 3883 C C . SER B 1 214 ? -5.18 -3.084 -13.32 1 97.38 214 SER B C 1
ATOM 3885 O O . SER B 1 214 ? -6.387 -3.17 -13.562 1 97.38 214 SER B O 1
ATOM 3887 N N . GLY B 1 215 ? -4.402 -2.182 -13.898 1 95 215 GLY B N 1
ATOM 3888 C CA . GLY B 1 215 ? -4.855 -1.432 -15.055 1 95 215 GLY B CA 1
ATOM 3889 C C . GLY B 1 215 ? -6.152 -0.683 -14.812 1 95 215 GLY B C 1
ATOM 3890 O O . GLY B 1 215 ? -6.273 0.06 -13.836 1 95 215 GLY B O 1
ATOM 3891 N N . LYS B 1 216 ? -7.137 -0.944 -15.648 1 91.38 216 LYS B N 1
ATOM 3892 C CA . LYS B 1 216 ? -8.328 -0.106 -15.742 1 91.38 216 LYS B CA 1
ATOM 3893 C C . LYS B 1 216 ? -9.195 -0.249 -14.492 1 91.38 216 LYS B C 1
ATOM 3895 O O . LYS B 1 216 ? -10.031 0.611 -14.211 1 91.38 216 LYS B O 1
ATOM 3900 N N . VAL B 1 217 ? -8.992 -1.308 -13.727 1 96.88 217 VAL B N 1
ATOM 3901 C CA . VAL B 1 217 ? -9.883 -1.508 -12.594 1 96.88 217 VAL B CA 1
ATOM 3902 C C . VAL B 1 217 ? -9.242 -0.95 -11.328 1 96.88 217 VAL B C 1
ATOM 3904 O O . VAL B 1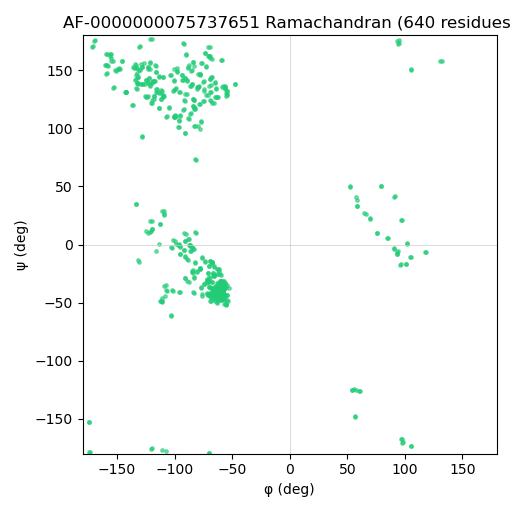 217 ? -9.836 -1.008 -10.242 1 96.88 217 VAL B O 1
ATOM 3907 N N . ALA B 1 218 ? -8.062 -0.403 -11.461 1 97.25 218 ALA B N 1
ATOM 3908 C CA . ALA B 1 218 ? -7.293 0 -10.289 1 97.25 218 ALA B CA 1
ATOM 3909 C C . ALA B 1 218 ? -8.094 0.952 -9.406 1 97.25 218 ALA B C 1
ATOM 3911 O O . ALA B 1 218 ? -8.242 0.716 -8.203 1 97.25 218 ALA B O 1
ATOM 3912 N N . ASN B 1 219 ? -8.641 1.987 -9.961 1 98.06 219 ASN B N 1
ATOM 3913 C CA . ASN B 1 219 ? -9.367 2.982 -9.172 1 98.06 219 ASN B CA 1
ATOM 3914 C C . ASN B 1 219 ? -10.711 2.443 -8.688 1 98.06 219 ASN B C 1
ATOM 3916 O O . ASN B 1 219 ? -11.172 2.809 -7.605 1 98.06 219 ASN B O 1
ATOM 3920 N N . GLN B 1 220 ? -11.328 1.6 -9.453 1 98.44 220 GLN B N 1
ATOM 3921 C CA . GLN B 1 220 ? -12.555 0.947 -9.016 1 98.44 220 GLN B CA 1
ATOM 3922 C C . GLN B 1 220 ? -12.289 0 -7.848 1 98.44 220 GLN B C 1
ATOM 3924 O O . GLN B 1 220 ? -13.117 -0.135 -6.945 1 98.44 220 GLN B O 1
ATOM 3929 N N . ASN B 1 221 ? -11.125 -0.691 -7.871 1 98.75 221 ASN B N 1
ATOM 3930 C CA . ASN B 1 221 ? -10.719 -1.482 -6.715 1 98.75 221 ASN B CA 1
ATOM 3931 C C . ASN B 1 221 ? -10.602 -0.624 -5.457 1 98.75 221 ASN B C 1
ATOM 3933 O O . ASN B 1 221 ? -11.023 -1.038 -4.375 1 98.75 221 ASN B O 1
ATOM 3937 N N . LEU B 1 222 ? -10.039 0.582 -5.594 1 98.75 222 LEU B N 1
ATOM 3938 C CA . LEU B 1 222 ? -9.977 1.492 -4.453 1 98.75 222 LEU B CA 1
ATOM 3939 C C . LEU B 1 222 ? -11.367 1.79 -3.916 1 98.75 222 LEU B C 1
ATOM 3941 O O . LEU B 1 222 ? -11.602 1.729 -2.707 1 98.75 222 LEU B O 1
ATOM 3945 N N . ALA B 1 223 ? -12.281 2.076 -4.805 1 98.56 223 ALA B N 1
ATOM 3946 C CA . ALA B 1 223 ? -13.641 2.463 -4.441 1 98.56 223 ALA B CA 1
ATOM 3947 C C . ALA B 1 223 ? -14.383 1.301 -3.791 1 98.56 223 ALA B C 1
ATOM 3949 O O . ALA B 1 223 ? -15.289 1.512 -2.979 1 98.56 223 ALA B O 1
ATOM 3950 N N . ALA B 1 224 ? -13.961 0.076 -4.09 1 98.81 224 ALA B N 1
ATOM 3951 C CA . ALA B 1 224 ? -14.633 -1.122 -3.592 1 98.81 224 ALA B CA 1
ATOM 3952 C C . ALA B 1 224 ? -14.023 -1.591 -2.277 1 98.81 224 ALA B C 1
ATOM 3954 O O . ALA B 1 224 ? -14.484 -2.564 -1.679 1 98.81 224 ALA B O 1
ATOM 3955 N N . THR B 1 225 ? -12.984 -0.946 -1.86 1 98.88 225 THR B N 1
ATOM 3956 C CA . THR B 1 225 ? -12.273 -1.321 -0.64 1 98.88 225 THR B CA 1
ATOM 3957 C C . THR B 1 225 ? -12.695 -0.428 0.523 1 98.88 225 THR B C 1
ATOM 3959 O O . THR B 1 225 ? -12.828 0.788 0.364 1 98.88 225 THR B O 1
ATOM 3962 N N . ARG B 1 226 ? -12.969 -0.977 1.665 1 98.69 226 ARG B N 1
ATOM 3963 C CA . ARG B 1 226 ? -13.406 -0.184 2.809 1 98.69 226 ARG B CA 1
ATOM 3964 C C . ARG B 1 226 ? -12.273 0.684 3.344 1 98.69 226 ARG B C 1
ATOM 3966 O O . ARG B 1 226 ? -11.102 0.423 3.066 1 98.69 226 ARG B O 1
ATOM 3973 N N . VAL B 1 227 ? -12.57 1.707 4.137 1 98.5 227 VAL B N 1
ATOM 3974 C CA . VAL B 1 227 ? -11.57 2.504 4.836 1 98.5 227 VAL B CA 1
ATOM 3975 C C . VAL B 1 227 ? -10.68 1.593 5.676 1 98.5 227 VAL B C 1
ATOM 3977 O O . VAL B 1 227 ? -11.172 0.711 6.383 1 98.5 227 VAL B O 1
ATOM 3980 N N . LEU B 1 228 ? -9.383 1.703 5.523 1 98.44 228 LEU B N 1
ATOM 3981 C CA . LEU B 1 228 ? -8.352 0.939 6.227 1 98.44 228 LEU B CA 1
ATOM 3982 C C . LEU B 1 228 ? -8.25 -0.476 5.668 1 98.44 228 LEU B C 1
ATOM 3984 O O . LEU B 1 228 ? -7.625 -1.346 6.277 1 98.44 228 LEU B O 1
ATOM 3988 N N . GLY B 1 229 ? -8.961 -0.711 4.512 1 98.81 229 GLY B N 1
ATOM 3989 C CA . GLY B 1 229 ? -8.82 -2.002 3.855 1 98.81 229 GLY B CA 1
ATOM 3990 C C . GLY B 1 229 ? -7.457 -2.195 3.211 1 98.81 229 GLY B C 1
ATOM 3991 O O . GLY B 1 229 ? -6.594 -1.317 3.293 1 98.81 229 GLY B O 1
ATOM 3992 N N . ARG B 1 230 ? -7.316 -3.322 2.611 1 98.81 230 ARG B N 1
ATOM 3993 C CA . ARG B 1 230 ? -6.039 -3.705 2.02 1 98.81 230 ARG B CA 1
ATOM 3994 C C . ARG B 1 230 ? -6.227 -4.219 0.596 1 98.81 230 ARG B C 1
ATOM 3996 O O . ARG B 1 230 ? -7.172 -4.957 0.318 1 98.81 230 ARG B O 1
ATOM 4003 N N . ILE B 1 231 ? -5.359 -3.844 -0.31 1 98.94 231 ILE B N 1
ATOM 4004 C CA . ILE B 1 231 ? -5.289 -4.383 -1.664 1 98.94 231 ILE B CA 1
ATOM 4005 C C . ILE B 1 231 ? -3.922 -5.023 -1.895 1 98.94 231 ILE B C 1
ATOM 4007 O O . ILE B 1 231 ? -2.889 -4.379 -1.701 1 98.94 231 ILE B O 1
ATOM 4011 N N . VAL B 1 232 ? -3.904 -6.25 -2.221 1 98.94 232 VAL B N 1
ATOM 4012 C CA . VAL B 1 232 ? -2.693 -6.957 -2.627 1 98.94 232 VAL B CA 1
ATOM 4013 C C . VAL B 1 232 ? -2.652 -7.078 -4.148 1 98.94 232 VAL B C 1
ATOM 4015 O O . VAL B 1 232 ? -3.471 -7.789 -4.742 1 98.94 232 VAL B O 1
ATOM 4018 N N . ASN B 1 233 ? -1.751 -6.359 -4.734 1 98.69 233 ASN B N 1
ATOM 4019 C CA . ASN B 1 233 ? -1.583 -6.359 -6.184 1 98.69 233 ASN B CA 1
ATOM 4020 C C . ASN B 1 233 ? -0.672 -7.496 -6.641 1 98.69 233 ASN B C 1
ATOM 4022 O O . ASN B 1 233 ? 0.534 -7.469 -6.391 1 98.69 233 ASN B O 1
ATOM 4026 N N . VAL B 1 234 ? -1.256 -8.445 -7.355 1 98.06 234 VAL B N 1
ATOM 4027 C CA . VAL B 1 234 ? -0.562 -9.68 -7.711 1 98.06 234 VAL B CA 1
ATOM 4028 C C . VAL B 1 234 ? -0.29 -9.711 -9.211 1 98.06 234 VAL B C 1
ATOM 4030 O O . VAL B 1 234 ? 0.824 -10.016 -9.641 1 98.06 234 VAL B O 1
ATOM 4033 N N . GLY B 1 235 ? -1.303 -9.43 -9.992 1 96.62 235 GLY B N 1
ATOM 4034 C CA . GLY B 1 235 ? -1.156 -9.602 -11.43 1 96.62 235 GLY B CA 1
ATOM 4035 C C . GLY B 1 235 ? -1.389 -8.328 -12.211 1 96.62 235 GLY B C 1
ATOM 4036 O O . GLY B 1 235 ? -1.673 -7.277 -11.633 1 96.62 235 GLY B O 1
ATOM 4037 N N . ARG B 1 236 ? -1.201 -8.422 -13.547 1 95.81 236 ARG B N 1
ATOM 4038 C CA . ARG B 1 236 ? -1.287 -7.301 -14.484 1 95.81 236 ARG B CA 1
ATOM 4039 C C . ARG B 1 236 ? -2.125 -7.668 -15.703 1 95.81 236 ARG B C 1
ATOM 4041 O O . ARG B 1 236 ? -1.795 -7.285 -16.828 1 95.81 236 ARG B O 1
ATOM 4048 N N . LEU B 1 237 ? -3.135 -8.461 -15.5 1 93 237 LEU B N 1
ATOM 4049 C CA . LEU B 1 237 ? -3.934 -8.953 -16.625 1 93 237 LEU B CA 1
ATOM 4050 C C . LEU B 1 237 ? -4.523 -7.789 -17.422 1 93 237 LEU B C 1
ATOM 4052 O O . LEU B 1 237 ? -4.719 -7.895 -18.625 1 93 237 LEU B O 1
ATOM 4056 N N . GLY B 1 238 ? -4.801 -6.703 -16.688 1 93.06 238 GLY B N 1
ATOM 4057 C CA . GLY B 1 238 ? -5.398 -5.547 -17.344 1 93.06 238 GLY B CA 1
ATOM 4058 C C . GLY B 1 238 ? -4.379 -4.504 -17.766 1 93.06 238 GLY B C 1
ATOM 4059 O O . GLY B 1 238 ? -4.742 -3.447 -18.281 1 93.06 238 GLY B O 1
ATOM 4060 N N . GLY B 1 239 ? -3.094 -4.754 -17.438 1 94.44 239 GLY B N 1
ATOM 4061 C CA . GLY B 1 239 ? -2.043 -3.822 -17.828 1 94.44 239 GLY B CA 1
ATOM 4062 C C . GLY B 1 239 ? -1.109 -3.477 -16.672 1 94.44 239 GLY B C 1
ATOM 4063 O O . GLY B 1 239 ? -1.509 -3.512 -15.516 1 94.44 239 GLY B O 1
ATOM 4064 N N . THR B 1 240 ? 0.077 -3.035 -17.109 1 96.19 240 THR B N 1
ATOM 4065 C CA . THR B 1 240 ? 1.115 -2.742 -16.125 1 96.19 240 THR B CA 1
ATOM 4066 C C . THR B 1 240 ? 1.015 -1.299 -15.641 1 96.19 240 THR B C 1
ATOM 4068 O O . THR B 1 240 ? 1.631 -0.927 -14.641 1 96.19 240 THR B O 1
ATOM 4071 N N . HIS B 1 241 ? 0.229 -0.482 -16.359 1 97.56 241 HIS B N 1
ATOM 4072 C CA . HIS B 1 241 ? 0.057 0.93 -16.047 1 97.56 241 HIS B CA 1
ATOM 4073 C C . HIS B 1 241 ? -1.409 1.34 -16.125 1 97.56 241 HIS B C 1
ATOM 4075 O O . HIS B 1 241 ? -2.174 0.768 -16.906 1 97.56 241 HIS B O 1
ATOM 4081 N N . ALA B 1 242 ? -1.721 2.328 -15.352 1 98.06 242 ALA B N 1
ATOM 4082 C CA . ALA B 1 242 ? -3.006 3.008 -15.492 1 98.06 242 ALA B CA 1
ATOM 4083 C C . ALA B 1 242 ? -3.059 4.262 -14.625 1 98.06 242 ALA B C 1
ATOM 4085 O O . ALA B 1 242 ? -2.127 4.539 -13.867 1 98.06 242 ALA B O 1
ATOM 4086 N N . ASP B 1 243 ? -4.09 5.012 -14.852 1 97.94 243 ASP B N 1
ATOM 4087 C CA . ASP B 1 243 ? -4.391 6.133 -13.969 1 97.94 243 ASP B CA 1
ATOM 4088 C C . ASP B 1 243 ? -4.59 5.656 -12.523 1 97.94 243 ASP B C 1
ATOM 4090 O O . ASP B 1 243 ? -5.219 4.625 -12.289 1 97.94 243 ASP B O 1
ATOM 4094 N N . PHE B 1 244 ? -4.035 6.328 -11.586 1 98.5 244 PHE B N 1
ATOM 4095 C CA . PHE B 1 244 ? -4.191 6.039 -10.164 1 98.5 244 PHE B CA 1
ATOM 4096 C C . PHE B 1 244 ? -4.691 7.266 -9.414 1 98.5 244 PHE B C 1
ATOM 4098 O O . PHE B 1 244 ? -4.121 8.352 -9.539 1 98.5 244 PHE B O 1
ATOM 4105 N N . ASN B 1 245 ? -5.766 7.129 -8.656 1 98.62 245 ASN B N 1
ATOM 4106 C CA . ASN B 1 245 ? -6.383 8.195 -7.879 1 98.62 245 ASN B CA 1
ATOM 4107 C C . ASN B 1 245 ? -5.812 8.266 -6.465 1 98.62 245 ASN B C 1
ATOM 4109 O O . ASN B 1 245 ? -6.332 7.621 -5.551 1 98.62 245 ASN B O 1
ATOM 4113 N N . PHE B 1 246 ? -4.836 9.141 -6.254 1 98.44 246 PHE B N 1
ATOM 4114 C CA . PHE B 1 246 ? -4.141 9.25 -4.977 1 98.44 246 PHE B CA 1
ATOM 4115 C C . PHE B 1 246 ? -5.074 9.781 -3.895 1 98.44 246 PHE B C 1
ATOM 4117 O O . PHE B 1 246 ? -4.918 9.453 -2.717 1 98.44 246 PHE B O 1
ATOM 4124 N N . ASP B 1 247 ? -5.992 10.609 -4.25 1 96.94 247 ASP B N 1
ATOM 4125 C CA . ASP B 1 247 ? -6.906 11.195 -3.279 1 96.94 247 ASP B CA 1
ATOM 4126 C C . ASP B 1 247 ? -7.867 10.148 -2.723 1 96.94 247 ASP B C 1
ATOM 4128 O O . ASP B 1 247 ? -8.109 10.094 -1.515 1 96.94 247 ASP B O 1
ATOM 4132 N N . LEU B 1 248 ? -8.414 9.32 -3.631 1 98 248 LEU B N 1
ATOM 4133 C CA . LEU B 1 248 ? -9.297 8.242 -3.195 1 98 248 LEU B CA 1
ATOM 4134 C C . LEU B 1 248 ? -8.531 7.227 -2.352 1 98 248 LEU B C 1
ATOM 4136 O O . LEU B 1 248 ? -9.039 6.758 -1.328 1 98 248 LEU B O 1
ATOM 4140 N N . HIS B 1 249 ? -7.32 6.918 -2.744 1 98.62 249 HIS B N 1
ATOM 4141 C CA . HIS B 1 249 ? -6.449 6.02 -1.992 1 98.62 249 HIS B CA 1
ATOM 4142 C C . HIS B 1 249 ? -6.234 6.527 -0.57 1 98.62 249 HIS B C 1
ATOM 4144 O O . HIS B 1 249 ? -6.395 5.773 0.393 1 98.62 249 HIS B O 1
ATOM 4150 N N . ALA B 1 250 ? -5.93 7.777 -0.412 1 97.88 250 ALA B N 1
ATOM 4151 C CA . ALA B 1 250 ? -5.703 8.391 0.893 1 97.88 250 ALA B CA 1
ATOM 4152 C C . ALA B 1 250 ? -7.004 8.492 1.686 1 97.88 250 ALA B C 1
ATOM 4154 O O . ALA B 1 250 ? -7.023 8.227 2.891 1 97.88 250 ALA B O 1
ATOM 4155 N N . ALA B 1 251 ? -8.094 8.867 1.006 1 96.88 251 ALA B N 1
ATOM 4156 C CA . ALA B 1 251 ? -9.383 9.031 1.669 1 96.88 251 ALA B CA 1
ATOM 4157 C C . ALA B 1 251 ? -9.836 7.723 2.314 1 96.88 251 ALA B C 1
ATOM 4159 O O . ALA B 1 251 ? -10.477 7.734 3.371 1 96.88 251 ALA B O 1
ATOM 4160 N N . ARG B 1 252 ? -9.422 6.633 1.668 1 98.06 252 ARG B N 1
ATOM 4161 C CA . ARG B 1 252 ? -9.805 5.32 2.182 1 98.06 252 ARG B CA 1
ATOM 4162 C C . ARG B 1 252 ? -8.711 4.738 3.072 1 98.06 252 ARG B C 1
ATOM 4164 O O . ARG B 1 252 ? -8.914 3.709 3.719 1 98.06 252 ARG B O 1
ATOM 4171 N N . ARG B 1 253 ? -7.594 5.414 3.078 1 98.56 253 ARG B N 1
ATOM 4172 C CA . ARG B 1 253 ? -6.48 4.996 3.924 1 98.56 253 ARG B CA 1
ATOM 4173 C C . ARG B 1 253 ? -6.137 3.529 3.695 1 98.56 253 ARG B C 1
ATOM 4175 O O . ARG B 1 253 ? -5.988 2.764 4.648 1 98.56 253 ARG B O 1
ATOM 4182 N N . ILE B 1 254 ? -5.984 3.17 2.438 1 98.81 254 ILE B N 1
ATOM 4183 C CA . ILE B 1 254 ? -5.793 1.791 2.002 1 98.81 254 ILE B CA 1
ATOM 4184 C C . ILE B 1 254 ? -4.312 1.425 2.078 1 98.81 254 ILE B C 1
ATOM 4186 O O . ILE B 1 254 ? -3.451 2.221 1.702 1 98.81 254 ILE B O 1
ATOM 4190 N N . ASP B 1 255 ? -4.004 0.228 2.584 1 98.75 255 ASP B N 1
ATOM 4191 C CA . ASP B 1 255 ? -2.707 -0.415 2.412 1 98.75 255 ASP B CA 1
ATOM 4192 C C . ASP B 1 255 ? -2.625 -1.14 1.07 1 98.75 255 ASP B C 1
ATOM 4194 O O . ASP B 1 255 ? -3.268 -2.176 0.879 1 98.75 255 ASP B O 1
ATOM 4198 N N . TYR B 1 256 ? -1.986 -0.561 0.159 1 98.88 256 TYR B N 1
ATOM 4199 C CA . TYR B 1 256 ? -1.806 -1.103 -1.184 1 98.88 256 TYR B CA 1
ATOM 4200 C C . TYR B 1 256 ? -0.441 -1.765 -1.326 1 98.88 256 TYR B C 1
ATOM 4202 O O . TYR B 1 256 ? 0.584 -1.083 -1.384 1 98.88 256 TYR B O 1
ATOM 4210 N N . VAL B 1 257 ? -0.358 -3.129 -1.452 1 98.81 257 VAL B N 1
ATOM 4211 C CA . VAL B 1 257 ? 0.909 -3.85 -1.377 1 98.81 257 VAL B CA 1
ATOM 4212 C C . VAL B 1 257 ? 1.172 -4.57 -2.697 1 98.81 257 VAL B C 1
ATOM 4214 O O . VAL B 1 257 ? 0.291 -5.25 -3.227 1 98.81 257 VAL B O 1
ATOM 4217 N N . GLY B 1 258 ? 2.324 -4.336 -3.221 1 98.31 258 GLY B N 1
ATOM 4218 C CA . GLY B 1 258 ? 2.75 -5.109 -4.375 1 98.31 258 GLY B CA 1
ATOM 4219 C C . GLY B 1 258 ? 3.395 -6.43 -4 1 98.31 258 GLY B C 1
ATOM 4220 O O . GLY B 1 258 ? 4.191 -6.496 -3.062 1 98.31 258 GLY B O 1
ATOM 4221 N N . VAL B 1 259 ? 3.047 -7.5 -4.754 1 97.5 259 VAL B N 1
ATOM 4222 C CA . VAL B 1 259 ? 3.666 -8.789 -4.461 1 97.5 259 VAL B CA 1
ATOM 4223 C C . VAL B 1 259 ? 4.137 -9.445 -5.762 1 97.5 259 VAL B C 1
ATOM 4225 O O . VAL B 1 259 ? 3.529 -9.25 -6.816 1 97.5 259 VAL B O 1
ATOM 4228 N N . THR B 1 260 ? 5.18 -10.117 -5.688 1 96.81 260 THR B N 1
ATOM 4229 C CA . THR B 1 260 ? 5.719 -10.922 -6.777 1 96.81 260 THR B CA 1
ATOM 4230 C C . THR B 1 260 ? 6.672 -11.992 -6.242 1 96.81 260 THR B C 1
ATOM 4232 O O . THR B 1 260 ? 7.191 -11.859 -5.133 1 96.81 260 THR B O 1
ATOM 4235 N N . PHE B 1 261 ? 6.816 -13.016 -6.949 1 95.75 261 PHE B N 1
ATOM 4236 C CA . PHE B 1 261 ? 7.84 -14.008 -6.629 1 95.75 261 PHE B CA 1
ATOM 4237 C C . PHE B 1 261 ? 9.141 -13.688 -7.355 1 95.75 261 PHE B C 1
ATOM 4239 O O . PHE B 1 261 ? 10.188 -14.258 -7.035 1 95.75 261 PHE B O 1
ATOM 4246 N N . ARG B 1 262 ? 9.141 -12.766 -8.273 1 93.62 262 ARG B N 1
ATOM 4247 C CA . ARG B 1 262 ? 10.234 -12.508 -9.195 1 93.62 262 ARG B CA 1
ATOM 4248 C C . ARG B 1 262 ? 11.422 -11.883 -8.484 1 93.62 262 ARG B C 1
ATOM 4250 O O . ARG B 1 262 ? 12.562 -11.977 -8.953 1 93.62 262 ARG B O 1
ATOM 4257 N N . SER B 1 263 ? 11.148 -11.219 -7.359 1 94.19 263 SER B N 1
ATOM 4258 C CA . SER B 1 263 ? 12.227 -10.531 -6.66 1 94.19 263 SER B CA 1
ATOM 4259 C C . SER B 1 263 ? 12.516 -11.18 -5.309 1 94.19 263 SER B C 1
ATOM 4261 O O . SER B 1 263 ? 13.125 -10.562 -4.438 1 94.19 263 SER B O 1
ATOM 4263 N N . ARG B 1 264 ? 12.047 -12.406 -5.168 1 96.81 264 ARG B N 1
ATOM 4264 C CA . ARG B 1 264 ? 12.258 -13.078 -3.891 1 96.81 264 ARG B CA 1
ATOM 4265 C C . ARG B 1 264 ? 13.523 -13.922 -3.92 1 96.81 264 ARG B C 1
ATOM 4267 O O . ARG B 1 264 ? 13.844 -14.531 -4.941 1 96.81 264 ARG B O 1
ATOM 4274 N N . SER B 1 265 ? 14.188 -14 -2.803 1 96.56 265 SER B N 1
ATOM 4275 C CA . SER B 1 265 ? 15.328 -14.891 -2.625 1 96.56 265 SER B CA 1
ATOM 4276 C C . SER B 1 265 ? 14.875 -16.344 -2.498 1 96.56 265 SER B C 1
ATOM 4278 O O . SER B 1 265 ? 13.695 -16.609 -2.277 1 96.56 265 SER B O 1
ATOM 4280 N N . VAL B 1 266 ? 15.805 -17.219 -2.643 1 96.81 266 VAL B N 1
ATOM 4281 C CA . VAL B 1 266 ? 15.531 -18.641 -2.48 1 96.81 266 VAL B CA 1
ATOM 4282 C C . VAL B 1 266 ? 14.969 -18.906 -1.084 1 96.81 266 VAL B C 1
ATOM 4284 O O . VAL B 1 266 ? 14.016 -19.672 -0.926 1 96.81 266 VAL B O 1
ATOM 4287 N N . GLU B 1 267 ? 15.547 -18.203 -0.099 1 98 267 GLU B N 1
ATOM 4288 C CA . GLU B 1 267 ? 15.117 -18.391 1.283 1 98 267 GLU B CA 1
ATOM 4289 C C . GLU B 1 267 ? 13.688 -17.906 1.485 1 98 267 GLU B C 1
ATOM 4291 O O . GLU B 1 267 ? 12.906 -18.547 2.207 1 98 267 GLU B O 1
ATOM 4296 N N . GLU B 1 268 ? 13.352 -16.812 0.881 1 98.06 268 GLU B N 1
ATOM 4297 C CA . GLU B 1 268 ? 11.984 -16.312 0.979 1 98.06 268 GLU B CA 1
ATOM 4298 C C . GLU B 1 268 ? 10.984 -17.281 0.363 1 98.06 268 GLU B C 1
ATOM 4300 O O . GLU B 1 268 ? 9.914 -17.516 0.922 1 98.06 268 GLU B O 1
ATOM 4305 N N . VAL B 1 269 ? 11.336 -17.812 -0.789 1 98.06 269 VAL B N 1
ATOM 4306 C CA . VAL B 1 269 ? 10.445 -18.766 -1.461 1 98.06 269 VAL B CA 1
ATOM 4307 C C . VAL B 1 269 ? 10.312 -20.031 -0.623 1 98.06 269 VAL B C 1
ATOM 4309 O O . VAL B 1 269 ? 9.211 -20.562 -0.456 1 98.06 269 VAL B O 1
ATOM 4312 N N . ARG B 1 270 ? 11.445 -20.531 -0.044 1 98.38 270 ARG B N 1
ATOM 4313 C CA . ARG B 1 270 ? 11.391 -21.688 0.853 1 98.38 270 ARG B CA 1
ATOM 4314 C C . ARG B 1 270 ? 10.398 -21.438 1.988 1 98.38 270 ARG B C 1
ATOM 4316 O O . ARG B 1 270 ? 9.617 -22.328 2.33 1 98.38 270 ARG B O 1
ATOM 4323 N N . GLU B 1 271 ? 10.461 -20.25 2.516 1 98.69 271 GLU B N 1
ATOM 4324 C CA . GLU B 1 271 ? 9.594 -19.922 3.637 1 98.69 271 GLU B CA 1
ATOM 4325 C C . GLU B 1 271 ? 8.125 -19.938 3.221 1 98.69 271 GLU B C 1
ATOM 4327 O O . GLU B 1 271 ? 7.262 -20.391 3.98 1 98.69 271 GLU B O 1
ATOM 4332 N N . ILE B 1 272 ? 7.809 -19.469 2.047 1 98.75 272 ILE B N 1
ATOM 4333 C CA . ILE B 1 272 ? 6.438 -19.484 1.551 1 98.75 272 ILE B CA 1
ATOM 4334 C C . ILE B 1 272 ? 5.949 -20.922 1.414 1 98.75 272 ILE B C 1
ATOM 4336 O O . ILE B 1 272 ? 4.828 -21.25 1.813 1 98.75 272 ILE B O 1
ATOM 4340 N N . PHE B 1 273 ? 6.762 -21.781 0.849 1 98.69 273 PHE B N 1
ATOM 4341 C CA . PHE B 1 273 ? 6.402 -23.188 0.728 1 98.69 273 PHE B CA 1
ATOM 4342 C C . PHE B 1 273 ? 6.195 -23.812 2.102 1 98.69 273 PHE B C 1
ATOM 4344 O O . PHE B 1 273 ? 5.266 -24.594 2.299 1 98.69 273 PHE B O 1
ATOM 4351 N N . ARG B 1 274 ? 7.078 -23.469 3.014 1 98.5 274 ARG B N 1
ATOM 4352 C CA . ARG B 1 274 ? 6.926 -23.953 4.383 1 98.5 274 ARG B CA 1
ATOM 4353 C C . ARG B 1 274 ? 5.598 -23.5 4.98 1 98.5 274 ARG B C 1
ATOM 4355 O O . ARG B 1 274 ? 4.922 -24.281 5.656 1 98.5 274 ARG B O 1
ATOM 4362 N N . GLN B 1 275 ? 5.195 -22.297 4.754 1 98.81 275 GLN B N 1
ATOM 4363 C CA . GLN B 1 275 ? 3.943 -21.766 5.27 1 98.81 275 GLN B CA 1
ATOM 4364 C C . GLN B 1 275 ? 2.744 -22.484 4.672 1 98.81 275 GLN B C 1
ATOM 4366 O O . GLN B 1 275 ? 1.78 -22.797 5.375 1 98.81 275 GLN B O 1
ATOM 4371 N N . VAL B 1 276 ? 2.82 -22.734 3.406 1 98.81 276 VAL B N 1
ATOM 4372 C CA . VAL B 1 276 ? 1.753 -23.469 2.746 1 98.81 276 VAL B CA 1
ATOM 4373 C C . VAL B 1 276 ? 1.615 -24.859 3.381 1 98.81 276 VAL B C 1
ATOM 4375 O O . VAL B 1 276 ? 0.514 -25.266 3.754 1 98.81 276 VAL B O 1
ATOM 4378 N N . ARG B 1 277 ? 2.691 -25.516 3.551 1 97.88 277 ARG B N 1
ATOM 4379 C CA . ARG B 1 277 ? 2.707 -26.859 4.141 1 97.88 277 ARG B CA 1
ATOM 4380 C C . ARG B 1 277 ? 2.186 -26.828 5.574 1 97.88 277 ARG B C 1
ATOM 4382 O O . ARG B 1 277 ? 1.481 -27.75 6 1 97.88 277 ARG B O 1
ATOM 4389 N N . GLY B 1 278 ? 2.516 -25.781 6.254 1 97.94 278 GLY B N 1
ATOM 4390 C CA . GLY B 1 278 ? 2.176 -25.703 7.668 1 97.94 278 GLY B CA 1
ATOM 4391 C C . GLY B 1 278 ? 0.766 -25.203 7.914 1 97.94 278 GLY B C 1
ATOM 4392 O O . GLY B 1 278 ? 0.153 -25.531 8.93 1 97.94 278 GLY B O 1
ATOM 4393 N N . ASP B 1 279 ? 0.236 -24.484 7.004 1 98.62 279 ASP B N 1
ATOM 4394 C CA . ASP B 1 279 ? -0.979 -23.734 7.305 1 98.62 279 ASP B CA 1
ATOM 4395 C C . ASP B 1 279 ? -2.188 -24.344 6.594 1 98.62 279 ASP B C 1
ATOM 4397 O O . ASP B 1 279 ? -3.23 -24.562 7.215 1 98.62 279 ASP B O 1
ATOM 4401 N N . ILE B 1 280 ? -2.062 -24.719 5.258 1 98.62 280 ILE B N 1
ATOM 4402 C CA . ILE B 1 280 ? -3.279 -25.078 4.535 1 98.62 280 ILE B CA 1
ATOM 4403 C C . ILE B 1 280 ? -3.135 -26.469 3.936 1 98.62 280 ILE B C 1
ATOM 4405 O O . ILE B 1 280 ? -4.016 -26.938 3.209 1 98.62 280 ILE B O 1
ATOM 4409 N N . TRP B 1 281 ? -2.193 -27.234 4.246 1 98.44 281 TRP B N 1
ATOM 4410 C CA . TRP B 1 281 ? -1.863 -28.5 3.604 1 98.44 281 TRP B CA 1
ATOM 4411 C C . TRP B 1 281 ? -2.945 -29.547 3.867 1 98.44 281 TRP B C 1
ATOM 4413 O O . TRP B 1 281 ? -3.268 -30.344 2.99 1 98.44 281 TRP B O 1
ATOM 4423 N N . PRO B 1 282 ? -3.543 -29.594 5.102 1 98.31 282 PRO B N 1
ATOM 4424 C CA . PRO B 1 282 ? -4.617 -30.562 5.309 1 98.31 282 PRO B CA 1
ATOM 4425 C C . PRO B 1 282 ? -5.758 -30.406 4.305 1 98.31 282 PRO B C 1
ATOM 4427 O O . PRO B 1 282 ? -6.379 -31.391 3.906 1 98.31 282 PRO B O 1
ATOM 4430 N N . ALA B 1 283 ? -6.004 -29.188 3.91 1 98.5 283 ALA B N 1
ATOM 4431 C CA . ALA B 1 283 ? -7.066 -28.938 2.939 1 98.5 283 ALA B CA 1
ATOM 4432 C C . ALA B 1 283 ? -6.68 -29.453 1.559 1 98.5 283 ALA B C 1
ATOM 4434 O O . ALA B 1 283 ? -7.547 -29.859 0.773 1 98.5 283 ALA B O 1
ATOM 4435 N N . VAL B 1 284 ? -5.398 -29.453 1.213 1 98.44 284 VAL B N 1
ATOM 4436 C CA . VAL B 1 284 ? -4.914 -30.031 -0.035 1 98.44 284 VAL B CA 1
ATOM 4437 C C . VAL B 1 284 ? -5.07 -31.547 0.007 1 98.44 284 VAL B C 1
ATOM 4439 O O . VAL B 1 284 ? -5.555 -32.156 -0.95 1 98.44 284 VAL B O 1
ATOM 4442 N N . GLU B 1 285 ? -4.727 -32.125 1.146 1 97.88 285 GLU B N 1
ATOM 4443 C CA . GLU B 1 285 ? -4.848 -33.562 1.324 1 97.88 285 GLU B CA 1
ATOM 4444 C C . GLU B 1 285 ? -6.305 -34.031 1.254 1 97.88 285 GLU B C 1
ATOM 4446 O O . GLU B 1 285 ? -6.609 -35.062 0.706 1 97.88 285 GLU B O 1
ATOM 4451 N N . ALA B 1 286 ? -7.164 -33.188 1.774 1 97.31 286 ALA B N 1
ATOM 4452 C CA . ALA B 1 286 ? -8.594 -33.5 1.789 1 97.31 286 ALA B CA 1
ATOM 4453 C C . ALA B 1 286 ? -9.242 -33.125 0.457 1 97.31 286 ALA B C 1
ATOM 4455 O O . ALA B 1 286 ? -10.445 -33.344 0.267 1 97.31 286 ALA B O 1
ATOM 4456 N N . ARG B 1 287 ? -8.516 -32.531 -0.476 1 96.19 287 ARG B N 1
ATOM 4457 C CA . ARG B 1 287 ? -8.93 -32.125 -1.82 1 96.19 287 ARG B CA 1
ATOM 4458 C C . ARG B 1 287 ? -9.992 -31.047 -1.773 1 96.19 287 ARG B C 1
ATOM 4460 O O . ARG B 1 287 ? -10.867 -31 -2.641 1 96.19 287 ARG B O 1
ATOM 4467 N N . SER B 1 288 ? -9.93 -30.312 -0.687 1 96.81 288 SER B N 1
ATOM 4468 C CA . SER B 1 288 ? -10.82 -29.156 -0.633 1 96.81 288 SER B CA 1
ATOM 4469 C C . SER B 1 288 ? -10.203 -27.938 -1.323 1 96.81 288 SER B C 1
ATOM 4471 O O . SER B 1 288 ? -10.914 -27 -1.69 1 96.81 288 SER B O 1
ATOM 4473 N N . LEU B 1 289 ? -8.945 -27.906 -1.436 1 98.5 289 LEU B N 1
ATOM 4474 C CA . LEU B 1 289 ? -8.242 -26.984 -2.328 1 98.5 289 LEU B CA 1
ATOM 4475 C C . LEU B 1 289 ? -7.828 -27.688 -3.617 1 98.5 289 LEU B C 1
ATOM 4477 O O . LEU B 1 289 ? -6.949 -28.562 -3.604 1 98.5 289 LEU B O 1
ATOM 4481 N N . LYS B 1 290 ? -8.438 -27.344 -4.652 1 97.81 290 LYS B N 1
ATOM 4482 C CA . LYS B 1 290 ? -8.211 -28.016 -5.926 1 97.81 290 LYS B CA 1
ATOM 4483 C C . LYS B 1 290 ? -8.516 -27.094 -7.102 1 97.81 290 LYS B C 1
ATOM 4485 O O . LYS B 1 290 ? -9.25 -26.125 -6.957 1 97.81 290 LYS B O 1
ATOM 4490 N N . LEU B 1 291 ? -7.961 -27.391 -8.203 1 98.44 291 LEU B N 1
ATOM 4491 C CA . LEU B 1 291 ? -8.219 -26.641 -9.438 1 98.44 291 LEU B CA 1
ATOM 4492 C C . LEU B 1 291 ? -8.734 -27.578 -10.531 1 98.44 291 LEU B C 1
ATOM 4494 O O . LEU B 1 291 ? -8.273 -28.703 -10.656 1 98.44 291 LEU B O 1
ATOM 4498 N N . PRO B 1 292 ? -9.695 -27.094 -11.266 1 98 292 PRO B N 1
ATOM 4499 C CA . PRO B 1 292 ? -10.117 -27.891 -12.414 1 98 292 PRO B CA 1
ATOM 4500 C C . PRO B 1 292 ? -9.07 -27.938 -13.523 1 98 292 PRO B C 1
ATOM 4502 O O . PRO B 1 292 ? -8.367 -26.938 -13.75 1 98 292 PRO B O 1
ATOM 4505 N N . ILE B 1 293 ? -8.938 -29.047 -14.148 1 98.62 293 ILE B N 1
ATOM 4506 C CA . ILE B 1 293 ? -8.117 -29.156 -15.352 1 98.62 293 ILE B CA 1
ATOM 4507 C C . ILE B 1 293 ? -8.984 -28.938 -16.594 1 98.62 293 ILE B C 1
ATOM 4509 O O . ILE B 1 293 ? -9.945 -29.672 -16.828 1 98.62 293 ILE B O 1
ATOM 4513 N N . ASP B 1 294 ? -8.68 -27.906 -17.281 1 98.56 294 ASP B N 1
ATOM 4514 C CA . ASP B 1 294 ? -9.414 -27.625 -18.516 1 98.56 294 ASP B CA 1
ATOM 4515 C C . ASP B 1 294 ? -9.102 -28.656 -19.594 1 98.56 294 ASP B C 1
ATOM 4517 O O . ASP B 1 294 ? -10.016 -29.203 -20.219 1 98.56 294 ASP B O 1
ATOM 4521 N N . LYS B 1 295 ? -7.816 -28.938 -19.828 1 98.56 295 LYS B N 1
ATOM 4522 C CA . LYS B 1 295 ? -7.375 -29.875 -20.859 1 98.56 295 LYS B CA 1
ATOM 4523 C C . LYS B 1 295 ? -5.965 -30.391 -20.562 1 98.56 295 LYS B C 1
ATOM 4525 O O . LYS B 1 295 ? -5.148 -29.672 -19.984 1 98.56 295 LYS B O 1
ATOM 4530 N N . VAL B 1 296 ? -5.699 -31.641 -20.953 1 98.88 296 VAL B N 1
ATOM 4531 C CA . VAL B 1 296 ? -4.379 -32.25 -20.844 1 98.88 296 VAL B CA 1
ATOM 4532 C C . VAL B 1 296 ? -3.818 -32.5 -22.25 1 98.88 296 VAL B C 1
ATOM 4534 O O . VAL B 1 296 ? -4.516 -33.031 -23.125 1 98.88 296 VAL B O 1
ATOM 4537 N N . PHE B 1 297 ? -2.627 -32.094 -22.484 1 98.88 297 PHE B N 1
ATOM 4538 C CA . PHE B 1 297 ? -1.918 -32.312 -23.734 1 98.88 297 PHE B CA 1
ATOM 4539 C C . PHE B 1 297 ? -0.682 -33.188 -23.516 1 98.88 297 PHE B C 1
ATOM 4541 O O . PHE B 1 297 ? -0.037 -33.094 -22.469 1 98.88 297 PHE B O 1
ATOM 4548 N N . PRO B 1 298 ? -0.298 -34 -24.5 1 98.69 298 PRO B N 1
ATOM 4549 C CA . PRO B 1 298 ? 1.038 -34.594 -24.406 1 98.69 298 PRO B CA 1
ATOM 4550 C C . PRO B 1 298 ? 2.15 -33.594 -24.672 1 98.69 298 PRO B C 1
ATOM 4552 O O . PRO B 1 298 ? 1.941 -32.594 -25.391 1 98.69 298 PRO B O 1
ATOM 4555 N N . PHE B 1 299 ? 3.256 -33.844 -24.125 1 98.5 299 PHE B N 1
ATOM 4556 C CA . PHE B 1 299 ? 4.391 -32.906 -24.234 1 98.5 299 PHE B CA 1
ATOM 4557 C C . PHE B 1 299 ? 4.688 -32.594 -25.688 1 98.5 299 PHE B C 1
ATOM 4559 O O . PHE B 1 299 ? 5 -31.438 -26.016 1 98.5 299 PHE B O 1
ATOM 4566 N N . ALA B 1 300 ? 4.531 -33.5 -26.5 1 98.12 300 ALA B N 1
ATOM 4567 C CA . ALA B 1 300 ? 4.809 -33.344 -27.922 1 98.12 300 ALA B CA 1
ATOM 4568 C C . ALA B 1 300 ? 3.912 -32.25 -28.531 1 98.12 300 ALA B C 1
ATOM 4570 O O . ALA B 1 300 ? 4.23 -31.688 -29.578 1 98.12 300 ALA B O 1
ATOM 4571 N N . GLU B 1 301 ? 2.789 -31.984 -27.891 1 98.5 301 GLU B N 1
ATOM 4572 C CA . GLU B 1 301 ? 1.823 -31 -28.375 1 98.5 301 GLU B CA 1
ATOM 4573 C C . GLU B 1 301 ? 1.801 -29.75 -27.5 1 98.5 301 GLU B C 1
ATOM 4575 O O . GLU B 1 301 ? 0.759 -29.109 -27.359 1 98.5 301 GLU B O 1
ATOM 4580 N N . ILE B 1 302 ? 2.885 -29.422 -26.875 1 98.62 302 ILE B N 1
ATOM 4581 C CA . ILE B 1 302 ? 2.928 -28.297 -25.953 1 98.62 302 ILE B CA 1
ATOM 4582 C C . ILE B 1 302 ? 2.621 -27 -26.688 1 98.62 302 ILE B C 1
ATOM 4584 O O . ILE B 1 302 ? 2.012 -26.078 -26.141 1 98.62 302 ILE B O 1
ATOM 4588 N N . GLY B 1 303 ? 3.008 -26.891 -27.922 1 97.69 303 GLY B N 1
ATOM 4589 C CA . GLY B 1 303 ? 2.615 -25.734 -28.734 1 97.69 303 GLY B CA 1
ATOM 4590 C C . GLY B 1 303 ? 1.112 -25.562 -28.812 1 97.69 303 GLY B C 1
ATOM 4591 O O . GLY B 1 303 ? 0.614 -24.438 -28.703 1 97.69 303 GLY B O 1
ATOM 4592 N N . ALA B 1 304 ? 0.415 -26.672 -29 1 98.25 304 ALA B N 1
ATOM 4593 C CA . ALA B 1 304 ? -1.046 -26.641 -29.031 1 98.25 304 ALA B CA 1
ATOM 4594 C C . ALA B 1 304 ? -1.615 -26.234 -27.672 1 98.25 304 ALA B C 1
ATOM 4596 O O . ALA B 1 304 ? -2.65 -25.562 -27.609 1 98.25 304 ALA B O 1
ATOM 4597 N N . ALA B 1 305 ? -0.972 -26.656 -26.609 1 98.56 305 ALA B N 1
ATOM 4598 C CA . ALA B 1 305 ? -1.389 -26.266 -25.266 1 98.56 305 ALA B CA 1
ATOM 4599 C C . ALA B 1 305 ? -1.317 -24.75 -25.094 1 98.56 305 ALA B C 1
ATOM 4601 O O . ALA B 1 305 ? -2.244 -24.141 -24.562 1 98.56 305 ALA B O 1
ATOM 4602 N N . PHE B 1 306 ? -0.253 -24.125 -25.578 1 98.12 306 PHE B N 1
ATOM 4603 C CA . PHE B 1 306 ? -0.096 -22.672 -25.469 1 98.12 306 PHE B CA 1
ATOM 4604 C C . PHE B 1 306 ? -1.08 -21.953 -26.375 1 98.12 306 PHE B C 1
ATOM 4606 O O . PHE B 1 306 ? -1.58 -20.875 -26.016 1 98.12 306 PHE B O 1
ATOM 4613 N N . ALA B 1 307 ? -1.347 -22.516 -27.562 1 98.06 307 ALA B N 1
ATOM 4614 C CA . ALA B 1 307 ? -2.381 -21.938 -28.406 1 98.06 307 ALA B CA 1
ATOM 4615 C C . ALA B 1 307 ? -3.74 -21.953 -27.719 1 98.06 307 ALA B C 1
ATOM 4617 O O . ALA B 1 307 ? -4.504 -21 -27.812 1 98.06 307 ALA B O 1
ATOM 4618 N N . HIS B 1 308 ? -3.986 -23.094 -27.078 1 98.06 308 HIS B N 1
ATOM 4619 C CA . HIS B 1 308 ? -5.219 -23.219 -26.312 1 98.06 308 HIS B CA 1
ATOM 4620 C C . HIS B 1 308 ? -5.301 -22.172 -25.203 1 98.06 308 HIS B C 1
ATOM 4622 O O . HIS B 1 308 ? -6.348 -21.547 -25.016 1 98.06 308 HIS B O 1
ATOM 4628 N N . MET B 1 309 ? -4.25 -21.906 -24.5 1 97.06 309 MET B N 1
ATOM 4629 C CA . MET B 1 309 ? -4.199 -20.875 -23.453 1 97.06 309 MET B CA 1
ATOM 4630 C C . MET B 1 309 ? -4.418 -19.5 -24.047 1 97.06 309 MET B C 1
ATOM 4632 O O . MET B 1 309 ? -5.18 -18.688 -23.5 1 97.06 309 MET B O 1
ATOM 4636 N N . GLU B 1 310 ? -3.785 -19.203 -25.141 1 95.62 310 GLU B N 1
ATOM 4637 C CA . GLU B 1 310 ? -3.836 -17.906 -25.781 1 95.62 310 GLU B CA 1
ATOM 4638 C C . GLU B 1 310 ? -5.254 -17.562 -26.219 1 95.62 310 GLU B C 1
ATOM 4640 O O . GLU B 1 310 ? -5.645 -16.391 -26.234 1 95.62 310 GLU B O 1
ATOM 4645 N N . ALA B 1 311 ? -5.984 -18.609 -26.609 1 95.38 311 ALA B N 1
ATOM 4646 C CA . ALA B 1 311 ? -7.371 -18.422 -27.016 1 95.38 311 ALA B CA 1
ATOM 4647 C C . ALA B 1 311 ? -8.219 -17.891 -25.859 1 95.38 311 ALA B C 1
ATOM 4649 O O . ALA B 1 311 ? -9.312 -17.359 -26.078 1 95.38 311 ALA B O 1
ATOM 4650 N N . ASN B 1 312 ? -7.781 -18.062 -24.609 1 92.38 312 ASN B N 1
ATOM 4651 C CA . ASN B 1 312 ? -8.344 -17.484 -23.391 1 92.38 312 ASN B CA 1
ATOM 4652 C C . ASN B 1 312 ? -9.812 -17.859 -23.219 1 92.38 312 ASN B C 1
ATOM 4654 O O . ASN B 1 312 ? -10.641 -17.031 -22.844 1 92.38 312 ASN B O 1
ATOM 4658 N N . ARG B 1 313 ? -10.164 -19.031 -23.484 1 92.12 313 ARG B N 1
ATOM 4659 C CA . ARG B 1 313 ? -11.531 -19.531 -23.359 1 92.12 313 ARG B CA 1
ATOM 4660 C C . ARG B 1 313 ? -11.617 -20.625 -22.297 1 92.12 313 ARG B C 1
ATOM 4662 O O . ARG B 1 313 ? -12.703 -21.125 -22 1 92.12 313 ARG B O 1
ATOM 4669 N N . HIS B 1 314 ? -10.547 -21 -21.781 1 95.06 314 HIS B N 1
ATOM 4670 C CA . HIS B 1 314 ? -10.5 -22.125 -20.844 1 95.06 314 HIS B CA 1
ATOM 4671 C C . HIS B 1 314 ? -10.844 -21.688 -19.438 1 95.06 314 HIS B C 1
ATOM 4673 O O . HIS B 1 314 ? -10.727 -20.5 -19.094 1 95.06 314 HIS B O 1
ATOM 4679 N N . LEU B 1 315 ? -11.336 -22.578 -18.656 1 96.75 315 LEU B N 1
ATOM 4680 C CA . LEU B 1 315 ? -11.453 -22.469 -17.203 1 96.75 315 LEU B CA 1
ATOM 4681 C C . LEU B 1 315 ? -10.648 -23.547 -16.516 1 96.75 315 LEU B C 1
ATOM 4683 O O . LEU B 1 315 ? -10.836 -24.734 -16.781 1 96.75 315 LEU B O 1
ATOM 4687 N N . GLY B 1 316 ? -9.812 -23.109 -15.656 1 96.94 316 GLY B N 1
ATOM 4688 C CA . GLY B 1 316 ? -8.938 -24.047 -14.977 1 96.94 316 GLY B CA 1
ATOM 4689 C C . GLY B 1 316 ? -7.562 -24.156 -15.609 1 96.94 316 GLY B C 1
ATOM 4690 O O . GLY B 1 316 ? -7.184 -23.297 -16.422 1 96.94 316 GLY B O 1
ATOM 4691 N N . LYS B 1 317 ? -6.824 -25.109 -15.242 1 98.5 317 LYS B N 1
ATOM 4692 C CA . LYS B 1 317 ? -5.422 -25.25 -15.625 1 98.5 317 LYS B CA 1
ATOM 4693 C C . LYS B 1 317 ? -5.273 -26.109 -16.875 1 98.5 317 LYS B C 1
ATOM 4695 O O . LYS B 1 317 ? -6.047 -27.047 -17.078 1 98.5 317 LYS B O 1
ATOM 4700 N N . ILE B 1 318 ? -4.395 -25.734 -17.672 1 98.81 318 ILE B N 1
ATOM 4701 C CA . ILE B 1 318 ? -3.943 -26.562 -18.781 1 98.81 318 ILE B CA 1
ATOM 4702 C C . ILE B 1 318 ? -2.684 -27.328 -18.391 1 98.81 318 ILE B C 1
ATOM 4704 O O . ILE B 1 318 ? -1.758 -26.75 -17.812 1 98.81 318 ILE B O 1
ATOM 4708 N N . VAL B 1 319 ? -2.691 -28.609 -18.656 1 98.88 319 VAL B N 1
ATOM 4709 C CA . VAL B 1 319 ? -1.619 -29.469 -18.188 1 98.88 319 VAL B CA 1
ATOM 4710 C C . VAL B 1 319 ? -0.955 -30.172 -19.375 1 98.88 319 VAL B C 1
ATOM 4712 O O . VAL B 1 319 ? -1.619 -30.5 -20.359 1 98.88 319 VAL B O 1
ATOM 4715 N N . VAL B 1 320 ? 0.309 -30.312 -19.25 1 98.81 320 VAL B N 1
ATOM 4716 C CA . VAL B 1 320 ? 1.09 -31.078 -20.219 1 98.81 320 VAL B CA 1
ATOM 4717 C C . VAL B 1 320 ? 1.705 -32.312 -19.547 1 98.81 320 VAL B C 1
ATOM 4719 O O . VAL B 1 320 ? 2.303 -32.188 -18.469 1 98.81 320 VAL B O 1
ATOM 4722 N N . THR B 1 321 ? 1.565 -33.438 -20.125 1 98.75 321 THR B N 1
ATOM 4723 C CA . THR B 1 321 ? 2.16 -34.656 -19.578 1 98.75 321 THR B CA 1
ATOM 4724 C C . THR B 1 321 ? 3.441 -35 -20.328 1 98.75 321 THR B C 1
ATOM 4726 O O . THR B 1 321 ? 3.525 -34.844 -21.547 1 98.75 321 THR B O 1
ATOM 4729 N N . ILE B 1 322 ? 4.402 -35.469 -19.594 1 97 322 ILE B N 1
ATOM 4730 C CA . ILE B 1 322 ? 5.695 -35.812 -20.156 1 97 322 ILE B CA 1
ATOM 4731 C C . ILE B 1 322 ? 5.887 -37.344 -20.109 1 97 322 ILE B C 1
ATOM 4733 O O . ILE B 1 322 ? 5.566 -37.969 -19.109 1 97 322 ILE B O 1
#

Secondary structure (DSSP, 8-state):
-EEEEEETTEEEEEE-PPP---TTEEEEEEEEEE--HHHHHHHTT--BTTB-STTPBP-SEEEEEEEEE-TT--S--TT-EEEEE-S--SBSEEEEEGGGEEEPPTT--HHHHTTSHHHHHHHIIIIIIIT---TT-EEEEETTTSHHHHHHHHHHHHTT-SEEEEE-S-HHHHTTGGGGT-SEEE-TTSTTHHHHHHHHTTTS-EEEEEES--GGGHHHHHHHEEEEEEEEE---TT-SEEEEEHHHHHHHT-EEEE--STT--HHHHHHHHHHHHHHTHHHHHTT-S---EEEEEEGGGHHHHHHHHHTT---SEEEEE-/-EEEEEETTEEEEEE-PPP---TTEEEEEEEEEE--HHHHHHHTT--BTTB-STTPBP-SEEEEEEEEE-TT--S--TT-EEEEE-S--SBSEEEEEGGGEEEPPTT--HHHHTTSHHHHHHHIIIIIIIT---TT-EEEEETTTSHHHHHHHHHHHHTT-SEEEEE-S-HHHHTTGGGGT-SEEE-TTSTTHHHHHHHHTTTS-EEEEEES--GGGHHHHHHTEEEEEEEEE---TT-SEEEEEHHHHHHHT-EEEE--STT--HHHHHHHHHHHHHHTHHHHHTT-S---EEEEEEGGGHHHHHHHHHTT---SEEEEE-

Radius of gyration: 28.67 Å; Cα contacts (8 Å, |Δi|>4): 1684; chains: 2; bounding box: 49×84×66 Å

Foldseek 3Di:
DWFFFQAPVFTDTDDDDQDDDAAQKFKFQFFKAWDDPVQLVQSVQDDQQVAHHHGWGAGWKTWGFTCDGHPHNPPDDGGFTWIFTDHRNGGSMDMDGSLGIDGDAPPADRQFRNLPSCLLLLLCCQCPVVQVQAAAFEEEEEQLQDSNNLLNLLVNVVRHYPAYEYEDQDPVSQVCSVVSRHPYYYHLPDPCVLVVLCVVVVNFAGQEYEHADPAPCPQSNLSRHGQQHEYEDEHHNNHPDYDDDVPSCVVSVYHYHYDDPSPDDPVRSSVSSVCSCPPCVVCVNVVSRGWDEQEEAESNCVVVQSVVVVVVPTGTIYMYGD/DWFFFQAPVFTDTDDDDQDDDAAQKFKFQFFKAWDDPVQLVQSVQDDQQVAHHHGWGAGWKTWGFTCDGHPHNPPDDGGFTWIFTDHRNGDSMDMDGSLGIDGDAPPADRQFRNLPSCLLLLLCCQCPVVQVQAAAFEEEEEQLQDSSNLLNLLVNVVRHYPAYEYEDQDPVSQVCSVVSRHPYYYHLPDPCVLVVLCVVVVNFAGQEYEHADPAPCPQSNLSRHGQQHEYEDEHHNNHPDYDDDVPSCVVSVYHYHYDDPSPDDPVRSSVSSVCSCVPCVVCVNVVSRGWDEQEEAESNCVVVQSVVVVVVPTGTIYMYGD

Organism: Rhodopseudomonas palustris (strain ATCC BAA-98 / CGA009) (NCBI:txid258594)

pLDDT: mean 97.33, std 2.75, range [79.69, 98.94]

Nearest PDB structures (foldseek):
  4dup-assembly1_A  TM=9.450E-01  e=4.573E-34  Rhizobium etli CFN 42
  2j8z-assembly1_A-2  TM=9.412E-01  e=1.564E-30  Homo sapiens
  8g7w-assembly2_B  TM=8.715E-01  e=4.712E-24  Micromonospora chalcea subsp. izumensis
  3gms-assembly1_A  TM=8.352E-01  e=6.970E-25  Bacillus thuringiensis
  4hfj-assembly1_A  TM=7.906E-01  e=3.376E-20  Nicotiana tabacum